Protein AF-A0AAN7K8D4-F1 (afdb_monomer_lite)

Structure (mmCIF, N/CA/C/O backbone):
data_AF-A0AAN7K8D4-F1
#
_entry.id   AF-A0AAN7K8D4-F1
#
loop_
_atom_site.group_PDB
_atom_site.id
_atom_site.type_symbol
_atom_site.label_atom_id
_atom_site.label_alt_id
_atom_site.label_comp_id
_atom_site.label_asym_id
_atom_site.label_entity_id
_atom_site.label_seq_id
_atom_site.pdbx_PDB_ins_code
_atom_site.Cartn_x
_atom_site.Cartn_y
_atom_site.Cartn_z
_atom_site.occupancy
_atom_site.B_iso_or_equiv
_atom_site.auth_seq_id
_atom_site.auth_comp_id
_atom_site.auth_asym_id
_atom_site.auth_atom_id
_atom_site.pdbx_PDB_model_num
ATOM 1 N N . MET A 1 1 ? -11.569 -11.862 -25.145 1.00 85.38 1 MET A N 1
ATOM 2 C CA . MET A 1 1 ? -12.049 -10.482 -24.945 1.00 85.38 1 MET A CA 1
ATOM 3 C C . MET A 1 1 ? -12.292 -10.265 -23.458 1.00 85.38 1 MET A C 1
ATOM 5 O O . MET A 1 1 ? -12.748 -11.188 -22.782 1.00 85.38 1 MET A O 1
ATOM 9 N N . LEU A 1 2 ? -11.955 -9.078 -22.961 1.00 91.94 2 LEU A N 1
ATOM 10 C CA . LEU A 1 2 ? -12.208 -8.618 -21.599 1.00 91.94 2 LEU A CA 1
ATOM 11 C C . LEU A 1 2 ? -13.229 -7.477 -21.641 1.00 91.94 2 LEU A C 1
ATOM 13 O O . LEU A 1 2 ? -13.030 -6.501 -22.360 1.00 91.94 2 LEU A O 1
ATOM 17 N N . GLU A 1 3 ? -14.296 -7.582 -20.854 1.00 94.56 3 GLU A N 1
ATOM 18 C CA . GLU A 1 3 ? -15.281 -6.514 -20.676 1.00 94.56 3 GLU A CA 1
ATOM 19 C C . GLU A 1 3 ? -15.782 -6.491 -19.230 1.00 94.56 3 GLU A C 1
ATOM 21 O O . GLU A 1 3 ? -16.466 -7.411 -18.775 1.00 94.56 3 GLU A O 1
ATOM 26 N N . LEU A 1 4 ? -15.439 -5.424 -18.508 1.00 94.38 4 LEU A N 1
ATOM 27 C CA . LEU A 1 4 ? -15.757 -5.232 -17.093 1.00 94.38 4 LEU A CA 1
ATOM 28 C C . LEU A 1 4 ? -16.619 -3.982 -16.933 1.00 94.38 4 LEU A C 1
ATOM 30 O O . LEU A 1 4 ? -16.151 -2.904 -17.279 1.00 94.38 4 LEU A O 1
ATOM 34 N N . ARG A 1 5 ? -17.836 -4.091 -16.391 1.00 94.25 5 ARG A N 1
ATOM 35 C CA . ARG A 1 5 ? -18.737 -2.953 -16.131 1.00 94.25 5 ARG A CA 1
ATOM 36 C C . ARG A 1 5 ? -18.931 -2.755 -14.632 1.00 94.25 5 ARG A C 1
ATOM 38 O O . ARG A 1 5 ? -19.487 -3.615 -13.950 1.00 94.25 5 ARG A O 1
ATOM 45 N N . LEU A 1 6 ? -18.483 -1.611 -14.126 1.00 91.19 6 LEU A N 1
ATOM 46 C CA . LEU A 1 6 ? -18.568 -1.225 -12.722 1.00 91.19 6 LEU A CA 1
ATOM 47 C C . LEU A 1 6 ? -19.521 -0.035 -12.556 1.00 91.19 6 LEU A C 1
ATOM 49 O O . LEU A 1 6 ? -19.204 1.079 -12.971 1.00 91.19 6 LEU A O 1
ATOM 53 N N . VAL A 1 7 ? -20.660 -0.264 -11.895 1.00 88.88 7 VAL A N 1
ATOM 54 C CA . VAL A 1 7 ? -21.673 0.778 -11.630 1.00 88.88 7 VAL A CA 1
ATOM 55 C C . VAL A 1 7 ? -21.123 1.865 -10.709 1.00 88.88 7 VAL A C 1
ATOM 57 O O . VAL A 1 7 ? -21.335 3.050 -10.937 1.00 88.88 7 VAL A O 1
ATOM 60 N N . GLN A 1 8 ? -20.376 1.475 -9.674 1.00 82.88 8 GLN A N 1
ATOM 61 C CA . GLN A 1 8 ? -19.744 2.411 -8.745 1.00 82.88 8 GLN A CA 1
ATOM 62 C C . GLN A 1 8 ? -18.341 2.799 -9.230 1.00 82.88 8 GLN A C 1
ATOM 64 O O . GLN A 1 8 ? -17.334 2.397 -8.642 1.00 82.88 8 GLN A O 1
ATOM 69 N N . GLY A 1 9 ? -18.254 3.604 -10.292 1.00 83.12 9 GLY A N 1
ATOM 70 C CA . GLY A 1 9 ? -16.976 4.045 -10.864 1.00 83.12 9 GLY A CA 1
ATOM 71 C C . GLY A 1 9 ? -16.048 4.762 -9.873 1.00 83.12 9 GLY A C 1
ATOM 72 O O . GLY A 1 9 ? -14.819 4.661 -9.955 1.00 83.12 9 GLY A O 1
ATOM 73 N N . SER A 1 10 ? -16.617 5.426 -8.861 1.00 88.31 10 SER A N 1
ATOM 74 C CA . SER A 1 10 ? -15.848 6.042 -7.773 1.00 88.31 10 SER A CA 1
ATOM 75 C C . SER A 1 10 ? -14.976 5.058 -6.986 1.00 88.31 10 SER A C 1
ATOM 77 O O . SER A 1 10 ? -13.937 5.476 -6.470 1.00 88.31 10 SER A O 1
ATOM 79 N N . LEU A 1 11 ? -15.330 3.769 -6.916 1.00 88.19 11 LEU A N 1
ATOM 80 C CA . LEU A 1 11 ? -14.500 2.758 -6.257 1.00 88.19 11 LEU A CA 1
ATOM 81 C C . LEU A 1 11 ? -13.160 2.593 -6.971 1.00 88.19 11 LEU A C 1
ATOM 83 O O . LEU A 1 11 ? -12.118 2.707 -6.331 1.00 88.19 11 LEU A O 1
ATOM 87 N N . LEU A 1 12 ? -13.171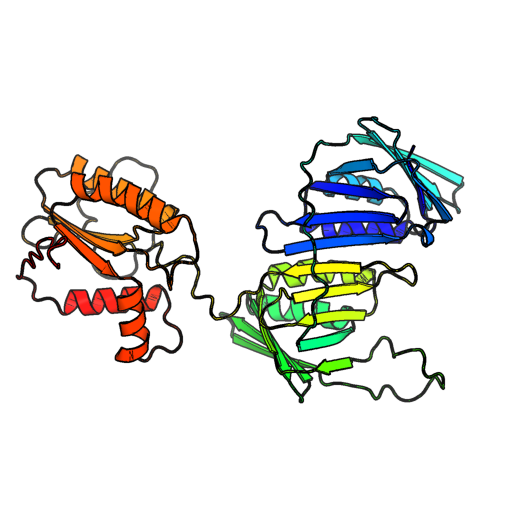 2.407 -8.293 1.00 88.75 12 LEU A N 1
ATOM 88 C CA . LEU A 1 12 ? -11.944 2.227 -9.072 1.00 88.75 12 LEU A CA 1
ATOM 89 C C . LEU A 1 12 ? -11.040 3.467 -8.989 1.00 88.75 12 LEU A C 1
ATOM 91 O O . LEU A 1 12 ? -9.824 3.345 -8.843 1.00 88.75 12 LEU A O 1
ATOM 95 N N . LYS A 1 13 ? -11.640 4.667 -8.983 1.00 90.38 13 LYS A N 1
ATOM 96 C CA . LYS A 1 13 ? -10.920 5.931 -8.753 1.00 90.38 13 LYS A CA 1
ATOM 97 C C . LYS A 1 13 ? -10.200 5.929 -7.405 1.00 90.38 13 LYS A C 1
ATOM 99 O O . LYS A 1 13 ? -9.009 6.222 -7.347 1.00 90.38 13 LYS A O 1
ATOM 104 N N . LYS A 1 14 ? -10.909 5.590 -6.324 1.00 90.06 14 LYS A N 1
ATOM 105 C CA . LYS A 1 14 ? -10.338 5.528 -4.970 1.00 90.06 14 LYS A CA 1
ATOM 106 C C . LYS A 1 14 ? -9.245 4.461 -4.860 1.00 90.06 14 LYS A C 1
ATOM 108 O O . LYS A 1 14 ? -8.226 4.716 -4.224 1.00 90.06 14 LYS A O 1
ATOM 113 N N . VAL A 1 15 ? -9.432 3.305 -5.502 1.00 89.56 15 VAL A N 1
ATOM 114 C CA . VAL A 1 15 ? -8.429 2.233 -5.555 1.00 89.56 15 VAL A CA 1
ATOM 115 C C . VAL A 1 15 ? -7.147 2.743 -6.202 1.00 89.56 15 VAL A C 1
ATOM 117 O O . VAL A 1 15 ? -6.095 2.668 -5.573 1.00 89.56 15 VAL A O 1
ATOM 120 N N . LEU A 1 16 ? -7.218 3.349 -7.392 1.00 90.31 16 LEU A N 1
ATOM 121 C CA . LEU A 1 16 ? -6.021 3.889 -8.044 1.00 90.31 16 LEU A CA 1
ATOM 122 C C . LEU A 1 16 ? -5.336 4.984 -7.229 1.00 90.31 16 LEU A C 1
ATOM 124 O O . LEU A 1 16 ? -4.113 4.984 -7.119 1.00 90.31 16 LEU A O 1
ATOM 128 N N . GLU A 1 17 ? -6.099 5.902 -6.632 1.00 89.62 17 GLU A N 1
ATOM 129 C CA . GLU A 1 17 ? -5.533 6.951 -5.775 1.00 89.62 17 GLU A CA 1
ATOM 130 C C . GLU A 1 17 ? -4.800 6.378 -4.551 1.00 89.62 17 GLU A C 1
ATOM 132 O O . GLU A 1 17 ? -3.851 6.999 -4.076 1.00 89.62 17 GLU A O 1
ATOM 137 N N . SER A 1 18 ? -5.190 5.191 -4.072 1.00 88.50 18 SER A N 1
ATOM 138 C CA . SER A 1 18 ? -4.523 4.529 -2.947 1.00 88.50 18 SER A CA 1
ATOM 139 C C . SER A 1 18 ? -3.197 3.848 -3.310 1.00 88.50 18 SER A C 1
ATOM 141 O O . SER A 1 18 ? -2.326 3.749 -2.449 1.00 88.50 18 SER A O 1
ATOM 143 N N . ILE A 1 19 ? -3.012 3.421 -4.568 1.00 88.31 19 ILE A N 1
ATOM 144 C CA . ILE A 1 19 ? -1.848 2.615 -4.991 1.00 88.31 19 ILE A CA 1
ATOM 145 C C . ILE A 1 19 ? -0.824 3.383 -5.837 1.00 88.31 19 ILE A C 1
ATOM 147 O O . ILE A 1 19 ? 0.366 3.085 -5.766 1.00 88.31 19 ILE A O 1
ATOM 151 N N . LYS A 1 20 ? -1.253 4.396 -6.603 1.00 88.62 20 LYS A N 1
ATOM 152 C CA . LYS A 1 20 ? -0.418 5.084 -7.613 1.00 88.62 20 LYS A CA 1
ATOM 153 C C . LYS A 1 20 ? 0.831 5.782 -7.064 1.00 88.62 20 LYS A C 1
ATOM 155 O O . LYS A 1 20 ? 1.733 6.110 -7.820 1.00 88.62 20 LYS A O 1
ATOM 160 N N . ASP A 1 21 ? 0.834 6.104 -5.770 1.00 86.56 21 ASP A N 1
ATOM 161 C CA . ASP A 1 21 ? 1.949 6.804 -5.126 1.00 86.56 21 ASP A CA 1
ATOM 162 C C . ASP A 1 21 ? 2.978 5.820 -4.550 1.00 86.56 21 ASP A C 1
ATOM 164 O O . ASP A 1 21 ? 4.066 6.235 -4.153 1.00 86.56 21 ASP A O 1
ATOM 168 N N . LEU A 1 22 ? 2.621 4.534 -4.472 1.00 85.81 22 LEU A N 1
ATOM 169 C CA . LEU A 1 22 ? 3.515 3.462 -4.051 1.00 85.81 22 LEU A CA 1
ATOM 170 C C . LEU A 1 22 ? 4.115 2.732 -5.256 1.00 85.81 22 LEU A C 1
ATOM 172 O O . LEU A 1 22 ? 5.296 2.395 -5.243 1.00 85.81 22 LEU A O 1
ATOM 176 N N . VAL A 1 23 ? 3.306 2.517 -6.294 1.00 88.19 23 VAL A N 1
ATOM 177 C CA . VAL A 1 23 ? 3.686 1.795 -7.509 1.00 88.19 23 VAL A CA 1
ATOM 178 C C . VAL A 1 23 ? 3.415 2.685 -8.720 1.00 88.19 23 VAL A C 1
ATOM 180 O O . VAL A 1 23 ? 2.329 3.249 -8.847 1.00 88.19 23 VAL A O 1
ATOM 183 N N . ASN A 1 24 ? 4.400 2.812 -9.611 1.00 89.62 24 ASN A N 1
ATOM 184 C CA . ASN A 1 24 ? 4.264 3.612 -10.832 1.00 89.62 24 ASN A CA 1
ATOM 185 C C . ASN A 1 24 ? 3.583 2.819 -11.954 1.00 89.62 24 ASN A C 1
ATOM 187 O O . ASN A 1 24 ? 2.645 3.314 -12.583 1.00 89.62 24 ASN A O 1
ATOM 191 N N . ASP A 1 25 ? 4.045 1.588 -12.165 1.00 90.69 25 ASP A N 1
ATOM 192 C CA . ASP A 1 25 ? 3.667 0.709 -13.267 1.00 90.69 25 ASP A CA 1
ATOM 193 C C . ASP A 1 25 ? 3.355 -0.678 -12.700 1.00 90.69 25 ASP A C 1
ATOM 195 O O . ASP A 1 25 ? 4.091 -1.175 -11.846 1.00 90.69 25 ASP A O 1
ATOM 199 N N . ALA A 1 26 ? 2.246 -1.280 -13.125 1.00 91.50 26 ALA A N 1
ATOM 200 C CA . ALA A 1 26 ? 1.810 -2.575 -12.616 1.00 91.50 26 ALA A CA 1
ATOM 201 C C . ALA A 1 26 ? 0.985 -3.341 -13.650 1.00 91.50 26 ALA A C 1
ATOM 203 O O . ALA A 1 26 ? 0.302 -2.739 -14.484 1.00 91.50 26 ALA A O 1
ATOM 204 N N . ASN A 1 27 ? 1.006 -4.668 -13.536 1.00 91.81 27 ASN A N 1
ATOM 205 C CA . ASN A 1 27 ? 0.118 -5.546 -14.285 1.00 91.81 27 ASN A CA 1
ATOM 206 C C . ASN A 1 27 ? -1.222 -5.707 -13.563 1.00 91.81 27 ASN A C 1
ATOM 208 O O . ASN A 1 27 ? -1.277 -6.018 -12.370 1.00 91.81 27 ASN A O 1
ATOM 212 N N . PHE A 1 28 ? -2.304 -5.513 -14.312 1.00 92.25 28 PHE A N 1
ATOM 213 C CA . PHE A 1 28 ? -3.637 -5.942 -13.917 1.00 92.25 28 PHE A CA 1
ATOM 214 C C . PHE A 1 28 ? -3.945 -7.292 -14.554 1.00 92.25 28 PHE A C 1
ATOM 216 O O . PHE A 1 28 ? -4.137 -7.390 -15.767 1.00 92.25 28 PHE A O 1
ATOM 223 N N . ASP A 1 29 ? -4.024 -8.319 -13.719 1.00 91.31 29 ASP A N 1
ATOM 224 C C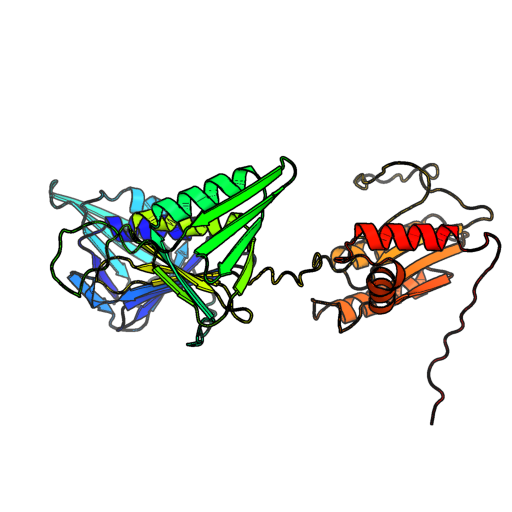A . ASP A 1 29 ? -4.343 -9.679 -14.116 1.00 91.31 29 ASP A CA 1
ATOM 225 C C . ASP A 1 29 ? -5.852 -9.903 -14.036 1.00 91.31 29 ASP A C 1
ATOM 227 O O . ASP A 1 29 ? -6.471 -9.806 -12.973 1.00 91.31 29 ASP A O 1
ATOM 231 N N . CYS A 1 30 ? -6.455 -10.216 -15.176 1.00 91.44 30 CYS A N 1
ATOM 232 C CA . CYS A 1 30 ? -7.863 -10.560 -15.283 1.00 91.44 30 CYS A CA 1
ATOM 233 C C . CYS A 1 30 ? -8.003 -12.069 -15.398 1.00 91.44 30 CYS A C 1
ATOM 235 O O . CYS A 1 30 ? -7.390 -12.687 -16.265 1.00 91.44 30 CYS A O 1
ATOM 237 N N . SER A 1 31 ? -8.852 -12.662 -14.568 1.00 91.25 31 SER A N 1
ATOM 238 C CA . SER A 1 31 ? -9.163 -14.091 -14.614 1.00 91.25 31 SER A CA 1
ATOM 239 C C . SER A 1 31 ? -10.639 -14.327 -14.303 1.00 91.25 31 SER A C 1
ATOM 241 O O . SER A 1 31 ? -11.360 -13.402 -13.951 1.00 91.25 31 SER A O 1
ATOM 243 N N . ALA A 1 32 ? -11.120 -15.569 -14.376 1.00 88.75 32 ALA A N 1
ATOM 244 C CA . ALA A 1 32 ? -12.509 -15.871 -14.014 1.00 88.75 32 ALA A CA 1
ATOM 245 C C . ALA A 1 32 ? -12.867 -15.489 -12.557 1.00 88.75 32 ALA A C 1
ATOM 247 O O . ALA A 1 32 ? -14.034 -15.231 -12.256 1.00 88.75 32 ALA A O 1
ATOM 248 N N . THR A 1 33 ? -11.879 -15.444 -11.652 1.00 86.94 33 THR A N 1
ATOM 249 C CA . THR A 1 33 ? -12.098 -15.085 -10.241 1.00 86.94 33 THR A CA 1
ATOM 250 C C . THR A 1 33 ? -12.290 -13.582 -10.050 1.00 86.94 33 THR A C 1
ATOM 252 O O . THR A 1 33 ? -12.985 -13.164 -9.121 1.00 86.94 33 THR A O 1
ATOM 255 N N . GLY A 1 34 ? -11.704 -12.762 -10.922 1.00 89.44 34 GLY A N 1
ATOM 256 C CA . GLY A 1 34 ? -11.757 -11.317 -10.803 1.00 89.44 34 GLY A CA 1
ATOM 257 C C . GLY A 1 34 ? -10.593 -10.585 -11.463 1.00 89.44 34 GLY A C 1
ATOM 258 O O . GLY A 1 34 ? -9.782 -11.145 -12.198 1.00 89.44 34 GLY A O 1
ATOM 259 N N . PHE A 1 35 ? -10.564 -9.286 -11.195 1.00 90.56 35 PHE A N 1
ATOM 260 C CA . PHE A 1 35 ? -9.579 -8.309 -11.634 1.00 90.56 35 PHE A CA 1
ATOM 261 C C . PHE A 1 35 ? -8.591 -8.034 -10.494 1.00 90.56 35 PHE A C 1
ATOM 263 O O . PHE A 1 35 ? -8.952 -7.416 -9.494 1.00 90.56 35 PHE A O 1
ATOM 270 N N . SER A 1 36 ? -7.361 -8.523 -10.608 1.00 89.50 36 SER A N 1
ATOM 271 C CA . SER A 1 36 ? -6.336 -8.448 -9.562 1.00 89.50 36 SER A CA 1
ATOM 272 C C . SER A 1 36 ? -5.110 -7.656 -9.998 1.00 89.50 36 SER A C 1
ATOM 274 O O . SER A 1 36 ? -4.835 -7.523 -11.183 1.00 89.50 36 SER A O 1
ATOM 276 N N . LEU A 1 37 ? -4.364 -7.139 -9.029 1.00 89.75 37 LEU A N 1
ATOM 277 C CA . LEU A 1 37 ? -3.063 -6.510 -9.236 1.00 89.75 37 LEU A CA 1
ATOM 278 C C . LEU A 1 37 ? -2.152 -6.914 -8.088 1.00 89.75 37 LEU A C 1
ATOM 280 O O . LEU A 1 37 ? -2.549 -6.838 -6.926 1.00 89.75 37 LEU A O 1
ATOM 284 N N . GLN A 1 38 ? -0.925 -7.301 -8.408 1.00 87.56 38 GLN A N 1
ATOM 285 C CA . GLN A 1 38 ? 0.123 -7.517 -7.423 1.00 87.56 38 GLN A CA 1
ATOM 286 C C . GLN A 1 38 ? 1.375 -6.778 -7.878 1.00 87.56 38 GLN A C 1
ATOM 288 O O . GLN A 1 38 ? 1.849 -6.996 -8.989 1.00 87.56 38 GLN A O 1
ATOM 293 N N . ALA A 1 39 ? 1.893 -5.884 -7.039 1.00 86.94 39 ALA A N 1
ATOM 294 C CA . ALA A 1 39 ? 3.092 -5.127 -7.367 1.00 86.94 39 ALA A CA 1
ATOM 295 C C . ALA A 1 39 ? 3.878 -4.731 -6.116 1.00 86.94 39 ALA A C 1
ATOM 297 O O . ALA A 1 39 ? 3.306 -4.450 -5.059 1.00 86.94 39 ALA A O 1
ATOM 298 N N . MET A 1 40 ? 5.200 -4.691 -6.262 1.00 83.94 40 MET A N 1
ATOM 299 C CA . MET A 1 40 ? 6.114 -4.153 -5.260 1.00 83.94 40 MET A CA 1
ATOM 300 C C . MET A 1 40 ? 6.423 -2.687 -5.551 1.00 83.94 40 MET A C 1
ATOM 302 O O . MET A 1 40 ? 6.392 -2.237 -6.696 1.00 83.94 40 MET A O 1
ATOM 306 N N . ASP A 1 41 ? 6.737 -1.940 -4.501 1.00 83.75 41 ASP A N 1
ATOM 307 C CA . ASP A 1 41 ? 7.297 -0.605 -4.644 1.00 83.75 41 ASP A CA 1
ATOM 308 C C . ASP A 1 41 ? 8.742 -0.665 -5.180 1.00 83.75 41 ASP A C 1
ATOM 310 O O . ASP A 1 41 ? 9.397 -1.705 -5.146 1.00 83.75 41 ASP A O 1
ATOM 314 N N . SER A 1 42 ? 9.288 0.473 -5.618 1.00 80.50 42 SER A N 1
ATOM 315 C CA . SER A 1 42 ? 10.648 0.542 -6.182 1.00 80.50 42 SER A CA 1
ATOM 316 C C . SER A 1 42 ? 11.767 0.115 -5.221 1.00 80.50 42 SER A C 1
ATOM 318 O O . SER A 1 42 ? 12.884 -0.133 -5.662 1.00 80.50 42 SER A O 1
ATOM 320 N N . SER A 1 43 ? 11.507 0.100 -3.909 1.00 77.88 43 SER A N 1
ATOM 321 C CA . SER A 1 43 ? 12.468 -0.359 -2.899 1.00 77.88 43 SER A CA 1
ATOM 322 C C . SER A 1 43 ? 12.276 -1.817 -2.475 1.00 77.88 43 SER A C 1
ATOM 324 O O . SER A 1 43 ? 13.063 -2.301 -1.667 1.00 77.88 43 SER A O 1
ATOM 326 N N . HIS A 1 44 ? 11.264 -2.512 -3.008 1.00 77.38 44 HIS A N 1
ATOM 327 C CA . HIS A 1 44 ? 10.896 -3.882 -2.631 1.00 77.38 44 HIS A CA 1
ATOM 328 C C . HIS A 1 44 ? 10.637 -4.072 -1.123 1.00 77.38 44 HIS A C 1
ATOM 330 O O . HIS A 1 44 ? 10.774 -5.171 -0.590 1.00 77.38 44 HIS A O 1
ATOM 336 N N . VAL A 1 45 ? 10.248 -3.004 -0.422 1.00 79.19 45 VAL A N 1
ATOM 337 C CA . VAL A 1 45 ? 9.914 -3.025 1.011 1.00 79.19 45 VAL A CA 1
ATOM 338 C C . VAL A 1 45 ? 8.418 -3.225 1.210 1.00 79.19 45 VAL A C 1
ATOM 340 O O . VAL A 1 45 ? 8.008 -3.844 2.196 1.00 79.19 45 VAL A O 1
ATOM 343 N N . ALA A 1 46 ? 7.608 -2.693 0.291 1.00 83.38 46 ALA A N 1
ATOM 344 C CA . ALA A 1 46 ? 6.163 -2.752 0.335 1.00 83.38 46 ALA A CA 1
ATOM 345 C C . ALA A 1 46 ? 5.584 -3.501 -0.870 1.00 83.38 46 ALA A C 1
ATOM 347 O O . ALA A 1 46 ? 5.886 -3.177 -2.017 1.00 83.38 46 ALA A O 1
ATOM 348 N N . LEU A 1 47 ? 4.701 -4.464 -0.607 1.00 84.56 47 LEU A N 1
ATOM 349 C CA . LEU A 1 47 ? 3.927 -5.160 -1.635 1.00 84.56 47 LEU A CA 1
ATOM 350 C C . LEU A 1 47 ? 2.459 -4.790 -1.506 1.00 84.56 47 LEU A C 1
ATOM 352 O O . LEU A 1 47 ? 1.897 -4.904 -0.420 1.00 84.56 47 LEU A O 1
ATOM 356 N N . VAL A 1 48 ? 1.843 -4.400 -2.617 1.00 86.69 48 VAL A N 1
ATOM 357 C CA . VAL A 1 48 ? 0.401 -4.192 -2.740 1.00 86.69 48 VAL A CA 1
ATOM 358 C C . VAL A 1 48 ? -0.196 -5.366 -3.491 1.00 86.69 48 VAL A C 1
ATOM 360 O O . VAL A 1 48 ? 0.202 -5.657 -4.617 1.00 86.69 48 VAL A O 1
ATOM 363 N N . ALA A 1 49 ? -1.185 -6.007 -2.880 1.00 87.19 49 ALA A N 1
ATOM 364 C CA . ALA A 1 49 ? -2.061 -6.956 -3.548 1.00 87.19 49 ALA A CA 1
ATOM 365 C C . ALA A 1 49 ? -3.492 -6.418 -3.513 1.00 87.19 49 ALA A C 1
ATOM 367 O O . ALA A 1 49 ? -4.031 -6.172 -2.438 1.00 87.19 49 ALA A O 1
ATOM 368 N N . LEU A 1 50 ? -4.088 -6.238 -4.686 1.00 87.88 50 LEU A N 1
ATOM 369 C CA . LEU A 1 50 ? -5.475 -5.855 -4.907 1.00 87.88 50 LEU A CA 1
ATOM 370 C C . LEU A 1 50 ? -6.204 -7.032 -5.550 1.00 87.88 50 LEU A C 1
ATOM 372 O O . LEU A 1 50 ? -5.723 -7.617 -6.518 1.00 87.88 50 LEU A O 1
ATOM 376 N N . LEU A 1 51 ? -7.409 -7.321 -5.073 1.00 87.44 51 LEU A N 1
ATOM 377 C CA . LEU A 1 51 ? -8.310 -8.267 -5.719 1.00 87.44 51 LEU A CA 1
ATOM 378 C C . LEU A 1 51 ? -9.699 -7.656 -5.825 1.00 87.44 51 LEU A C 1
ATOM 380 O O . LEU A 1 51 ? -10.313 -7.375 -4.799 1.00 87.44 51 LEU A O 1
ATOM 384 N N . LEU A 1 52 ? -10.202 -7.514 -7.051 1.00 87.94 52 LEU A N 1
ATOM 385 C CA . LEU A 1 52 ? -11.592 -7.206 -7.343 1.00 87.94 52 LEU A CA 1
ATOM 386 C C . LEU A 1 52 ? -12.321 -8.441 -7.896 1.00 87.94 52 LEU A C 1
ATOM 388 O O . LEU A 1 52 ? -12.272 -8.708 -9.092 1.00 87.94 52 LEU A O 1
ATOM 392 N N . ARG A 1 53 ? -13.005 -9.204 -7.035 1.00 88.56 53 ARG A N 1
ATOM 393 C CA . ARG A 1 53 ? -13.892 -10.317 -7.420 1.00 88.56 53 ARG A CA 1
ATOM 394 C C . ARG A 1 53 ? -14.907 -9.947 -8.507 1.00 88.56 53 ARG A C 1
ATOM 396 O O . ARG A 1 53 ? -15.482 -8.856 -8.486 1.00 88.56 53 ARG A O 1
ATOM 403 N N . SER A 1 54 ? -15.153 -10.902 -9.402 1.00 89.56 54 SER A N 1
ATOM 404 C CA . SER A 1 54 ? -16.068 -10.780 -10.544 1.00 89.56 54 SER A CA 1
ATOM 405 C C . SER A 1 54 ? -17.516 -10.472 -10.150 1.00 89.56 54 SER A C 1
ATOM 407 O O . SER A 1 54 ? -18.175 -9.698 -10.836 1.00 89.56 54 SER A O 1
ATOM 409 N N . GLU A 1 55 ? -17.979 -10.987 -9.008 1.00 87.75 55 GLU A N 1
ATOM 410 C CA . GLU A 1 55 ? -19.322 -10.738 -8.452 1.00 87.75 55 GLU A CA 1
ATOM 411 C C . GLU A 1 55 ? -19.615 -9.257 -8.184 1.00 87.75 55 GLU A C 1
ATOM 413 O O . GLU A 1 55 ? -20.775 -8.863 -8.111 1.00 87.75 55 GLU A O 1
ATOM 418 N N . GLY A 1 56 ? -18.574 -8.434 -8.023 1.00 84.12 56 GLY A N 1
ATOM 419 C CA . GLY A 1 56 ? -18.754 -7.013 -7.757 1.00 84.12 56 GLY A CA 1
ATOM 420 C C . GLY A 1 56 ? -18.930 -6.130 -8.991 1.00 84.12 56 GLY A C 1
ATOM 421 O O . GLY A 1 56 ? -19.058 -4.911 -8.873 1.00 84.12 56 GLY A O 1
ATOM 422 N N . PHE A 1 57 ? -18.926 -6.729 -10.177 1.00 89.75 57 PHE A N 1
ATOM 423 C CA . PHE A 1 57 ? -19.182 -6.041 -11.433 1.00 89.75 57 PHE A CA 1
ATOM 424 C C . PHE A 1 57 ? -20.596 -6.375 -11.910 1.00 89.75 57 PHE A C 1
ATOM 426 O O . PHE A 1 57 ? -21.044 -7.513 -11.808 1.00 89.75 57 PHE A O 1
ATOM 433 N N . GLU A 1 58 ? -21.293 -5.390 -12.475 1.00 91.50 58 GLU A N 1
ATOM 434 C CA . GLU A 1 58 ? -22.613 -5.610 -13.087 1.00 91.50 58 GLU A CA 1
ATOM 435 C C . GLU A 1 58 ? -22.500 -6.553 -14.289 1.00 91.50 58 GLU A C 1
ATOM 437 O O . GLU A 1 58 ? -23.345 -7.418 -14.507 1.00 91.50 58 GLU A O 1
ATOM 442 N N . HIS A 1 59 ? -21.415 -6.406 -15.048 1.00 92.25 59 HIS A N 1
ATOM 443 C CA . HIS A 1 59 ? -21.048 -7.314 -16.119 1.00 92.25 59 HIS A CA 1
ATOM 444 C C . HIS A 1 59 ? -19.561 -7.638 -16.006 1.00 92.25 59 HIS A C 1
ATOM 446 O O . HIS A 1 59 ? -18.720 -6.737 -16.026 1.00 92.25 59 HIS A O 1
ATOM 452 N N . TYR A 1 60 ? -19.241 -8.925 -15.899 1.00 94.06 60 TYR A N 1
ATOM 453 C CA . TYR A 1 60 ? -17.873 -9.425 -15.866 1.00 94.06 60 TYR A CA 1
ATOM 454 C C . TYR A 1 60 ? -17.701 -10.486 -16.946 1.00 94.06 60 TYR A C 1
ATOM 456 O O . TYR A 1 60 ? -18.229 -11.593 -16.831 1.00 94.06 60 TYR A O 1
ATOM 464 N N . ARG A 1 61 ? -16.941 -10.166 -17.992 1.00 93.94 61 ARG A N 1
ATOM 465 C CA . ARG A 1 61 ? -16.576 -11.120 -19.035 1.00 93.94 61 ARG A CA 1
ATOM 466 C C . ARG A 1 61 ? -15.066 -11.154 -19.200 1.00 93.94 61 ARG A C 1
ATOM 468 O O . ARG A 1 61 ? -14.453 -10.151 -19.548 1.00 93.94 61 ARG A O 1
ATOM 475 N N . CYS A 1 62 ? -14.488 -12.327 -18.981 1.00 92.56 62 CYS A N 1
ATOM 476 C CA . CYS A 1 62 ? -13.069 -12.599 -19.159 1.00 92.56 62 CYS A CA 1
ATOM 47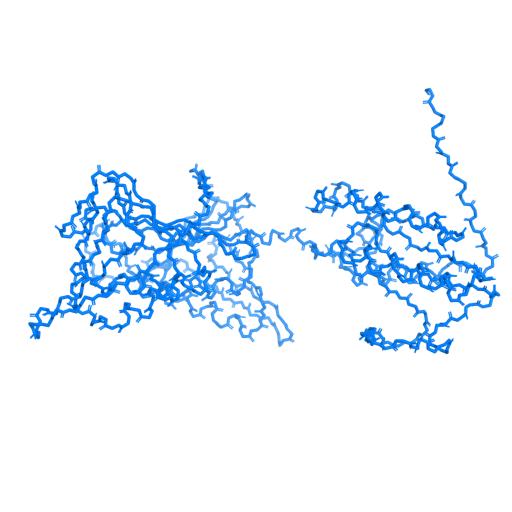7 C C . CYS A 1 62 ? -12.942 -13.965 -19.842 1.00 92.56 62 CYS A C 1
ATOM 479 O O . CYS A 1 62 ? -13.063 -15.001 -19.191 1.00 92.56 62 CYS A O 1
ATOM 481 N N . ASP A 1 63 ? -12.796 -13.976 -21.172 1.00 89.81 63 ASP A N 1
ATOM 482 C CA . ASP A 1 63 ? -12.788 -15.236 -21.938 1.00 89.81 63 ASP A CA 1
ATOM 483 C C . ASP A 1 63 ? -11.504 -16.059 -21.694 1.00 89.81 63 ASP A C 1
ATOM 485 O O . ASP A 1 63 ? -11.506 -17.285 -21.802 1.00 89.81 63 ASP A O 1
ATOM 489 N N . ARG A 1 64 ? -10.390 -15.373 -21.413 1.00 88.88 64 ARG A N 1
ATOM 490 C CA . ARG A 1 64 ? -9.055 -15.929 -21.162 1.00 88.88 64 ARG A CA 1
ATOM 491 C C . ARG A 1 64 ? -8.339 -15.056 -20.148 1.00 88.88 64 ARG A C 1
ATOM 493 O O . ARG A 1 64 ? -8.636 -13.868 -20.064 1.00 88.88 64 ARG A O 1
ATOM 500 N N . ASN A 1 65 ? -7.372 -15.632 -19.439 1.00 89.94 65 ASN A N 1
ATOM 501 C CA . ASN A 1 65 ? -6.526 -14.848 -18.551 1.00 89.94 65 ASN A CA 1
ATOM 502 C C . ASN A 1 65 ? -5.710 -13.850 -19.379 1.00 89.94 65 ASN A C 1
ATOM 504 O O . ASN A 1 65 ? -4.982 -14.257 -20.283 1.00 89.94 65 ASN A O 1
ATOM 508 N N . ILE A 1 66 ? -5.861 -12.564 -19.074 1.00 90.25 66 ILE A N 1
ATOM 509 C CA . ILE A 1 66 ? -5.179 -11.458 -19.752 1.00 90.25 66 ILE A CA 1
ATOM 510 C C . ILE A 1 66 ? -4.461 -10.647 -18.678 1.00 90.25 66 ILE A C 1
ATOM 512 O O . ILE A 1 66 ? -5.058 -10.330 -17.648 1.00 90.25 66 ILE A O 1
ATOM 516 N N . SER A 1 67 ? -3.196 -10.313 -18.925 1.00 90.12 67 SER A N 1
ATOM 517 C CA . SER A 1 67 ? -2.420 -9.395 -18.093 1.00 90.12 67 SER A CA 1
ATOM 518 C C . SER A 1 67 ? -2.247 -8.083 -18.846 1.00 90.12 67 SER A C 1
ATOM 520 O O . SER A 1 67 ? -1.895 -8.087 -20.025 1.00 90.12 67 SER A O 1
ATOM 522 N N . MET A 1 68 ? -2.557 -6.966 -18.195 1.00 91.94 68 MET A N 1
ATOM 523 C CA . MET A 1 68 ? -2.482 -5.636 -18.794 1.00 91.94 68 MET A CA 1
ATOM 524 C C . MET A 1 68 ? -1.514 -4.767 -17.998 1.00 91.94 68 MET A C 1
ATOM 526 O O . MET A 1 68 ? -1.858 -4.305 -16.906 1.00 91.94 68 MET A O 1
ATOM 530 N N . GLY A 1 69 ? -0.329 -4.513 -18.552 1.00 93.00 69 GLY A N 1
ATOM 531 C CA . GLY A 1 69 ? 0.635 -3.595 -17.957 1.00 93.00 69 GLY A CA 1
ATOM 532 C C . GLY A 1 69 ? 0.227 -2.149 -18.183 1.00 93.00 69 GLY A C 1
ATOM 533 O O . GLY A 1 69 ? 0.086 -1.690 -19.317 1.00 93.00 69 GLY A O 1
ATOM 534 N N . MET A 1 70 ? 0.002 -1.419 -17.093 1.00 92.12 70 MET A N 1
ATOM 535 C CA . MET A 1 70 ? -0.486 -0.044 -17.132 1.00 92.12 70 MET A CA 1
ATOM 536 C C . MET A 1 70 ? 0.354 0.869 -16.246 1.00 92.12 70 MET A C 1
ATOM 538 O O . MET A 1 70 ? 0.729 0.518 -15.126 1.00 92.12 70 MET A O 1
ATOM 542 N N . ASN A 1 71 ? 0.567 2.098 -16.716 1.00 93.12 71 ASN A N 1
ATOM 543 C CA . ASN A 1 71 ? 1.082 3.171 -15.876 1.00 93.12 71 ASN A CA 1
ATOM 544 C C . ASN A 1 71 ? -0.057 3.731 -15.008 1.00 93.12 71 ASN A C 1
ATOM 546 O O . ASN A 1 71 ? -0.990 4.372 -15.511 1.00 93.12 71 ASN A O 1
ATOM 550 N N . LEU A 1 72 ? 0.032 3.529 -13.694 1.00 92.56 72 LEU A N 1
ATOM 551 C CA . LEU A 1 72 ? -1.009 3.897 -12.729 1.00 92.56 72 LEU A CA 1
ATOM 552 C C . LEU A 1 72 ? -1.215 5.416 -12.647 1.00 92.56 72 LEU A C 1
ATOM 554 O O . LEU A 1 72 ? -2.332 5.892 -12.423 1.00 92.56 72 LEU A O 1
ATOM 558 N N . GLY A 1 73 ? -0.163 6.198 -12.901 1.00 92.31 73 GLY A N 1
ATOM 559 C CA . GLY A 1 73 ? -0.236 7.656 -12.978 1.00 92.31 73 GLY A CA 1
ATOM 560 C C . GLY A 1 73 ? -1.081 8.149 -14.157 1.00 92.31 73 GLY A C 1
ATOM 561 O O . GLY A 1 73 ? -1.917 9.041 -13.994 1.00 92.31 73 GLY A O 1
ATOM 562 N N . ASN A 1 74 ? -0.904 7.563 -15.341 1.00 93.44 74 ASN A N 1
ATOM 563 C CA . ASN A 1 74 ? -1.702 7.882 -16.526 1.00 93.44 74 ASN A CA 1
ATOM 564 C C . ASN A 1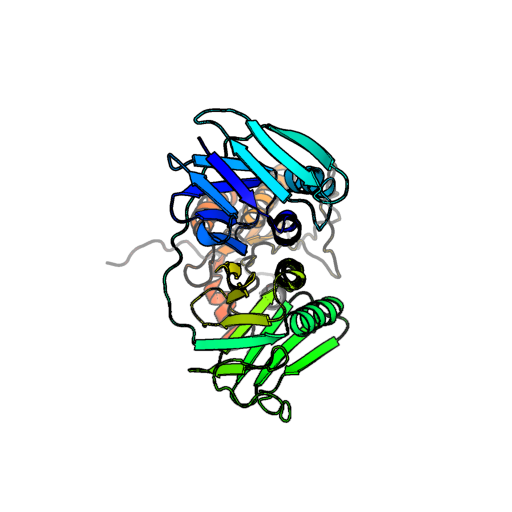 74 ? -3.141 7.377 -16.378 1.00 93.44 74 ASN A C 1
ATOM 566 O O . ASN A 1 74 ? -4.079 8.102 -16.713 1.00 93.44 74 ASN A O 1
ATOM 570 N N . MET A 1 75 ? -3.321 6.185 -15.803 1.00 93.44 75 MET A N 1
ATOM 571 C CA . MET A 1 75 ? -4.643 5.607 -15.571 1.00 93.44 75 MET A CA 1
ATOM 572 C C . MET A 1 75 ? -5.444 6.476 -14.589 1.00 93.44 75 MET A C 1
ATOM 574 O O . MET A 1 75 ? -6.593 6.821 -14.860 1.00 93.44 75 MET A O 1
ATOM 578 N N . SER A 1 76 ? -4.809 6.961 -13.513 1.00 92.75 76 SER A N 1
ATOM 579 C CA . SER A 1 76 ? -5.397 7.942 -12.586 1.00 92.75 76 SER A CA 1
ATOM 580 C C . SER A 1 76 ? -5.813 9.241 -13.293 1.00 92.75 76 SER A C 1
ATOM 582 O O . SER A 1 76 ? -6.891 9.766 -13.016 1.00 92.75 76 SER A O 1
ATOM 584 N N . LYS A 1 77 ? -5.015 9.764 -14.238 1.00 92.50 77 LYS A N 1
ATOM 585 C CA . LYS A 1 77 ? -5.387 10.968 -15.010 1.00 92.50 77 LYS A CA 1
ATOM 586 C C . LYS A 1 77 ? -6.645 10.751 -15.854 1.00 92.50 77 LYS A C 1
ATOM 588 O O . LYS A 1 77 ? -7.482 11.646 -15.884 1.00 92.50 77 LYS A O 1
ATOM 593 N N . MET A 1 78 ? -6.797 9.588 -16.487 1.00 92.81 78 MET A N 1
ATOM 594 C CA . MET A 1 78 ? -8.000 9.255 -17.264 1.00 92.81 78 MET A CA 1
ATOM 595 C C . MET A 1 78 ? -9.216 9.063 -16.358 1.00 92.81 78 MET A C 1
ATOM 597 O O . MET A 1 78 ? -10.257 9.668 -16.595 1.00 92.81 78 MET A O 1
ATOM 601 N N . LEU A 1 79 ? -9.075 8.321 -15.255 1.00 91.44 79 LEU A N 1
ATOM 602 C CA . LEU A 1 79 ? -10.175 8.114 -14.309 1.00 91.44 79 LEU A CA 1
ATOM 603 C C . LEU A 1 79 ? -10.632 9.405 -13.603 1.00 91.44 79 LEU A C 1
ATOM 605 O O . LEU A 1 79 ? -11.759 9.477 -13.115 1.00 91.44 79 LEU A O 1
ATOM 609 N N . LYS A 1 80 ? -9.800 10.453 -13.551 1.00 91.19 80 LYS A N 1
ATOM 610 C CA . LYS A 1 80 ? -10.213 11.780 -13.056 1.00 91.19 80 LYS A CA 1
ATOM 611 C C . LYS A 1 80 ? -11.238 12.471 -13.954 1.00 91.19 80 LYS A C 1
ATOM 613 O O . LYS A 1 80 ? -11.941 13.352 -13.465 1.00 91.19 80 LYS A O 1
ATOM 618 N N . CYS A 1 81 ? -11.335 12.087 -15.227 1.00 89.19 81 CYS A N 1
ATOM 619 C CA . CYS A 1 81 ? -12.344 12.609 -16.146 1.00 89.19 81 CYS A CA 1
ATOM 620 C C . CYS A 1 81 ? -13.738 12.008 -15.905 1.00 89.19 81 CYS A C 1
ATOM 622 O O . CYS A 1 81 ? -14.722 12.610 -16.334 1.00 89.19 81 CYS A O 1
ATOM 624 N N . ALA A 1 82 ? -13.822 10.868 -15.212 1.00 90.38 82 ALA A N 1
ATOM 625 C CA . ALA A 1 82 ? -15.084 10.268 -14.798 1.00 90.38 82 ALA A CA 1
ATOM 626 C C . ALA A 1 82 ? -15.668 11.003 -13.580 1.00 90.38 82 ALA A C 1
ATOM 628 O O . ALA A 1 82 ? -14.954 11.340 -12.625 1.00 90.38 82 ALA A O 1
ATOM 629 N N . GLY A 1 83 ? -16.981 11.212 -13.579 1.00 89.06 83 GLY A N 1
ATOM 630 C CA . GLY A 1 83 ? -17.760 11.602 -12.408 1.00 89.06 83 GLY A CA 1
ATOM 631 C C . GLY A 1 83 ? -17.669 10.568 -11.280 1.00 89.06 83 GLY A C 1
ATOM 632 O O . GLY A 1 83 ? -17.067 9.505 -11.418 1.00 89.06 83 GLY A O 1
ATOM 633 N N . ASN A 1 84 ? -18.214 10.889 -10.106 1.00 88.00 84 ASN A N 1
ATOM 634 C CA . ASN A 1 84 ? -18.252 9.925 -8.994 1.00 88.00 84 ASN A CA 1
ATOM 635 C C . ASN A 1 84 ? -19.387 8.901 -9.143 1.00 88.00 84 ASN A C 1
ATOM 637 O O . ASN A 1 84 ? -19.250 7.783 -8.645 1.00 88.00 84 ASN A O 1
ATOM 641 N N . ASP A 1 85 ? -20.444 9.283 -9.858 1.00 89.38 85 ASP A N 1
ATOM 642 C CA . ASP A 1 85 ? -21.638 8.472 -10.119 1.00 89.38 85 ASP A CA 1
ATOM 643 C C . ASP A 1 85 ? -21.638 7.870 -11.535 1.00 89.38 85 ASP A C 1
ATOM 645 O O . ASP A 1 85 ? -22.626 7.276 -11.958 1.00 89.38 85 ASP A O 1
ATOM 649 N N . ASP A 1 86 ? -20.544 8.051 -12.282 1.00 92.00 86 ASP A N 1
ATOM 650 C CA . ASP A 1 86 ? -20.404 7.501 -13.627 1.00 92.00 86 ASP A CA 1
ATOM 651 C C . ASP A 1 86 ? -20.112 5.997 -13.557 1.00 92.00 86 ASP A C 1
ATOM 653 O O . ASP A 1 86 ? -19.345 5.518 -12.712 1.00 92.00 86 ASP A O 1
ATOM 657 N N . ILE A 1 87 ? -20.696 5.266 -14.500 1.00 93.56 87 ILE A N 1
ATOM 658 C CA . ILE A 1 87 ? -20.446 3.846 -14.719 1.00 93.56 87 ILE A CA 1
ATOM 659 C C . ILE A 1 87 ? -19.162 3.730 -15.535 1.00 93.56 87 ILE A C 1
ATOM 661 O O . ILE A 1 87 ? -19.014 4.375 -16.574 1.00 93.56 87 ILE A O 1
ATOM 665 N N . ILE A 1 88 ? -18.226 2.903 -15.074 1.00 94.81 88 ILE A N 1
ATOM 666 C CA . ILE A 1 88 ? -16.946 2.690 -15.752 1.00 94.81 88 ILE A CA 1
ATOM 667 C C . ILE A 1 88 ? -16.956 1.314 -16.400 1.00 94.81 88 ILE A C 1
ATOM 669 O O . ILE A 1 88 ? -17.137 0.306 -15.718 1.00 94.81 88 ILE A O 1
ATOM 673 N N . THR A 1 89 ? -16.714 1.271 -17.708 1.00 95.00 89 THR A N 1
ATOM 674 C CA . THR A 1 89 ? -16.516 0.024 -18.449 1.00 95.00 89 THR A CA 1
ATOM 675 C C . THR A 1 89 ? -15.081 -0.071 -18.956 1.00 95.00 89 THR A C 1
ATOM 677 O O . THR A 1 89 ? -14.594 0.860 -19.591 1.00 95.00 89 THR A O 1
ATOM 680 N N . ILE A 1 90 ? -14.404 -1.186 -18.686 1.00 95.06 90 ILE A N 1
ATOM 681 C CA . ILE A 1 90 ? -13.043 -1.476 -19.157 1.00 95.06 90 ILE A CA 1
ATOM 682 C C . ILE A 1 90 ? -13.136 -2.546 -20.238 1.00 95.06 90 ILE A C 1
ATOM 684 O O . ILE A 1 90 ? -13.726 -3.603 -20.001 1.00 95.06 90 ILE A O 1
ATOM 688 N N . LYS A 1 91 ? -12.559 -2.275 -21.409 1.00 94.06 91 LYS A N 1
ATOM 689 C CA . LYS A 1 91 ? -12.523 -3.190 -22.551 1.00 94.06 91 LYS A CA 1
ATOM 690 C C . LYS A 1 91 ? -11.096 -3.399 -23.030 1.00 94.06 91 LYS A C 1
ATOM 692 O O . LYS A 1 91 ? -10.362 -2.430 -23.201 1.00 94.06 91 LYS A O 1
ATOM 697 N N . ALA A 1 92 ? -10.735 -4.654 -23.260 1.00 92.75 92 ALA A N 1
ATOM 698 C CA . ALA A 1 92 ? -9.480 -5.026 -23.902 1.00 92.75 92 ALA A CA 1
ATOM 699 C C . ALA A 1 92 ? -9.688 -6.279 -24.759 1.00 92.75 92 ALA A C 1
ATOM 701 O O . ALA A 1 92 ? -10.369 -7.227 -24.346 1.00 92.75 92 ALA A O 1
ATOM 702 N N . ASP A 1 93 ? -9.105 -6.284 -25.952 1.00 87.81 93 ASP A N 1
ATOM 703 C CA . ASP A 1 93 ? -9.133 -7.438 -26.843 1.00 87.81 93 ASP A CA 1
ATOM 704 C C . ASP A 1 93 ? -7.920 -8.346 -26.599 1.00 87.81 93 ASP A C 1
ATOM 706 O O . ASP A 1 93 ? -6.936 -7.969 -25.966 1.00 87.81 93 ASP A O 1
ATOM 710 N N . ASP A 1 94 ? -8.012 -9.596 -27.054 1.00 78.00 94 ASP A N 1
ATOM 711 C CA . ASP A 1 94 ? -6.919 -10.562 -26.896 1.00 78.00 94 ASP A CA 1
ATOM 712 C C . ASP A 1 94 ? -5.770 -10.165 -27.843 1.00 78.00 94 ASP A C 1
ATOM 714 O O . ASP A 1 94 ? -5.931 -10.221 -29.064 1.00 78.00 94 ASP A O 1
ATOM 718 N N . GLY A 1 95 ? -4.642 -9.712 -27.287 1.00 71.81 95 GLY A N 1
ATOM 719 C CA . GLY A 1 95 ? -3.483 -9.236 -28.052 1.00 71.81 95 GLY A CA 1
ATOM 720 C C . GLY A 1 95 ? -3.574 -7.796 -28.574 1.00 71.81 95 GLY A C 1
ATOM 721 O O . GLY A 1 95 ? -2.829 -7.450 -29.489 1.00 71.81 95 GLY A O 1
ATOM 722 N N . SER A 1 96 ? -4.476 -6.960 -28.043 1.00 78.38 96 SER A N 1
ATOM 723 C CA . SER A 1 96 ? -4.460 -5.519 -28.327 1.00 78.38 96 SER A CA 1
ATOM 724 C C . SER A 1 96 ? -3.417 -4.795 -27.477 1.00 78.38 96 SER A C 1
ATOM 726 O O . SER A 1 96 ? -3.380 -4.972 -26.264 1.00 78.38 96 SER A O 1
ATOM 728 N N . ASP A 1 97 ? -2.662 -3.878 -28.083 1.00 88.56 97 ASP A N 1
ATOM 729 C CA . ASP A 1 97 ? -1.701 -3.013 -27.376 1.00 88.56 97 ASP A CA 1
ATOM 730 C C . ASP A 1 97 ? -2.386 -1.869 -26.600 1.00 88.56 97 ASP A C 1
ATOM 732 O O . ASP A 1 97 ? -1.732 -0.936 -26.125 1.00 88.56 97 ASP A O 1
ATOM 736 N N . THR A 1 98 ? -3.718 -1.875 -26.531 1.00 92.38 98 THR A N 1
ATOM 737 C CA . THR A 1 98 ? -4.529 -0.801 -25.961 1.00 92.38 98 THR A CA 1
ATOM 738 C C . THR A 1 98 ? -5.637 -1.335 -25.063 1.00 92.38 98 THR A C 1
ATOM 740 O O . THR A 1 98 ? -6.133 -2.448 -25.229 1.00 92.38 98 THR A O 1
ATOM 743 N N . VAL A 1 99 ? -6.021 -0.513 -24.090 1.00 94.19 99 VAL A N 1
ATOM 744 C CA . VAL A 1 99 ? -7.200 -0.697 -23.245 1.00 94.19 99 VAL A CA 1
ATOM 745 C C . VAL A 1 99 ? -8.114 0.513 -23.399 1.00 94.19 99 VAL A C 1
ATOM 747 O O . VAL A 1 99 ? -7.657 1.661 -23.436 1.00 94.19 99 VAL A O 1
ATOM 750 N N . THR A 1 100 ? -9.416 0.264 -23.468 1.00 94.62 100 THR A N 1
ATOM 751 C CA . THR A 1 100 ? -10.439 1.303 -23.578 1.00 94.62 100 THR A CA 1
ATOM 752 C C . THR A 1 100 ? -11.212 1.422 -22.269 1.00 94.62 100 THR A C 1
ATOM 754 O O . THR A 1 100 ? -11.753 0.443 -21.754 1.00 94.62 100 THR A O 1
ATOM 757 N N . PHE A 1 101 ? -11.296 2.642 -21.749 1.00 95.06 101 PHE A N 1
ATOM 758 C CA . PHE A 1 101 ? -12.137 3.027 -20.625 1.00 95.06 101 PHE A CA 1
ATOM 759 C C . PHE A 1 101 ? -13.320 3.838 -21.146 1.00 95.06 101 PHE A C 1
ATOM 761 O O . PHE A 1 101 ? -13.126 4.912 -21.710 1.00 95.06 101 PHE A O 1
ATOM 768 N N . MET A 1 102 ? -14.534 3.343 -20.937 1.00 94.75 102 MET A N 1
ATOM 769 C CA . MET A 1 102 ? -15.767 4.052 -21.275 1.00 94.75 102 MET A CA 1
ATOM 770 C C . MET A 1 102 ? -16.423 4.543 -19.987 1.00 94.75 102 MET A C 1
ATOM 772 O O . MET A 1 102 ? -16.650 3.752 -19.067 1.00 94.75 102 MET A O 1
ATOM 776 N N . PHE A 1 103 ? -16.722 5.836 -19.912 1.00 94.81 103 PHE A N 1
ATOM 777 C CA . PHE A 1 103 ? -17.429 6.453 -18.792 1.00 94.81 103 PHE A CA 1
ATOM 778 C C . PHE A 1 103 ? -18.823 6.866 -19.242 1.00 94.81 103 PHE A C 1
ATOM 780 O O . PHE A 1 103 ? -18.968 7.693 -20.141 1.00 94.81 103 PHE A O 1
ATOM 787 N N . GLU A 1 104 ? -19.837 6.290 -18.613 1.00 93.69 104 GLU A N 1
ATOM 788 C CA . GLU A 1 104 ? -21.243 6.532 -18.919 1.00 93.69 104 GLU A CA 1
ATOM 789 C C . GLU A 1 104 ? -21.885 7.251 -17.731 1.00 93.69 104 GLU A C 1
ATOM 791 O O . GLU A 1 104 ? -21.948 6.714 -16.623 1.00 93.69 104 GLU A O 1
ATOM 796 N N . SER A 1 105 ? -22.339 8.486 -17.948 1.00 92.00 105 SER A N 1
ATOM 797 C CA . SER A 1 105 ? -23.006 9.260 -16.906 1.00 92.00 105 SER A CA 1
ATOM 798 C C . SER A 1 105 ? -24.511 8.997 -16.920 1.00 92.00 105 SER A C 1
ATOM 800 O O . SER A 1 105 ? -25.179 9.404 -17.877 1.00 92.00 105 SER A O 1
ATOM 802 N N . PRO A 1 106 ? -25.092 8.413 -15.855 1.00 86.75 106 PRO A N 1
ATOM 803 C CA . PRO A 1 106 ? -26.517 8.078 -15.827 1.00 86.75 106 PRO A CA 1
ATOM 804 C C . PRO A 1 106 ? -27.422 9.318 -15.786 1.00 86.75 106 PRO A C 1
ATOM 806 O O . PRO A 1 106 ? -28.617 9.228 -16.052 1.00 86.75 106 PRO A O 1
ATOM 809 N N . THR A 1 107 ? -26.872 10.483 -15.430 1.00 86.00 107 THR A N 1
ATOM 810 C CA . THR A 1 107 ? -27.639 11.726 -15.247 1.00 86.00 107 THR A CA 1
ATOM 811 C C . THR A 1 107 ? -27.574 12.675 -16.440 1.00 86.00 107 THR A C 1
ATOM 813 O O . THR A 1 107 ? -28.478 13.490 -16.607 1.00 86.00 107 THR A O 1
ATOM 816 N N . GLN A 1 108 ? -26.517 12.603 -17.254 1.00 80.31 108 GLN A N 1
ATOM 817 C CA . GLN A 1 108 ? -26.235 13.586 -18.309 1.00 80.31 108 GLN A CA 1
ATOM 818 C C . GLN A 1 108 ? -26.256 13.000 -19.725 1.00 80.31 108 GLN A C 1
ATOM 820 O O . GLN A 1 108 ? -25.911 13.724 -20.655 1.00 80.31 108 GLN A O 1
ATOM 825 N N . ASP A 1 109 ? -26.632 11.723 -19.887 1.00 83.25 109 ASP A N 1
ATOM 826 C CA . ASP A 1 109 ? -26.596 10.993 -21.170 1.00 83.25 109 ASP A CA 1
ATOM 827 C C . ASP A 1 109 ? -25.270 11.222 -21.924 1.00 83.25 109 ASP A C 1
ATOM 829 O O . ASP A 1 109 ? -25.205 11.490 -23.124 1.00 83.25 109 ASP A O 1
ATOM 833 N N . LYS A 1 110 ? -24.180 11.232 -21.151 1.00 88.31 110 LYS A N 1
ATOM 834 C CA . LYS A 1 110 ? -22.831 11.538 -21.616 1.00 88.31 110 LYS A CA 1
ATOM 835 C C . LYS A 1 110 ? -22.021 10.254 -21.600 1.00 88.31 110 LYS A C 1
ATOM 837 O O . LYS A 1 110 ? -21.856 9.654 -20.540 1.00 88.31 110 LYS A O 1
ATOM 842 N N . ILE A 1 111 ? -21.463 9.904 -22.754 1.00 92.12 111 ILE A N 1
ATOM 843 C CA . ILE A 1 111 ? -20.518 8.798 -22.915 1.00 92.12 111 ILE A CA 1
ATOM 844 C C . ILE A 1 111 ? -19.161 9.391 -23.286 1.00 92.12 111 ILE A C 1
ATOM 846 O O . ILE A 1 111 ? -19.072 10.259 -24.157 1.00 92.12 111 ILE A O 1
ATOM 850 N N . ALA A 1 112 ? -18.110 8.970 -22.590 1.00 93.00 112 ALA A N 1
ATOM 851 C CA . ALA A 1 112 ? -16.747 9.388 -22.868 1.00 93.00 112 ALA A CA 1
ATOM 852 C C . ALA A 1 112 ? -15.829 8.170 -22.968 1.00 93.00 112 ALA A C 1
ATOM 854 O O . ALA A 1 112 ? -15.662 7.442 -21.992 1.00 93.00 112 ALA A O 1
ATOM 855 N N . ASP A 1 113 ? -15.210 8.004 -24.133 1.00 93.94 113 ASP A N 1
ATOM 856 C CA . ASP A 1 113 ? -14.307 6.897 -24.423 1.00 93.94 113 ASP A CA 1
ATOM 857 C C . ASP A 1 113 ? -12.861 7.379 -24.388 1.00 93.94 113 ASP A C 1
ATOM 859 O O . ASP A 1 113 ? -12.491 8.369 -25.027 1.00 93.94 113 ASP A O 1
ATOM 863 N N . PHE A 1 114 ? -12.033 6.672 -23.630 1.00 94.56 114 PHE A N 1
ATOM 864 C CA . PHE A 1 114 ? -10.621 6.963 -23.482 1.00 94.56 114 PHE A CA 1
ATOM 865 C C . PHE A 1 114 ? -9.802 5.713 -23.770 1.00 94.56 114 PHE A C 1
ATOM 867 O O . PHE A 1 114 ? -10.009 4.667 -23.163 1.00 94.56 114 PHE A O 1
ATOM 874 N N . GLU A 1 115 ? -8.825 5.838 -24.655 1.00 94.12 115 GLU A N 1
ATOM 875 C CA . GLU A 1 115 ? -7.936 4.745 -25.034 1.00 94.12 115 GLU A CA 1
ATOM 876 C C . GLU A 1 115 ? -6.533 4.987 -24.464 1.00 94.12 115 GLU A C 1
ATOM 878 O O . GLU A 1 115 ? -5.994 6.094 -24.547 1.00 94.12 115 GLU A O 1
ATOM 883 N N . MET A 1 116 ? -5.944 3.957 -23.858 1.00 93.25 116 MET A N 1
ATOM 884 C CA . MET A 1 116 ? -4.590 3.972 -23.306 1.00 93.25 116 MET A CA 1
ATOM 885 C C . MET A 1 116 ? -3.769 2.845 -23.917 1.00 93.25 116 MET A C 1
ATOM 887 O O . MET A 1 116 ? -4.260 1.731 -24.052 1.00 93.25 116 MET A O 1
ATOM 891 N N . LYS A 1 117 ? -2.496 3.121 -24.216 1.00 92.88 117 LYS A N 1
ATOM 892 C CA . LYS A 1 117 ? -1.532 2.085 -24.596 1.00 92.88 117 LYS A CA 1
ATOM 893 C C . LYS A 1 117 ? -1.077 1.280 -23.385 1.00 92.88 117 LYS A C 1
ATOM 895 O O . LYS A 1 117 ? -0.732 1.863 -22.357 1.00 92.88 117 LYS A O 1
ATOM 900 N N . LEU A 1 118 ? -1.058 -0.032 -23.553 1.00 93.00 118 LEU A N 1
ATOM 901 C CA . LEU A 1 118 ? -0.492 -0.982 -22.612 1.00 93.00 118 LEU A CA 1
ATOM 902 C C . LEU A 1 118 ? 1.034 -1.008 -22.737 1.00 93.00 118 LEU A C 1
ATOM 904 O O . LEU A 1 118 ? 1.611 -0.528 -23.716 1.00 93.00 118 LEU A O 1
ATOM 908 N N . MET A 1 119 ? 1.679 -1.531 -21.704 1.00 89.94 119 MET A N 1
ATOM 909 C CA . MET A 1 119 ? 3.121 -1.726 -21.637 1.00 89.94 119 MET A CA 1
ATOM 910 C C . MET A 1 119 ? 3.413 -3.175 -21.275 1.00 89.94 119 MET A C 1
ATOM 912 O O . MET A 1 119 ? 2.665 -3.782 -20.510 1.00 89.94 119 MET A O 1
ATOM 916 N N . ASP A 1 120 ? 4.532 -3.690 -21.767 1.00 85.94 120 ASP A N 1
ATOM 917 C CA . ASP A 1 120 ? 5.039 -4.988 -21.345 1.00 85.94 120 ASP A CA 1
ATOM 918 C C . ASP A 1 120 ? 5.771 -4.819 -20.012 1.00 85.94 120 ASP A C 1
ATOM 920 O O . ASP A 1 120 ? 6.763 -4.094 -19.917 1.00 85.94 120 ASP A O 1
ATOM 924 N N . ILE A 1 121 ? 5.248 -5.456 -18.968 1.00 86.50 121 ILE A N 1
ATOM 925 C CA . ILE A 1 121 ? 5.853 -5.478 -17.637 1.00 86.50 121 ILE A CA 1
ATOM 926 C C . ILE A 1 121 ? 6.054 -6.941 -17.264 1.00 86.50 121 ILE A C 1
ATOM 928 O O . ILE A 1 121 ? 5.105 -7.728 -17.307 1.00 86.50 121 ILE A O 1
ATOM 932 N N . ASP A 1 122 ? 7.274 -7.297 -16.874 1.00 78.12 122 ASP A N 1
ATOM 933 C CA . ASP A 1 122 ? 7.574 -8.642 -16.394 1.00 78.12 122 ASP A CA 1
ATOM 934 C C . ASP A 1 122 ? 6.817 -8.911 -15.086 1.00 78.12 122 ASP A C 1
ATOM 936 O O . ASP A 1 122 ? 6.904 -8.155 -14.116 1.00 78.12 122 ASP A O 1
ATOM 940 N N . SER A 1 123 ? 6.028 -9.984 -15.067 1.00 65.88 123 SER A N 1
ATOM 941 C CA . SER A 1 123 ? 5.223 -10.365 -13.910 1.00 65.88 123 SER A CA 1
ATOM 942 C C . SER A 1 123 ? 5.976 -11.356 -13.021 1.00 65.88 123 SER A C 1
ATOM 944 O O . SER A 1 123 ? 6.142 -12.519 -13.391 1.00 65.88 123 SER A O 1
ATOM 946 N N . GLU A 1 124 ? 6.363 -10.927 -11.821 1.00 66.19 124 GLU A N 1
ATOM 947 C CA . GLU A 1 124 ? 6.785 -11.822 -10.740 1.00 66.19 124 GLU A CA 1
ATOM 948 C C . GLU A 1 124 ? 5.649 -11.950 -9.718 1.00 66.19 124 GLU A C 1
ATOM 950 O O . GLU A 1 124 ? 5.473 -11.107 -8.837 1.00 66.19 124 GLU A O 1
ATOM 955 N N . HIS A 1 125 ? 4.841 -13.005 -9.843 1.00 68.31 125 HIS A N 1
ATOM 956 C CA . HIS A 1 125 ? 3.795 -13.298 -8.864 1.00 68.31 125 HIS A CA 1
ATOM 957 C C . HIS A 1 125 ? 4.412 -13.884 -7.597 1.00 68.31 125 HIS A C 1
ATOM 959 O O . HIS A 1 125 ? 4.968 -14.985 -7.600 1.00 68.31 125 HIS A O 1
ATOM 965 N N . LEU A 1 126 ? 4.283 -13.155 -6.491 1.00 71.12 126 LEU A N 1
ATOM 966 C CA . LEU A 1 126 ? 4.746 -13.603 -5.184 1.00 71.12 126 LEU A CA 1
ATOM 967 C C . LEU A 1 126 ? 3.617 -14.353 -4.479 1.00 71.12 126 LEU A C 1
ATOM 969 O O . LEU A 1 126 ? 2.559 -13.791 -4.186 1.00 71.12 126 LEU A O 1
ATOM 973 N N . GLY A 1 127 ? 3.845 -15.632 -4.184 1.00 68.81 127 GLY A N 1
ATOM 974 C CA . GLY A 1 127 ? 2.922 -16.429 -3.383 1.00 68.81 127 GLY A CA 1
ATOM 975 C C . GLY A 1 127 ? 2.868 -15.900 -1.952 1.00 68.81 127 GLY A C 1
ATOM 976 O O . GLY A 1 127 ? 3.875 -15.917 -1.248 1.00 68.81 127 GLY A O 1
ATOM 977 N N . ILE A 1 128 ? 1.697 -15.434 -1.517 1.00 70.81 128 ILE A N 1
ATOM 978 C CA . ILE A 1 128 ? 1.477 -14.997 -0.135 1.00 70.81 128 ILE A CA 1
ATOM 979 C C . ILE A 1 128 ? 1.035 -16.230 0.666 1.00 70.81 128 ILE A C 1
ATOM 981 O O . ILE A 1 128 ? -0.046 -16.754 0.388 1.00 70.81 128 ILE A O 1
ATOM 985 N N . PRO A 1 129 ? 1.841 -16.735 1.619 1.00 66.19 129 PRO A N 1
ATOM 986 C CA . PRO A 1 129 ? 1.452 -17.889 2.417 1.00 66.19 129 PRO A CA 1
ATOM 987 C C . PRO A 1 129 ? 0.301 -17.527 3.363 1.00 66.19 129 PRO A C 1
ATOM 989 O O . PRO A 1 129 ? 0.298 -16.462 3.982 1.00 66.19 129 PRO A O 1
ATOM 992 N N . GLU A 1 130 ? -0.664 -18.434 3.506 1.00 67.62 130 GLU A N 1
ATOM 993 C CA . GLU A 1 130 ? -1.680 -18.348 4.556 1.00 67.62 130 GLU A CA 1
ATOM 994 C C . GLU A 1 130 ? -1.016 -18.685 5.894 1.00 67.62 130 GLU A C 1
ATOM 996 O O . GLU A 1 130 ? -0.786 -19.850 6.213 1.00 67.62 130 GLU A O 1
ATOM 1001 N N . ALA A 1 131 ? -0.638 -17.654 6.644 1.00 74.00 131 ALA A N 1
ATOM 1002 C CA . ALA A 1 131 ? 0.051 -17.797 7.917 1.00 74.00 131 ALA A CA 1
ATOM 1003 C C . ALA A 1 131 ? -0.757 -17.182 9.065 1.00 74.00 131 ALA A C 1
ATOM 1005 O O . ALA A 1 131 ? -1.524 -16.233 8.880 1.00 74.00 131 ALA A O 1
ATOM 1006 N N . GLU A 1 132 ? -0.584 -17.739 10.262 1.00 79.25 132 GLU A N 1
ATOM 1007 C CA . GLU A 1 132 ? -1.233 -17.246 11.472 1.00 79.25 132 GLU A CA 1
ATOM 1008 C C . GLU A 1 132 ? -0.481 -16.035 12.032 1.00 79.25 132 GLU A C 1
ATOM 1010 O O . GLU A 1 132 ? 0.747 -16.020 12.138 1.00 79.25 132 GLU A O 1
ATOM 1015 N N . TYR A 1 133 ? -1.234 -15.002 12.405 1.00 86.06 133 TYR A N 1
ATOM 1016 C CA . TYR A 1 133 ? -0.687 -13.794 13.011 1.00 86.06 133 TYR A CA 1
ATOM 1017 C C . TYR A 1 133 ? -0.815 -13.857 14.533 1.00 86.06 133 TYR A C 1
ATOM 1019 O O . TYR A 1 133 ? -1.808 -14.340 15.076 1.00 86.06 133 TYR A O 1
ATOM 1027 N N . HIS A 1 134 ? 0.188 -13.336 15.236 1.00 89.44 134 HIS A N 1
ATOM 1028 C CA . HIS A 1 134 ? 0.211 -13.315 16.700 1.00 89.44 134 HIS A CA 1
ATOM 1029 C C . HIS A 1 134 ? -0.768 -12.285 17.277 1.00 89.44 134 HIS A C 1
ATOM 1031 O O . HIS A 1 134 ? -1.323 -12.496 18.357 1.00 89.44 134 HIS A O 1
ATOM 1037 N N . ALA A 1 135 ? -0.996 -11.183 16.559 1.00 90.06 135 ALA A N 1
ATOM 1038 C CA . ALA A 1 135 ? -1.960 -10.161 16.931 1.00 90.06 135 ALA A CA 1
ATOM 1039 C C . ALA A 1 135 ? -2.683 -9.596 15.703 1.00 90.06 135 ALA A C 1
ATOM 1041 O O . ALA A 1 135 ? -2.058 -9.288 14.688 1.00 90.06 135 ALA A O 1
ATOM 1042 N N . ILE A 1 136 ? -3.995 -9.410 15.818 1.00 90.69 136 ILE A N 1
ATOM 1043 C CA . ILE A 1 136 ? -4.854 -8.794 14.808 1.00 90.69 136 ILE A CA 1
ATOM 1044 C C . ILE A 1 136 ? -5.604 -7.640 15.471 1.00 90.69 136 ILE A C 1
ATOM 1046 O O . ILE A 1 136 ? -6.350 -7.819 16.434 1.00 90.69 136 ILE A O 1
ATOM 1050 N N . VAL A 1 137 ? -5.402 -6.432 14.955 1.00 92.38 137 VAL A N 1
ATOM 1051 C CA . VAL A 1 137 ? -6.032 -5.207 15.451 1.00 92.38 137 VAL A CA 1
ATOM 1052 C C . VAL A 1 137 ? -6.979 -4.680 14.386 1.00 92.38 137 VAL A C 1
ATOM 1054 O O . VAL A 1 137 ? -6.561 -4.366 13.277 1.00 92.38 137 VAL A O 1
ATOM 1057 N N . ARG A 1 138 ? -8.260 -4.547 14.717 1.00 90.94 138 ARG A N 1
ATOM 1058 C CA . ARG A 1 138 ? -9.270 -3.904 13.871 1.00 90.94 138 ARG A CA 1
ATOM 1059 C C . ARG A 1 138 ? -9.650 -2.577 14.501 1.00 90.94 138 ARG A C 1
ATOM 1061 O O . ARG A 1 138 ? -10.022 -2.556 15.668 1.00 90.94 138 ARG A O 1
ATOM 1068 N N . MET A 1 139 ? -9.556 -1.486 13.751 1.00 92.31 139 MET A N 1
ATOM 1069 C CA . MET A 1 139 ? -9.876 -0.146 14.252 1.00 92.31 139 MET A CA 1
ATOM 1070 C C . MET A 1 139 ? -10.429 0.756 13.139 1.00 92.31 139 MET A C 1
ATOM 1072 O O . MET A 1 139 ? -10.347 0.387 11.961 1.00 92.31 139 MET A O 1
ATOM 1076 N N . PRO A 1 140 ? -10.981 1.935 13.468 1.00 92.25 140 PRO A N 1
ATOM 1077 C CA . PRO A 1 140 ? -11.425 2.893 12.462 1.00 92.25 140 PRO A CA 1
ATOM 1078 C C . PRO A 1 140 ? -10.263 3.358 11.573 1.00 92.25 140 PRO A C 1
ATOM 1080 O O . PRO A 1 140 ? -9.206 3.772 12.059 1.00 92.25 140 PRO A O 1
ATOM 1083 N N . SER A 1 141 ? -10.457 3.328 10.254 1.00 92.38 141 SER A N 1
ATOM 1084 C CA . SER A 1 141 ? -9.429 3.727 9.280 1.00 92.38 141 SER A CA 1
ATOM 1085 C C . SER A 1 141 ? -9.050 5.205 9.410 1.00 92.38 141 SER A C 1
ATOM 1087 O O . SER A 1 141 ? -7.885 5.571 9.264 1.00 92.38 141 SER A O 1
ATOM 1089 N N . THR A 1 142 ? -10.019 6.055 9.752 1.00 92.56 142 THR A N 1
ATOM 1090 C CA . THR A 1 142 ? -9.825 7.494 9.979 1.00 92.56 142 THR A CA 1
ATOM 1091 C C . THR A 1 142 ? -8.958 7.783 11.204 1.00 92.56 142 THR A C 1
ATOM 1093 O O . THR A 1 142 ? -8.151 8.715 11.176 1.00 92.56 142 THR A O 1
ATOM 1096 N N . GLU A 1 143 ? -9.094 6.982 12.264 1.00 92.25 143 GLU A N 1
ATOM 1097 C CA . GLU A 1 143 ? -8.261 7.073 13.463 1.00 92.25 143 GLU A CA 1
ATOM 1098 C C . GLU A 1 143 ? -6.831 6.634 13.147 1.00 92.25 143 GLU A C 1
ATOM 1100 O O . GLU A 1 143 ? -5.893 7.384 13.416 1.00 92.25 143 GLU A O 1
ATOM 1105 N N . PHE A 1 144 ? -6.661 5.486 12.483 1.00 93.50 144 PHE A N 1
ATOM 1106 C CA . PHE A 1 144 ? -5.347 5.006 12.052 1.00 93.50 144 PHE A CA 1
ATOM 1107 C C . PHE A 1 144 ? -4.626 6.024 11.152 1.00 93.50 144 PHE A C 1
ATOM 1109 O O . PHE A 1 144 ? -3.466 6.361 11.393 1.00 93.50 144 PHE A O 1
ATOM 1116 N N . ALA A 1 145 ? -5.331 6.602 10.174 1.00 93.69 145 ALA A N 1
ATOM 1117 C CA . ALA A 1 145 ? -4.785 7.638 9.301 1.00 93.69 145 ALA A CA 1
ATOM 1118 C C . ALA A 1 145 ? -4.324 8.887 10.061 1.00 93.69 145 ALA A C 1
ATOM 1120 O O . ALA A 1 145 ? -3.272 9.451 9.746 1.00 93.69 145 ALA A O 1
ATOM 1121 N N . ARG A 1 146 ? -5.088 9.311 11.075 1.00 94.75 146 ARG A N 1
ATOM 1122 C CA . ARG A 1 146 ? -4.721 10.436 11.941 1.00 94.75 146 ARG A CA 1
ATOM 1123 C C . ARG A 1 146 ? -3.475 10.113 12.762 1.00 94.75 146 ARG A C 1
ATOM 1125 O O . ARG A 1 146 ? -2.537 10.900 12.741 1.00 94.75 146 ARG A O 1
ATOM 1132 N N . ILE A 1 147 ? -3.430 8.940 13.395 1.00 95.19 147 ILE A N 1
ATOM 1133 C CA . ILE A 1 147 ? -2.285 8.476 14.191 1.00 95.19 147 ILE A CA 1
ATOM 1134 C C . ILE A 1 147 ? -1.006 8.473 13.349 1.00 95.19 147 ILE A C 1
ATOM 1136 O O . ILE A 1 147 ? -0.007 9.061 13.757 1.00 95.19 147 ILE A O 1
ATOM 1140 N N . CYS A 1 148 ? -1.025 7.868 12.157 1.00 94.25 148 CYS A N 1
ATOM 1141 C CA . CYS A 1 148 ? 0.151 7.842 11.285 1.00 94.25 148 CYS A CA 1
ATOM 1142 C C . CYS A 1 148 ? 0.611 9.256 10.909 1.00 94.25 148 CYS A C 1
ATOM 1144 O O . CYS A 1 148 ? 1.803 9.556 10.997 1.00 94.25 148 CYS A O 1
ATOM 1146 N N . LYS A 1 149 ? -0.323 10.146 10.557 1.00 94.25 149 LYS A N 1
ATOM 1147 C CA . LYS A 1 149 ? -0.011 11.531 10.190 1.00 94.25 149 LYS A CA 1
ATOM 1148 C C . LYS A 1 149 ? 0.585 12.324 11.356 1.00 94.25 149 LYS A C 1
ATOM 1150 O O . LYS A 1 149 ? 1.577 13.024 11.161 1.00 94.25 149 LYS A O 1
ATOM 1155 N N . ASP A 1 150 ? 0.015 12.189 12.549 1.00 94.50 150 ASP A N 1
ATOM 1156 C CA . ASP A 1 150 ? 0.466 12.891 13.751 1.00 94.50 150 ASP A CA 1
ATOM 1157 C C . ASP A 1 150 ? 1.869 12.425 14.161 1.00 94.50 150 ASP A C 1
ATOM 1159 O O . ASP A 1 150 ? 2.755 13.251 14.389 1.00 94.50 150 ASP A O 1
ATOM 1163 N N . LEU A 1 151 ? 2.119 11.111 14.170 1.00 93.44 151 LEU A N 1
ATOM 1164 C CA . LEU A 1 151 ? 3.431 10.553 14.516 1.00 93.44 151 LEU A CA 1
ATOM 1165 C C . LEU A 1 151 ? 4.514 10.931 13.496 1.00 93.44 151 LEU A C 1
ATOM 1167 O O . LEU A 1 151 ? 5.654 11.181 13.884 1.00 93.44 151 LEU A O 1
ATOM 1171 N N . SER A 1 152 ? 4.149 11.059 12.218 1.00 91.88 152 SER A N 1
ATOM 1172 C CA . SER A 1 152 ? 5.075 11.452 11.141 1.00 91.88 152 SER A CA 1
ATOM 1173 C C . SER A 1 152 ? 5.584 12.884 11.257 1.00 91.88 152 SER A C 1
ATOM 1175 O O . SER A 1 152 ? 6.576 13.235 10.629 1.00 91.88 152 SER A O 1
ATOM 1177 N N . SER A 1 153 ? 4.914 13.728 12.045 1.00 91.38 153 SER A N 1
ATOM 1178 C CA . SER A 1 153 ? 5.407 15.076 12.343 1.00 91.38 153 SER A CA 1
ATOM 1179 C C . SER A 1 153 ? 6.532 15.090 13.384 1.00 91.38 153 SER A C 1
ATOM 1181 O O . SER A 1 153 ? 7.214 16.103 13.528 1.00 91.38 153 SER A O 1
ATOM 1183 N N . ILE A 1 154 ? 6.722 13.980 14.107 1.00 92.44 154 ILE A N 1
ATOM 1184 C CA . ILE A 1 154 ? 7.656 13.867 15.233 1.00 92.44 154 ILE A CA 1
ATOM 1185 C C . ILE A 1 154 ? 8.861 13.005 14.863 1.00 92.44 154 ILE A C 1
ATOM 1187 O O . ILE A 1 154 ? 9.979 13.371 15.218 1.00 92.44 154 ILE A O 1
ATOM 1191 N N . GLY A 1 155 ? 8.650 11.881 14.173 1.00 89.06 155 GLY A N 1
ATOM 1192 C CA . GLY A 1 155 ? 9.719 10.975 13.754 1.00 89.06 155 GLY A CA 1
ATOM 1193 C C . GLY A 1 155 ? 9.366 10.169 12.506 1.00 89.06 155 GLY A C 1
ATOM 1194 O O . GLY A 1 155 ? 8.222 10.148 12.060 1.00 89.06 155 GLY A O 1
ATOM 1195 N N . ASP A 1 156 ? 10.362 9.473 11.959 1.00 87.38 156 ASP A N 1
ATOM 1196 C CA . ASP A 1 156 ? 10.235 8.736 10.691 1.00 87.38 156 ASP A CA 1
ATOM 1197 C C . ASP A 1 156 ? 9.782 7.277 10.865 1.00 87.38 156 ASP A C 1
ATOM 1199 O O . ASP A 1 156 ? 9.437 6.596 9.895 1.00 87.38 156 ASP A O 1
ATOM 1203 N N . SER A 1 157 ? 9.778 6.776 12.102 1.00 87.12 157 SER A N 1
ATOM 1204 C CA . SER A 1 157 ? 9.411 5.398 12.437 1.00 87.12 157 SER A CA 1
ATOM 1205 C C . SER A 1 157 ? 8.348 5.335 13.528 1.00 87.12 157 SER A C 1
ATOM 1207 O O . SER A 1 157 ? 8.270 6.199 14.403 1.00 87.12 157 SER A O 1
ATOM 1209 N N . VAL A 1 158 ? 7.517 4.297 13.472 1.00 91.12 158 VAL A N 1
ATOM 1210 C CA . VAL A 1 158 ? 6.507 3.975 14.478 1.00 91.12 158 VAL A CA 1
ATOM 1211 C C . VAL A 1 158 ? 6.757 2.582 15.030 1.00 91.12 158 VAL A C 1
ATOM 1213 O O . VAL A 1 158 ? 6.908 1.620 14.283 1.00 91.12 158 VAL A O 1
ATOM 1216 N N . VAL A 1 159 ? 6.781 2.485 16.350 1.00 90.62 159 VAL A N 1
ATOM 1217 C CA . VAL A 1 159 ? 6.779 1.237 17.104 1.00 90.62 159 VAL A CA 1
ATOM 1218 C C . VAL A 1 159 ? 5.330 0.912 17.440 1.00 90.62 159 VAL A C 1
ATOM 1220 O O . VAL A 1 159 ? 4.672 1.679 18.145 1.00 90.62 159 VAL A O 1
ATOM 1223 N N . ILE A 1 160 ? 4.827 -0.201 16.917 1.00 93.06 160 ILE A N 1
ATOM 1224 C CA . ILE A 1 160 ? 3.486 -0.716 17.186 1.00 93.06 160 ILE A CA 1
ATOM 1225 C C . ILE A 1 160 ? 3.625 -1.870 18.174 1.00 93.06 160 ILE A C 1
ATOM 1227 O O . ILE A 1 160 ? 4.192 -2.910 17.843 1.00 93.06 160 ILE A O 1
ATOM 1231 N N . SER A 1 161 ? 3.104 -1.679 19.383 1.00 91.56 161 SER A N 1
ATOM 1232 C CA . SER A 1 161 ? 3.094 -2.674 20.454 1.00 91.56 161 SER A CA 1
ATOM 1233 C C . SER A 1 161 ? 1.665 -3.102 20.759 1.00 91.56 161 SER A C 1
ATOM 1235 O O . SER A 1 161 ? 0.854 -2.281 21.182 1.00 91.56 161 SER A O 1
ATOM 1237 N N . VAL A 1 162 ? 1.357 -4.385 20.597 1.00 92.81 162 VAL A N 1
ATOM 1238 C CA . VAL A 1 162 ? 0.074 -4.971 20.999 1.00 92.81 162 VAL A CA 1
ATOM 1239 C C . VAL A 1 162 ? 0.268 -5.739 22.296 1.00 92.81 162 VAL A C 1
ATOM 1241 O O . VAL A 1 162 ? 1.115 -6.625 22.397 1.00 92.81 162 VAL A O 1
ATOM 1244 N N . THR A 1 163 ? -0.508 -5.366 23.308 1.00 91.12 163 THR A N 1
ATOM 1245 C CA . THR A 1 163 ? -0.479 -5.975 24.642 1.00 91.12 163 THR A CA 1
ATOM 1246 C C . THR A 1 163 ? -1.904 -6.179 25.153 1.00 91.12 163 THR A C 1
ATOM 1248 O O . THR A 1 163 ? -2.866 -5.704 24.550 1.00 91.12 163 THR A O 1
ATOM 1251 N N . LYS A 1 164 ? -2.053 -6.814 26.324 1.00 84.88 164 LYS A N 1
ATOM 1252 C CA . LYS A 1 164 ? -3.358 -6.948 26.998 1.00 84.88 164 LYS A CA 1
ATOM 1253 C C . LYS A 1 164 ? -4.011 -5.602 27.340 1.00 84.88 164 LYS A C 1
ATOM 1255 O O . LYS A 1 164 ? -5.222 -5.553 27.516 1.00 84.88 164 LYS A O 1
ATOM 1260 N N . GLU A 1 165 ? -3.232 -4.525 27.461 1.00 82.50 165 GLU A N 1
ATOM 1261 C CA . GLU A 1 165 ? -3.752 -3.187 27.773 1.00 82.50 165 GLU A CA 1
ATOM 1262 C C . GLU A 1 165 ? -4.329 -2.465 26.546 1.00 82.50 165 GLU A C 1
ATOM 1264 O O . GLU A 1 165 ? -5.074 -1.495 26.698 1.00 82.50 165 GLU A O 1
ATOM 1269 N N . GLY A 1 166 ? -3.994 -2.926 25.339 1.00 88.25 166 GLY A N 1
ATOM 1270 C CA . GLY A 1 166 ? -4.387 -2.315 24.075 1.00 88.25 166 GLY A CA 1
ATOM 1271 C C . GLY A 1 166 ? -3.253 -2.292 23.052 1.00 88.25 166 GLY A C 1
ATOM 1272 O O . GLY A 1 166 ? -2.179 -2.869 23.261 1.00 88.25 166 GLY A O 1
ATOM 1273 N N . VAL A 1 167 ? -3.498 -1.586 21.948 1.00 93.56 167 VAL A N 1
ATOM 1274 C CA . VAL A 1 167 ? -2.487 -1.286 20.931 1.00 93.56 167 VAL A CA 1
ATOM 1275 C C . VAL A 1 167 ? -1.859 0.074 21.229 1.00 93.56 167 VAL A C 1
ATOM 1277 O O . VAL A 1 167 ? -2.550 1.060 21.490 1.00 93.56 167 VAL A O 1
ATOM 1280 N N . LYS A 1 168 ? -0.532 0.129 21.218 1.00 93.94 168 LYS A N 1
ATOM 1281 C CA . LYS A 1 168 ? 0.257 1.331 21.468 1.00 93.94 168 LYS A CA 1
ATOM 1282 C C . LYS A 1 168 ? 1.085 1.668 20.237 1.00 93.94 168 LYS A C 1
ATOM 1284 O O . LYS A 1 168 ? 1.826 0.825 19.745 1.00 93.94 168 LYS A O 1
ATOM 1289 N N . PHE A 1 169 ? 0.997 2.916 19.800 1.00 95.38 169 PHE A N 1
ATOM 1290 C CA . PHE A 1 169 ? 1.815 3.499 18.748 1.00 95.38 169 PHE A CA 1
ATOM 1291 C C . PHE A 1 169 ? 2.790 4.491 19.376 1.00 95.38 169 PHE A C 1
ATOM 1293 O O . PHE A 1 169 ? 2.382 5.465 20.013 1.00 95.38 169 PHE A O 1
ATOM 1300 N N . SER A 1 170 ? 4.081 4.243 19.207 1.00 92.69 170 SER A N 1
ATOM 1301 C CA . SER A 1 170 ? 5.149 5.063 19.769 1.00 92.69 170 SER A CA 1
ATOM 1302 C C . SER A 1 170 ? 6.071 5.564 18.670 1.00 92.69 170 SER A C 1
ATOM 1304 O O . SER A 1 170 ? 6.434 4.816 17.774 1.00 92.69 170 SER A O 1
ATOM 1306 N N . THR A 1 171 ? 6.501 6.816 18.751 1.00 91.00 171 THR A N 1
ATOM 1307 C CA . THR A 1 171 ? 7.549 7.354 17.877 1.00 91.00 171 THR A CA 1
ATOM 1308 C C . THR A 1 171 ? 8.547 8.164 18.690 1.00 91.00 171 THR A C 1
ATOM 1310 O O . THR A 1 171 ? 8.217 8.724 19.743 1.00 91.00 171 THR A O 1
ATOM 1313 N N . ARG A 1 172 ? 9.781 8.221 18.196 1.00 87.38 172 ARG A N 1
ATOM 1314 C CA . ARG A 1 172 ? 10.863 9.040 18.730 1.00 87.38 172 ARG A CA 1
ATOM 1315 C C . ARG A 1 172 ? 11.527 9.754 17.564 1.00 87.38 172 ARG A C 1
ATOM 1317 O O . ARG A 1 172 ? 11.947 9.101 16.614 1.00 87.38 172 ARG A O 1
ATOM 1324 N N . GLY A 1 173 ? 11.669 11.064 17.682 1.00 86.50 173 GLY A N 1
ATOM 1325 C CA . GLY A 1 173 ? 12.484 11.862 16.778 1.00 86.50 173 GLY A CA 1
ATOM 1326 C C . GLY A 1 173 ? 13.150 13.018 17.508 1.00 86.50 173 GLY A C 1
ATOM 1327 O O . GLY A 1 173 ? 13.218 13.032 18.741 1.00 86.50 173 GLY A O 1
ATOM 1328 N N . ASP A 1 174 ? 13.648 13.982 16.743 1.00 84.06 174 ASP A N 1
ATOM 1329 C CA . ASP A 1 174 ? 14.506 15.053 17.263 1.00 84.06 174 ASP A CA 1
ATOM 1330 C C . ASP A 1 174 ? 13.747 16.038 18.161 1.00 84.06 174 ASP A C 1
ATOM 1332 O O . ASP A 1 174 ? 14.302 16.580 19.115 1.00 84.06 174 ASP A O 1
ATOM 1336 N N . ILE A 1 175 ? 12.456 16.243 17.876 1.00 86.88 175 ILE A N 1
ATOM 1337 C CA . ILE A 1 175 ? 11.582 17.165 18.616 1.00 86.88 175 ILE A CA 1
ATOM 1338 C C . ILE A 1 175 ? 11.113 16.537 19.942 1.00 86.88 175 ILE A C 1
ATOM 1340 O O . ILE A 1 175 ? 10.803 17.251 20.896 1.00 86.88 175 ILE A O 1
ATOM 1344 N N . GLY A 1 176 ? 11.072 15.203 20.030 1.00 87.44 176 GLY A N 1
ATOM 1345 C CA . GLY A 1 176 ? 10.647 14.489 21.228 1.00 87.44 176 GLY A CA 1
ATOM 1346 C C . GLY A 1 176 ? 10.099 13.092 20.949 1.00 87.44 176 GLY A C 1
ATOM 1347 O O . GLY A 1 176 ? 10.376 12.463 19.928 1.00 87.44 176 GLY A O 1
ATOM 1348 N N . THR A 1 177 ? 9.306 12.591 21.893 1.00 90.44 177 THR A N 1
ATOM 1349 C CA . THR A 1 177 ? 8.658 11.275 21.816 1.00 90.44 177 THR A CA 1
ATOM 1350 C C . THR A 1 177 ? 7.148 11.421 21.901 1.00 90.44 177 THR A C 1
ATOM 1352 O O . THR A 1 177 ? 6.667 12.151 22.768 1.00 90.44 177 THR A O 1
ATOM 1355 N N . ALA A 1 178 ? 6.402 10.666 21.097 1.00 93.06 178 ALA A N 1
ATOM 1356 C CA . ALA A 1 178 ? 4.951 10.550 21.231 1.00 93.06 178 ALA A CA 1
ATOM 1357 C C . ALA A 1 178 ? 4.523 9.105 21.467 1.00 93.06 178 ALA A C 1
ATOM 1359 O O . ALA A 1 178 ? 5.141 8.163 20.975 1.00 93.06 178 ALA A O 1
ATOM 1360 N N . ASN A 1 179 ? 3.460 8.952 22.252 1.00 93.31 179 ASN A N 1
ATOM 1361 C CA . ASN A 1 179 ? 2.865 7.673 22.606 1.00 93.31 179 ASN A CA 1
ATOM 1362 C C . ASN A 1 179 ? 1.346 7.812 22.533 1.00 93.31 179 ASN A C 1
ATOM 1364 O O . ASN A 1 179 ? 0.773 8.636 23.244 1.00 93.31 179 ASN A O 1
ATOM 1368 N N . ILE A 1 180 ? 0.707 6.994 21.708 1.00 93.88 180 ILE A N 1
ATOM 1369 C CA . ILE A 1 180 ? -0.746 6.925 21.558 1.00 93.88 180 ILE A CA 1
ATOM 1370 C C . ILE A 1 180 ? -1.163 5.504 21.919 1.00 93.88 180 ILE A C 1
ATOM 1372 O O . ILE A 1 180 ? -0.591 4.549 21.404 1.00 93.88 180 ILE A O 1
ATOM 1376 N N . VAL A 1 181 ? -2.122 5.351 22.832 1.00 92.69 181 VAL A N 1
ATOM 1377 C CA . VAL A 1 181 ? -2.619 4.039 23.269 1.00 92.69 181 VAL A CA 1
ATOM 1378 C C . VAL A 1 181 ? -4.104 3.956 22.955 1.00 92.69 181 VAL A C 1
ATOM 1380 O O . VAL A 1 181 ? -4.898 4.685 23.550 1.00 92.69 181 VAL A O 1
ATOM 1383 N N . CYS A 1 182 ? -4.475 3.045 22.061 1.00 88.81 182 CYS A N 1
ATOM 1384 C CA . CYS A 1 182 ? -5.863 2.723 21.763 1.00 88.81 182 CYS A CA 1
ATOM 1385 C C . CYS A 1 182 ? -6.231 1.460 22.546 1.00 88.81 182 CYS A C 1
ATOM 1387 O O . CYS A 1 182 ? -5.694 0.371 22.319 1.00 88.81 182 CYS A O 1
ATOM 1389 N N . ARG A 1 183 ? -7.135 1.615 23.513 1.00 87.44 183 ARG A N 1
ATOM 1390 C CA . ARG A 1 183 ? -7.663 0.489 24.287 1.00 87.44 183 ARG A CA 1
ATOM 1391 C C . ARG A 1 183 ? -8.812 -0.163 23.535 1.00 87.44 183 ARG A C 1
ATOM 1393 O O . ARG A 1 183 ? -9.517 0.500 22.775 1.00 87.44 183 ARG A O 1
ATOM 1400 N N . GLN A 1 184 ? -9.017 -1.450 23.786 1.00 81.31 184 GLN A N 1
ATOM 1401 C CA . GLN A 1 184 ? -10.182 -2.154 23.271 1.00 81.31 184 GLN A CA 1
ATOM 1402 C C . GLN A 1 184 ? -11.451 -1.491 23.817 1.00 81.31 184 GLN A C 1
ATOM 1404 O O . GLN A 1 184 ? -11.620 -1.377 25.032 1.00 81.31 184 GLN A O 1
ATOM 1409 N N . ASN A 1 185 ? -12.326 -1.041 22.920 1.00 72.12 185 ASN A N 1
ATOM 1410 C CA . ASN A 1 185 ? -13.588 -0.416 23.288 1.00 72.12 185 ASN A CA 1
ATOM 1411 C C . ASN A 1 185 ? -14.730 -1.216 22.660 1.00 72.12 185 ASN A C 1
ATOM 1413 O O . ASN A 1 185 ? -15.012 -1.091 21.472 1.00 72.12 185 ASN A O 1
ATOM 1417 N N . THR A 1 186 ? -15.365 -2.066 23.463 1.00 63.72 186 THR A N 1
ATOM 1418 C CA . THR A 1 186 ? -16.601 -2.776 23.094 1.00 63.72 186 THR A CA 1
ATOM 1419 C C . THR A 1 186 ? -17.856 -2.014 23.525 1.00 63.72 186 THR A C 1
ATOM 1421 O O . THR A 1 186 ? -18.967 -2.422 23.196 1.00 63.72 186 THR A O 1
ATOM 1424 N N . THR A 1 187 ? -17.700 -0.893 24.234 1.00 46.22 187 THR A N 1
ATOM 1425 C CA . THR A 1 187 ? -18.790 -0.041 24.717 1.00 46.22 187 THR A CA 1
ATOM 1426 C C . THR A 1 187 ? -19.029 1.126 23.766 1.00 46.22 187 THR A C 1
ATOM 1428 O O . THR A 1 187 ? -18.688 2.270 24.056 1.00 46.22 187 THR A O 1
ATOM 1431 N N . VAL A 1 188 ? -19.645 0.833 22.621 1.00 47.09 188 VAL A N 1
ATOM 1432 C CA . VAL A 1 188 ? -20.542 1.801 21.978 1.00 47.09 188 VAL A CA 1
ATOM 1433 C C . VAL A 1 188 ? -21.942 1.421 22.457 1.00 47.09 188 VAL A C 1
ATOM 1435 O O . VAL A 1 188 ? -22.467 0.366 22.101 1.00 47.09 188 VAL A O 1
ATOM 1438 N N . ASP A 1 189 ? -22.499 2.212 23.370 1.00 40.91 189 ASP A N 1
ATOM 1439 C CA . ASP A 1 189 ? -23.804 1.959 23.976 1.00 40.91 189 ASP A CA 1
ATOM 1440 C C . ASP A 1 189 ? -24.915 1.833 22.911 1.00 40.91 189 ASP A C 1
ATOM 1442 O O . ASP A 1 189 ? -25.250 2.782 22.211 1.00 40.91 189 ASP A O 1
ATOM 1446 N N . LYS A 1 190 ? -25.503 0.632 22.838 1.00 43.22 190 LYS A N 1
ATOM 1447 C CA . LYS A 1 190 ? -26.889 0.304 22.449 1.00 43.22 190 LYS A CA 1
ATOM 1448 C C . LYS A 1 190 ? -27.505 1.047 21.247 1.00 43.22 190 LYS A C 1
ATOM 1450 O O . LYS A 1 190 ? -28.294 1.967 21.439 1.00 43.22 190 LYS A O 1
ATOM 1455 N N . ALA A 1 191 ? -27.362 0.465 20.052 1.00 34.78 191 ALA A N 1
ATOM 1456 C CA . ALA A 1 191 ? -28.453 0.375 19.065 1.00 34.78 191 ALA A CA 1
ATOM 1457 C C . ALA A 1 191 ? -28.181 -0.658 17.949 1.00 34.78 191 ALA A C 1
ATOM 1459 O O . ALA A 1 191 ? -28.187 -0.305 16.779 1.00 34.78 191 ALA A O 1
ATOM 1460 N N . CYS A 1 192 ? -27.970 -1.941 18.266 1.00 36.81 192 CYS A N 1
ATOM 1461 C CA . CYS A 1 192 ? -28.477 -3.010 17.393 1.00 36.81 192 CYS A CA 1
ATOM 1462 C C . CYS A 1 192 ? -28.478 -4.357 18.119 1.00 36.81 192 CYS A C 1
ATOM 1464 O O . CYS A 1 192 ? -27.441 -4.861 18.537 1.00 36.81 192 CYS A O 1
ATOM 1466 N N . SER A 1 193 ? -29.655 -4.952 18.277 1.00 33.66 193 SER A N 1
ATOM 1467 C CA . SER A 1 193 ? -29.876 -6.257 18.907 1.00 33.66 193 SER A CA 1
ATOM 1468 C C . SER A 1 193 ? -29.548 -7.441 17.984 1.00 33.66 193 SER A C 1
ATOM 1470 O O . SER A 1 193 ? -30.157 -8.500 18.107 1.00 33.66 193 SER A O 1
ATOM 1472 N N . CYS A 1 194 ? -28.613 -7.287 17.045 1.00 39.72 194 CYS A N 1
ATOM 1473 C CA . CYS A 1 194 ? -28.190 -8.357 16.147 1.00 39.72 194 CYS A CA 1
ATOM 1474 C C . CYS A 1 194 ? -26.697 -8.658 16.328 1.00 39.72 194 CYS A C 1
ATOM 1476 O O . CYS A 1 194 ? -25.844 -7.797 16.132 1.00 39.72 194 CYS A O 1
ATOM 1478 N N . HIS A 1 195 ? -26.379 -9.915 16.645 1.00 38.88 195 HIS A N 1
ATOM 1479 C CA . HIS A 1 195 ? -25.025 -10.458 16.817 1.00 38.88 195 HIS A CA 1
ATOM 1480 C C . HIS A 1 195 ? -24.132 -10.430 15.553 1.00 38.88 195 HIS A C 1
ATOM 1482 O O . HIS A 1 195 ? -23.091 -11.079 15.540 1.00 38.88 195 HIS A O 1
ATOM 1488 N N . LEU A 1 196 ? -24.509 -9.707 14.492 1.00 36.97 196 LEU A N 1
ATOM 1489 C CA . LEU A 1 196 ? -23.874 -9.816 13.172 1.00 36.97 196 LEU A CA 1
ATOM 1490 C C . LEU A 1 196 ? -23.195 -8.537 12.659 1.00 36.97 196 LEU A C 1
ATOM 1492 O O . LEU A 1 196 ? -22.530 -8.579 11.627 1.00 36.97 196 LEU A O 1
ATOM 1496 N N . HIS A 1 197 ? -23.295 -7.416 13.373 1.00 42.12 197 HIS A N 1
ATOM 1497 C CA . HIS A 1 197 ? -22.666 -6.164 12.954 1.00 42.12 197 HIS A CA 1
ATOM 1498 C C . HIS A 1 197 ? -21.792 -5.614 14.079 1.00 42.12 197 HIS A C 1
ATOM 1500 O O . HIS A 1 197 ? -22.292 -5.109 15.082 1.00 42.12 197 HIS A O 1
ATOM 1506 N N . LEU A 1 198 ? -20.469 -5.753 13.926 1.00 47.12 198 LEU A N 1
ATOM 1507 C CA . LEU A 1 198 ? -19.528 -5.017 14.766 1.00 47.12 198 LEU A CA 1
ATOM 1508 C C . LEU A 1 198 ? -19.713 -3.511 14.507 1.00 47.12 198 LEU A C 1
ATOM 1510 O O . LEU A 1 198 ? -19.854 -3.134 13.343 1.00 47.12 198 LEU A O 1
ATOM 1514 N N . PRO A 1 199 ? -19.696 -2.652 15.542 1.00 56.44 199 PRO A N 1
ATOM 1515 C CA . PRO A 1 199 ? -19.778 -1.208 15.352 1.00 56.44 199 PRO A CA 1
ATOM 1516 C C . PRO A 1 199 ? -18.599 -0.725 14.500 1.00 56.44 199 PRO A C 1
ATOM 1518 O O . PRO A 1 199 ? -17.457 -1.083 14.783 1.00 56.44 199 PRO A O 1
ATOM 1521 N N . GLU A 1 200 ? -18.858 0.111 13.492 1.00 59.84 200 GLU A N 1
ATOM 1522 C CA . GLU A 1 200 ? -17.818 0.675 12.611 1.00 59.84 200 GLU A CA 1
ATOM 1523 C C . GLU A 1 200 ? -16.771 1.515 13.367 1.00 59.84 200 GLU A C 1
ATOM 1525 O O . GLU A 1 200 ? -15.668 1.729 12.870 1.00 59.84 200 GLU A O 1
ATOM 1530 N N . GLU A 1 201 ? -17.095 1.950 14.586 1.00 64.62 201 GLU A N 1
ATOM 1531 C CA . GLU A 1 201 ? -16.239 2.774 15.445 1.00 64.62 201 GLU A CA 1
ATOM 1532 C C . GLU A 1 201 ? -15.479 1.978 16.523 1.00 64.62 201 GLU A C 1
ATOM 1534 O O . GLU A 1 201 ? -14.715 2.556 17.295 1.00 64.62 201 GLU A O 1
ATOM 1539 N N . ALA A 1 202 ? -15.684 0.661 16.623 1.00 75.38 202 ALA A N 1
ATOM 1540 C CA . ALA A 1 202 ? -15.087 -0.138 17.690 1.00 75.38 202 ALA A CA 1
ATOM 1541 C C . ALA A 1 202 ? -13.669 -0.617 17.342 1.00 75.38 202 ALA A C 1
ATOM 1543 O O . ALA A 1 202 ? -13.427 -1.193 16.279 1.00 75.38 202 ALA A O 1
ATOM 1544 N N . THR A 1 203 ? -12.749 -0.465 18.298 1.00 83.25 203 THR A N 1
ATOM 1545 C CA . THR A 1 203 ? -11.415 -1.074 18.236 1.00 83.25 203 THR A CA 1
ATOM 1546 C C . THR A 1 203 ? -11.460 -2.466 18.857 1.00 83.25 203 THR A C 1
ATOM 1548 O O . THR A 1 203 ? -11.709 -2.611 20.058 1.00 83.25 203 THR A O 1
ATOM 1551 N N . VAL A 1 204 ? -11.206 -3.490 18.044 1.00 87.56 204 VAL A N 1
ATOM 1552 C CA . VAL A 1 204 ? -11.171 -4.906 18.429 1.00 87.56 204 VAL A CA 1
ATOM 1553 C C . VAL A 1 204 ? -9.745 -5.417 18.318 1.00 87.56 204 VAL A C 1
ATOM 1555 O O . VAL A 1 204 ? -9.071 -5.183 17.320 1.00 87.56 204 VAL A O 1
ATOM 1558 N N . ILE A 1 205 ? -9.283 -6.111 19.353 1.00 89.62 205 ILE A N 1
ATOM 1559 C CA . ILE A 1 205 ? -7.924 -6.639 19.431 1.00 89.62 205 ILE A CA 1
ATOM 1560 C C . ILE A 1 205 ? -8.033 -8.133 19.717 1.00 89.62 205 ILE A C 1
ATOM 1562 O O . ILE A 1 205 ? -8.564 -8.530 20.753 1.00 89.62 205 ILE A O 1
ATOM 1566 N N . GLU A 1 206 ? -7.537 -8.945 18.793 1.00 89.19 206 GLU A N 1
ATOM 1567 C CA . GLU A 1 206 ? -7.361 -10.386 18.951 1.00 89.19 206 GLU A CA 1
ATOM 1568 C C . GLU A 1 206 ? -5.862 -10.636 19.119 1.00 89.19 206 GLU A C 1
ATOM 1570 O O . GLU A 1 206 ? -5.071 -10.314 18.236 1.00 89.19 206 GLU A O 1
ATOM 1575 N N . MET A 1 207 ? -5.445 -11.131 20.284 1.00 88.75 207 MET A N 1
ATOM 1576 C CA . MET A 1 207 ? -4.029 -11.287 20.618 1.00 88.75 207 MET A CA 1
ATOM 1577 C C . MET A 1 207 ? -3.776 -12.684 21.177 1.00 88.75 207 MET A C 1
ATOM 1579 O O . MET A 1 207 ? -4.263 -13.013 22.260 1.00 88.75 207 MET A O 1
ATOM 1583 N N . ASN A 1 208 ? -2.969 -13.460 20.456 1.00 88.56 208 ASN A N 1
ATOM 1584 C CA . ASN A 1 208 ? -2.418 -14.730 20.918 1.00 88.56 208 ASN A CA 1
ATOM 1585 C C . ASN A 1 208 ? -1.150 -14.473 21.742 1.00 88.56 208 ASN A C 1
ATOM 1587 O O . ASN A 1 208 ? -1.056 -14.897 22.894 1.00 88.56 208 ASN A O 1
ATOM 1591 N N . GLU A 1 209 ? -0.222 -13.687 21.190 1.00 88.25 209 GLU A N 1
ATOM 1592 C CA . GLU A 1 209 ? 1.041 -13.314 21.833 1.00 88.25 209 GLU A CA 1
ATOM 1593 C C . GLU A 1 209 ? 1.296 -11.802 21.729 1.00 88.25 209 GLU A C 1
ATOM 1595 O O . GLU A 1 209 ? 0.893 -11.172 20.747 1.00 88.25 209 GLU A O 1
ATOM 1600 N N . PRO A 1 210 ? 1.941 -11.179 22.736 1.00 88.44 210 PRO A N 1
ATOM 1601 C CA . PRO A 1 210 ? 2.293 -9.768 22.668 1.00 88.44 210 PRO A CA 1
ATOM 1602 C C . PRO A 1 210 ? 3.369 -9.539 21.603 1.00 88.44 210 PRO A C 1
ATOM 1604 O O . PRO A 1 210 ? 4.423 -10.170 21.621 1.00 88.44 210 PRO A O 1
ATOM 1607 N N . VAL A 1 211 ? 3.128 -8.583 20.707 1.00 89.38 211 VAL A N 1
ATOM 1608 C CA . VAL A 1 211 ? 4.036 -8.254 19.600 1.00 89.38 211 VAL A CA 1
ATOM 1609 C C . VAL A 1 211 ? 4.445 -6.796 19.691 1.00 89.38 211 VAL A C 1
ATOM 1611 O O . VAL A 1 211 ? 3.622 -5.931 19.974 1.00 89.38 211 VAL A O 1
ATOM 1614 N N . THR A 1 212 ? 5.722 -6.509 19.448 1.00 87.94 212 THR A N 1
ATOM 1615 C CA . THR A 1 212 ? 6.233 -5.144 19.294 1.00 87.94 212 THR A CA 1
ATOM 1616 C C . THR A 1 212 ? 7.122 -5.079 18.068 1.00 87.94 212 THR A C 1
ATOM 1618 O O . THR A 1 212 ? 8.146 -5.751 18.022 1.00 87.94 212 THR A O 1
ATOM 1621 N N . LEU A 1 213 ? 6.724 -4.277 17.082 1.00 86.06 213 LEU A N 1
ATOM 1622 C CA . LEU A 1 213 ? 7.414 -4.159 15.798 1.00 86.06 213 LEU A CA 1
ATOM 1623 C C . LEU A 1 213 ? 7.588 -2.697 15.407 1.00 86.06 213 LEU A C 1
ATOM 1625 O O . LEU A 1 213 ? 6.773 -1.850 15.772 1.00 86.06 213 LEU A O 1
ATOM 1629 N N . THR A 1 214 ? 8.642 -2.411 14.646 1.00 85.81 214 THR A N 1
ATOM 1630 C CA . THR A 1 214 ? 8.954 -1.062 14.168 1.00 85.81 214 THR A CA 1
ATOM 1631 C C . THR A 1 214 ? 8.748 -0.972 12.660 1.00 85.81 214 THR A C 1
ATOM 1633 O O . THR A 1 214 ? 9.198 -1.832 11.905 1.00 85.81 214 THR A O 1
ATOM 1636 N N . PHE A 1 215 ? 8.094 0.097 12.209 1.00 87.69 215 PHE A N 1
ATOM 1637 C CA . PHE A 1 215 ? 7.793 0.344 10.800 1.00 87.69 215 PHE A CA 1
ATOM 1638 C C . PHE A 1 215 ? 8.133 1.776 10.405 1.00 87.69 215 PHE A C 1
ATOM 1640 O O . PHE A 1 215 ? 8.050 2.696 11.219 1.00 87.69 215 PHE A O 1
ATOM 1647 N N . ALA A 1 216 ? 8.481 1.989 9.138 1.00 86.94 216 ALA A N 1
ATOM 1648 C CA . ALA A 1 216 ? 8.680 3.330 8.603 1.00 86.94 216 ALA A CA 1
ATOM 1649 C C . ALA A 1 216 ? 7.328 4.012 8.329 1.00 86.94 216 ALA A C 1
ATOM 1651 O O . ALA A 1 216 ? 6.484 3.510 7.580 1.00 86.94 216 ALA A O 1
ATOM 1652 N N . LEU A 1 217 ? 7.137 5.198 8.909 1.00 89.50 217 LEU A N 1
ATOM 1653 C CA . LEU A 1 217 ? 5.892 5.965 8.816 1.00 89.50 217 LEU A CA 1
ATOM 1654 C C . LEU A 1 217 ? 5.591 6.445 7.390 1.00 89.50 217 LEU A C 1
ATOM 1656 O O . LEU A 1 217 ? 4.428 6.619 7.029 1.00 89.50 217 LEU A O 1
ATOM 1660 N N . ARG A 1 218 ? 6.621 6.581 6.545 1.00 87.94 218 ARG A N 1
ATOM 1661 C CA . ARG A 1 218 ? 6.479 6.879 5.111 1.00 87.94 218 ARG A CA 1
ATOM 1662 C C . ARG A 1 218 ? 5.552 5.885 4.395 1.00 87.94 218 ARG A C 1
ATOM 1664 O O . ARG A 1 218 ? 4.676 6.312 3.640 1.00 87.94 218 ARG A O 1
ATOM 1671 N N . TYR A 1 219 ? 5.723 4.583 4.633 1.00 88.88 219 TYR A N 1
ATOM 1672 C CA . TYR A 1 219 ? 4.870 3.557 4.024 1.00 88.88 219 TYR A CA 1
ATOM 1673 C C . TYR A 1 219 ? 3.484 3.547 4.663 1.00 88.88 219 TYR A C 1
ATOM 1675 O O . TYR A 1 219 ? 2.491 3.576 3.945 1.00 88.88 219 TYR A O 1
ATOM 1683 N N . MET A 1 220 ? 3.404 3.655 5.994 1.00 89.25 220 MET A N 1
ATOM 1684 C CA . MET A 1 220 ? 2.121 3.723 6.705 1.00 89.25 220 MET A CA 1
ATOM 1685 C C . MET A 1 220 ? 1.236 4.872 6.198 1.00 89.25 220 MET A C 1
ATOM 1687 O O . MET A 1 220 ? 0.066 4.658 5.894 1.00 89.25 220 MET A O 1
ATOM 1691 N N . ASN A 1 221 ? 1.796 6.067 5.988 1.00 90.81 221 ASN A N 1
ATOM 1692 C CA . ASN A 1 221 ? 1.074 7.197 5.385 1.00 90.81 221 ASN A CA 1
ATOM 1693 C C . ASN A 1 221 ? 0.656 6.968 3.929 1.00 90.81 221 ASN A C 1
ATOM 1695 O O . ASN A 1 221 ? -0.285 7.593 3.446 1.00 90.81 221 ASN A O 1
ATOM 1699 N N . SER A 1 222 ? 1.379 6.123 3.199 1.00 89.31 222 SER A N 1
ATOM 1700 C CA . SER A 1 222 ? 0.976 5.741 1.847 1.00 89.31 222 SER A CA 1
ATOM 1701 C C . SER A 1 222 ? -0.222 4.794 1.913 1.00 89.31 222 SER A C 1
ATOM 1703 O O . SER A 1 222 ? -1.181 4.978 1.170 1.00 89.31 222 SER A O 1
ATOM 1705 N N . PHE A 1 223 ? -0.238 3.866 2.874 1.00 89.62 223 PHE A N 1
ATOM 1706 C CA . PHE A 1 223 ? -1.327 2.901 3.058 1.00 89.62 223 PHE A CA 1
ATOM 1707 C C . PHE A 1 223 ? -2.617 3.575 3.535 1.00 89.62 223 PHE A C 1
ATOM 1709 O O . PHE A 1 223 ? -3.712 3.165 3.158 1.00 89.62 223 PHE A O 1
ATOM 1716 N N . THR A 1 224 ? -2.520 4.653 4.316 1.00 91.81 224 THR A N 1
ATOM 1717 C CA . THR A 1 224 ? -3.693 5.405 4.793 1.00 91.81 224 THR A CA 1
ATOM 1718 C C . THR A 1 224 ? -4.431 6.151 3.680 1.00 91.81 224 THR A C 1
ATOM 1720 O O . THR A 1 224 ? -5.567 6.579 3.884 1.00 91.81 224 THR A O 1
ATOM 1723 N N . LYS A 1 225 ? -3.882 6.238 2.461 1.00 90.62 225 LYS A N 1
ATOM 1724 C CA . LYS A 1 225 ? -4.619 6.740 1.285 1.00 90.62 225 LYS A CA 1
ATOM 1725 C C . LYS A 1 225 ? -5.795 5.841 0.894 1.00 90.62 225 LYS A C 1
ATOM 1727 O O . LYS A 1 225 ? -6.720 6.317 0.243 1.00 90.62 225 LYS A O 1
ATOM 1732 N N . ALA A 1 226 ? -5.808 4.586 1.348 1.00 89.69 226 ALA A N 1
ATOM 1733 C CA . ALA A 1 226 ? -6.930 3.660 1.199 1.00 89.69 226 ALA A CA 1
ATOM 1734 C C . ALA A 1 226 ? -8.105 3.934 2.165 1.00 89.69 226 ALA A C 1
ATOM 1736 O O . ALA A 1 226 ? -9.162 3.329 2.015 1.00 89.69 226 ALA A O 1
ATOM 1737 N N . THR A 1 227 ? -7.980 4.873 3.115 1.00 91.62 227 THR A N 1
ATOM 1738 C CA . THR A 1 227 ? -9.050 5.239 4.074 1.00 91.62 227 THR A CA 1
ATOM 1739 C C . THR A 1 227 ? -10.429 5.476 3.427 1.00 91.62 227 THR A C 1
ATOM 1741 O O . THR A 1 227 ? -11.418 5.003 3.976 1.00 91.62 227 THR A O 1
ATOM 1744 N N . PRO A 1 228 ? -10.565 6.129 2.251 1.00 90.00 228 PRO A N 1
ATOM 1745 C CA . PRO A 1 228 ? -11.874 6.343 1.618 1.00 90.00 228 PRO A CA 1
ATOM 1746 C C . PRO A 1 228 ? -12.562 5.079 1.074 1.00 90.00 228 PRO A C 1
ATOM 1748 O O . PRO A 1 228 ? -13.688 5.182 0.569 1.00 90.00 228 PRO A O 1
ATOM 1751 N N . LEU A 1 229 ? -11.877 3.930 1.087 1.00 87.19 229 LEU A N 1
ATOM 1752 C CA . LEU A 1 229 ? -12.391 2.641 0.616 1.00 87.19 229 LEU A CA 1
ATOM 1753 C C . LEU A 1 229 ? -13.128 1.859 1.708 1.00 87.19 229 LEU A C 1
ATOM 1755 O O . LEU A 1 229 ? -14.015 1.076 1.382 1.00 87.19 229 LEU A O 1
ATOM 1759 N N . SER A 1 230 ? -12.759 2.059 2.977 1.00 88.12 230 SER A N 1
ATOM 1760 C CA . SER A 1 230 ? -13.301 1.319 4.119 1.00 88.12 230 SER A CA 1
ATOM 1761 C C . SER A 1 230 ? -13.300 2.179 5.373 1.00 88.12 230 SER A C 1
ATOM 1763 O O . SER A 1 230 ? -12.291 2.808 5.685 1.00 88.12 230 SER A O 1
ATOM 1765 N N . ASN A 1 231 ? -14.376 2.119 6.156 1.00 88.88 231 ASN A N 1
ATOM 1766 C CA . ASN A 1 231 ? -14.453 2.775 7.467 1.00 88.88 231 ASN A CA 1
ATOM 1767 C C . ASN A 1 231 ? -13.569 2.082 8.520 1.00 88.88 231 ASN A C 1
ATOM 1769 O O . ASN A 1 231 ? -13.202 2.691 9.522 1.00 88.88 231 ASN A O 1
ATOM 1773 N N . THR A 1 232 ? -13.181 0.824 8.279 1.00 89.06 232 THR A N 1
ATOM 1774 C CA . THR A 1 232 ? -12.342 0.027 9.187 1.00 89.06 232 THR A CA 1
ATOM 1775 C C . THR A 1 232 ? -11.066 -0.455 8.502 1.00 89.06 232 THR A C 1
ATOM 1777 O O . THR A 1 232 ? -11.060 -0.751 7.305 1.00 89.06 232 THR A O 1
ATOM 1780 N N . VAL A 1 233 ? -9.986 -0.554 9.271 1.00 90.81 233 VAL A N 1
ATOM 1781 C CA . VAL A 1 233 ? -8.705 -1.136 8.856 1.00 90.81 233 VAL A CA 1
ATOM 1782 C C . VAL A 1 233 ? -8.366 -2.309 9.772 1.00 90.81 233 VAL A C 1
ATOM 1784 O O . VAL A 1 233 ? -8.654 -2.269 10.970 1.00 90.81 233 VAL A O 1
ATOM 1787 N N . THR A 1 234 ? -7.789 -3.369 9.209 1.00 90.88 234 THR A N 1
ATOM 1788 C CA . THR A 1 234 ? -7.290 -4.527 9.965 1.00 90.88 234 THR A CA 1
ATOM 1789 C C . THR A 1 234 ? -5.775 -4.590 9.838 1.00 90.88 234 THR A C 1
ATOM 1791 O O . THR A 1 234 ? -5.252 -4.560 8.731 1.00 90.88 234 THR A O 1
ATOM 1794 N N . ILE A 1 235 ? -5.073 -4.648 10.964 1.00 91.31 235 ILE A N 1
ATOM 1795 C CA . ILE A 1 235 ? -3.615 -4.681 11.048 1.00 91.31 235 ILE A CA 1
ATOM 1796 C C . ILE A 1 235 ? -3.225 -6.019 11.670 1.00 91.31 235 ILE A C 1
ATOM 1798 O O . ILE A 1 235 ? -3.497 -6.249 12.849 1.00 91.31 235 ILE A O 1
ATOM 1802 N N . SER A 1 236 ? -2.596 -6.890 10.889 1.00 89.25 236 SER A N 1
ATOM 1803 C CA . SER A 1 236 ? -2.137 -8.203 11.342 1.00 89.25 236 SER A CA 1
ATOM 1804 C C . SER A 1 236 ? -0.624 -8.187 11.532 1.00 89.25 236 SER A C 1
ATOM 1806 O O . SER A 1 236 ? 0.127 -7.813 10.630 1.00 89.25 236 SER A O 1
ATOM 1808 N N . LEU A 1 237 ? -0.181 -8.566 12.727 1.00 88.69 237 LEU A N 1
ATOM 1809 C CA . LEU A 1 237 ? 1.196 -8.467 13.200 1.00 88.69 237 LEU A CA 1
ATOM 1810 C C . LEU A 1 237 ? 1.676 -9.844 13.667 1.00 88.69 237 LEU A C 1
ATOM 1812 O O . LEU A 1 237 ? 0.982 -10.553 14.395 1.00 88.69 237 LEU A O 1
ATOM 1816 N N . SER A 1 238 ? 2.888 -10.207 13.273 1.00 85.88 238 SER A N 1
ATOM 1817 C CA . SER A 1 238 ? 3.612 -11.386 13.753 1.00 85.88 238 SER A CA 1
ATOM 1818 C C . SER A 1 238 ? 5.099 -11.057 13.767 1.00 85.88 238 SER A C 1
ATOM 1820 O O . SER A 1 238 ? 5.522 -10.239 12.958 1.00 85.88 238 SER A O 1
ATOM 1822 N N . SER A 1 239 ? 5.878 -11.650 14.673 1.00 80.56 239 SER A N 1
ATOM 1823 C CA . SER A 1 239 ? 7.328 -11.421 14.790 1.00 80.56 239 SER A CA 1
ATOM 1824 C C . SER A 1 239 ? 8.113 -11.871 13.566 1.00 80.56 239 SER A C 1
ATOM 1826 O O . SER A 1 239 ? 9.147 -11.285 13.271 1.00 80.56 239 SER A O 1
ATOM 1828 N N . ASP A 1 240 ? 7.599 -12.847 12.824 1.00 77.06 240 ASP A N 1
ATOM 1829 C CA . ASP A 1 240 ? 8.344 -13.517 11.753 1.00 77.06 240 ASP A CA 1
ATOM 1830 C C . ASP A 1 240 ? 7.790 -13.206 10.357 1.00 77.06 240 ASP A C 1
ATOM 1832 O O . ASP A 1 240 ? 8.361 -13.610 9.345 1.00 77.06 240 ASP A O 1
ATOM 1836 N N . LEU A 1 241 ? 6.676 -12.470 10.289 1.00 79.75 241 LEU A N 1
ATOM 1837 C CA . LEU A 1 241 ? 5.991 -12.134 9.044 1.00 79.75 241 LEU A CA 1
ATOM 1838 C C . LEU A 1 241 ? 5.907 -10.615 8.851 1.00 79.75 241 LEU A C 1
ATOM 1840 O O . LEU A 1 241 ? 5.837 -9.862 9.829 1.00 79.75 241 LEU A O 1
ATOM 1844 N N . PRO A 1 242 ? 5.849 -10.138 7.596 1.00 81.25 242 PRO A N 1
ATOM 1845 C CA . PRO A 1 242 ? 5.531 -8.745 7.314 1.00 81.25 242 PRO A CA 1
ATOM 1846 C C . PRO A 1 242 ? 4.177 -8.358 7.919 1.00 81.25 242 PRO A C 1
ATOM 1848 O O . PRO A 1 242 ? 3.242 -9.164 7.956 1.00 81.25 242 PRO A O 1
ATOM 1851 N N . VAL A 1 243 ? 4.056 -7.105 8.363 1.00 85.19 243 VAL A N 1
ATOM 1852 C CA . VAL A 1 243 ? 2.753 -6.578 8.791 1.00 85.19 243 VAL A CA 1
ATOM 1853 C C . VAL A 1 243 ? 1.821 -6.529 7.597 1.00 85.19 243 VAL A C 1
ATOM 1855 O O . VAL A 1 243 ? 2.220 -6.098 6.518 1.00 85.19 243 VAL A O 1
ATOM 1858 N N . VAL A 1 244 ? 0.578 -6.935 7.811 1.00 87.56 244 VAL A N 1
ATOM 1859 C CA . VAL A 1 244 ? -0.492 -6.801 6.829 1.00 87.56 244 VAL A CA 1
ATOM 1860 C C . VAL A 1 244 ? -1.423 -5.692 7.270 1.00 87.56 244 VAL A C 1
ATOM 1862 O O . VAL A 1 244 ? -2.007 -5.767 8.347 1.00 87.56 244 VAL A O 1
ATOM 1865 N N . VAL A 1 245 ? -1.593 -4.684 6.418 1.00 90.19 245 VAL A N 1
ATOM 1866 C CA . VAL A 1 245 ? -2.648 -3.678 6.569 1.00 90.19 245 VAL A CA 1
ATOM 1867 C C . VAL A 1 245 ? -3.722 -3.953 5.523 1.00 90.19 245 VAL A C 1
ATOM 1869 O O . VAL A 1 245 ? -3.474 -3.782 4.332 1.00 90.19 245 VAL A O 1
ATOM 1872 N N . GLU A 1 246 ? -4.897 -4.396 5.971 1.00 88.31 246 GLU A N 1
ATOM 1873 C CA . GLU A 1 246 ? -6.041 -4.771 5.137 1.00 88.31 246 GLU A CA 1
ATOM 1874 C C . GLU A 1 246 ? -7.157 -3.718 5.211 1.00 88.31 246 GLU A C 1
ATOM 1876 O O . GLU A 1 246 ? -7.694 -3.419 6.284 1.00 88.31 246 GLU A O 1
ATOM 1881 N N . TYR A 1 247 ? -7.558 -3.213 4.041 1.00 88.94 247 TYR A N 1
ATOM 1882 C CA . TYR A 1 247 ? -8.783 -2.432 3.849 1.00 88.94 247 TYR A CA 1
ATOM 1883 C C . TYR A 1 247 ? -9.794 -3.262 3.061 1.00 88.94 247 TYR A C 1
ATOM 1885 O O . TYR A 1 247 ? -9.502 -3.704 1.948 1.00 88.94 247 TYR A O 1
ATOM 1893 N N . LYS A 1 248 ? -10.987 -3.451 3.634 1.00 84.19 248 LYS A N 1
ATOM 1894 C CA . LYS A 1 248 ? -12.093 -4.163 2.987 1.00 84.19 248 LYS A CA 1
ATOM 1895 C C . LYS A 1 248 ? -12.899 -3.202 2.132 1.00 84.19 248 LYS A C 1
ATOM 1897 O O . LYS A 1 248 ? -13.532 -2.297 2.663 1.00 84.19 248 LYS A O 1
ATOM 1902 N N . ILE A 1 249 ? -12.897 -3.389 0.821 1.00 79.19 249 ILE A N 1
ATOM 1903 C CA . ILE A 1 249 ? -13.635 -2.495 -0.075 1.00 79.19 249 ILE A CA 1
ATOM 1904 C C . ILE A 1 249 ? -15.030 -3.095 -0.323 1.00 79.19 249 ILE A C 1
ATOM 1906 O O . ILE A 1 249 ? -15.160 -4.062 -1.072 1.00 79.19 249 ILE A O 1
ATOM 1910 N N . ALA A 1 250 ? -16.058 -2.517 0.312 1.00 66.12 250 ALA A N 1
ATOM 1911 C CA . ALA A 1 250 ? -17.468 -2.937 0.230 1.00 66.12 250 ALA A CA 1
ATOM 1912 C C . ALA A 1 250 ? -17.719 -4.448 0.509 1.00 66.12 250 ALA A C 1
ATOM 1914 O O . ALA A 1 250 ? -16.813 -5.207 0.851 1.00 66.12 250 ALA A O 1
ATOM 1915 N N . GLU A 1 251 ? -18.965 -4.920 0.374 1.00 54.91 251 GLU A N 1
ATOM 1916 C CA . GLU A 1 251 ? -19.323 -6.350 0.517 1.00 54.91 251 GLU A CA 1
ATOM 1917 C C . GLU A 1 251 ? -18.728 -7.251 -0.589 1.00 54.91 251 GLU A C 1
ATOM 1919 O O . GLU A 1 251 ? -18.858 -8.471 -0.551 1.00 54.91 251 GLU A O 1
ATOM 1924 N N . MET A 1 252 ? -18.018 -6.670 -1.559 1.00 52.44 252 MET A N 1
ATOM 1925 C CA . MET A 1 252 ? -17.598 -7.335 -2.796 1.00 52.44 252 MET A CA 1
ATOM 1926 C C . MET A 1 252 ? -16.245 -8.056 -2.679 1.00 52.44 252 MET A C 1
ATOM 1928 O O . MET A 1 252 ? -15.783 -8.689 -3.627 1.00 52.44 252 MET A O 1
ATOM 1932 N N . GLY A 1 253 ? -15.653 -8.079 -1.476 1.00 45.69 253 GLY A N 1
ATOM 1933 C CA . GLY A 1 253 ? -14.612 -9.054 -1.154 1.00 45.69 253 GLY A CA 1
ATOM 1934 C C . GLY A 1 253 ? -13.199 -8.674 -1.524 1.00 45.69 253 GLY A C 1
ATOM 1935 O O . GLY A 1 253 ? -12.400 -9.522 -1.921 1.00 45.69 253 GLY A O 1
ATOM 1936 N N . TYR A 1 254 ? -12.925 -7.391 -1.431 1.00 51.78 254 TYR A N 1
ATOM 1937 C CA . TYR A 1 254 ? -11.703 -6.805 -1.917 1.00 51.78 254 TYR A CA 1
ATOM 1938 C C . TYR A 1 254 ? -10.734 -6.615 -0.759 1.00 51.78 254 TYR A C 1
ATOM 1940 O O . TYR A 1 254 ? -11.097 -6.049 0.275 1.00 51.78 254 TYR A O 1
ATOM 1948 N N . LYS A 1 255 ? -9.508 -7.100 -0.941 1.00 50.34 255 LYS A N 1
ATOM 1949 C CA . LYS A 1 255 ? -8.407 -6.914 0.001 1.00 50.34 255 LYS A CA 1
ATOM 1950 C C . LYS A 1 255 ? -7.359 -6.064 -0.688 1.00 50.34 255 LYS A C 1
ATOM 1952 O O . LYS A 1 255 ? -6.887 -6.445 -1.753 1.00 50.34 255 LYS A O 1
ATOM 1957 N N . ILE A 1 256 ? -7.025 -4.926 -0.090 1.00 54.16 256 ILE A N 1
ATOM 1958 C CA . ILE A 1 256 ? -5.716 -4.319 -0.311 1.00 54.16 256 ILE A CA 1
ATOM 1959 C C . ILE A 1 256 ? -4.841 -4.872 0.790 1.00 54.16 256 ILE A C 1
ATOM 1961 O O . ILE A 1 256 ? -5.013 -4.490 1.942 1.00 54.16 256 ILE A O 1
ATOM 1965 N N . LEU A 1 257 ? -3.972 -5.811 0.442 1.00 55.38 257 LEU A N 1
ATOM 1966 C CA . LEU A 1 257 ? -2.927 -6.262 1.340 1.00 55.38 257 LEU A CA 1
ATOM 1967 C C . LEU A 1 257 ? -1.742 -5.343 1.100 1.00 55.38 257 LEU A C 1
ATOM 1969 O O . LEU A 1 257 ? -1.195 -5.362 -0.004 1.00 55.38 257 LEU A O 1
ATOM 1973 N N . VAL A 1 258 ? -1.371 -4.542 2.097 1.00 57.59 258 VAL A N 1
ATOM 1974 C CA . VAL A 1 258 ? -0.055 -3.915 2.067 1.00 57.59 258 VAL A CA 1
ATOM 1975 C C . VAL A 1 258 ? 0.855 -4.586 3.069 1.00 57.59 258 VAL A C 1
ATOM 1977 O O . VAL A 1 258 ? 0.633 -4.498 4.277 1.00 57.59 258 VAL A O 1
ATOM 1980 N N . LEU A 1 259 ? 1.829 -5.315 2.531 1.00 54.91 259 LEU A N 1
ATOM 1981 C CA . LEU A 1 259 ? 2.889 -5.967 3.284 1.00 54.91 259 LEU A CA 1
ATOM 1982 C C . LEU A 1 259 ? 4.022 -4.969 3.397 1.00 54.91 259 LEU A C 1
ATOM 1984 O O . LEU A 1 259 ? 4.488 -4.508 2.364 1.00 54.91 259 LEU A O 1
ATOM 1988 N N . SER A 1 260 ? 4.481 -4.647 4.601 1.00 53.31 260 SER A N 1
ATOM 1989 C CA . SER A 1 260 ? 5.790 -4.009 4.755 1.00 53.31 260 SER A CA 1
ATOM 1990 C C . SER A 1 260 ? 6.718 -4.936 5.512 1.00 53.31 260 SER A C 1
ATOM 1992 O O . SER A 1 260 ? 6.376 -5.383 6.615 1.00 53.31 260 SER A O 1
ATOM 1994 N N . ILE A 1 261 ? 7.880 -5.211 4.919 1.00 48.38 261 ILE A N 1
ATOM 1995 C CA . ILE A 1 261 ? 8.966 -5.928 5.585 1.00 48.38 261 ILE A CA 1
ATOM 1996 C C . ILE A 1 261 ? 9.289 -5.158 6.864 1.00 48.38 261 ILE A C 1
ATOM 1998 O O . ILE A 1 261 ? 9.415 -3.930 6.865 1.00 48.38 261 ILE A O 1
ATOM 2002 N N . GLN A 1 262 ? 9.318 -5.883 7.976 1.00 42.97 262 GLN A N 1
ATOM 2003 C CA . GLN A 1 262 ? 9.625 -5.306 9.270 1.00 42.97 262 GLN A CA 1
ATOM 2004 C C . GLN A 1 262 ? 10.986 -4.609 9.208 1.00 42.97 262 GLN A C 1
ATOM 2006 O O . GLN A 1 262 ? 11.964 -5.206 8.758 1.00 42.97 262 GLN A O 1
ATOM 2011 N N . ASN A 1 263 ? 11.091 -3.425 9.813 1.00 42.12 263 ASN A N 1
ATOM 2012 C CA . ASN A 1 263 ? 12.338 -3.105 10.493 1.00 42.12 263 ASN A CA 1
ATOM 2013 C C . ASN A 1 263 ? 12.273 -3.891 11.793 1.00 42.12 263 ASN A C 1
ATOM 2015 O O . ASN A 1 263 ? 11.880 -3.363 12.836 1.00 42.12 263 ASN A O 1
ATOM 2019 N N . ASN A 1 264 ? 12.520 -5.198 11.706 1.00 32.94 264 ASN A N 1
ATOM 2020 C CA . ASN A 1 264 ? 12.627 -6.022 12.891 1.00 32.94 264 ASN A CA 1
ATOM 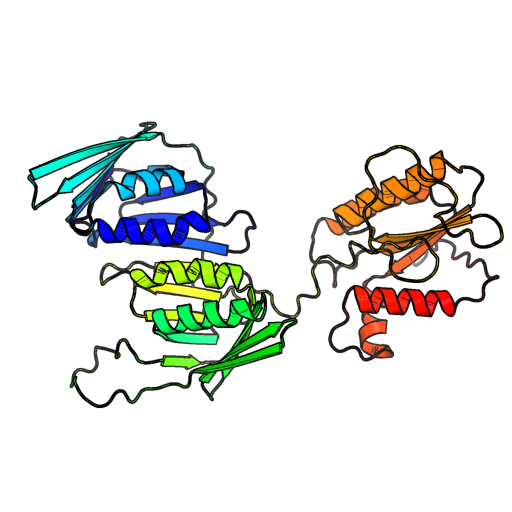2021 C C . ASN A 1 264 ? 13.712 -5.337 13.698 1.00 32.94 264 ASN A C 1
ATOM 2023 O O . ASN A 1 264 ? 14.816 -5.276 13.194 1.00 32.94 264 ASN A O 1
ATOM 2027 N N . SER A 1 265 ? 13.446 -4.726 14.853 1.00 33.53 265 SER A N 1
ATOM 2028 C CA . SER A 1 265 ? 14.436 -3.924 15.589 1.00 33.53 265 SER A CA 1
ATOM 2029 C C . SER A 1 265 ? 15.502 -4.799 16.268 1.00 33.53 265 SER A C 1
ATOM 2031 O O . SER A 1 265 ? 15.918 -4.537 17.391 1.00 33.53 265 SER A O 1
ATOM 2033 N N . HIS A 1 266 ? 15.936 -5.840 15.560 1.00 31.67 266 HIS A N 1
ATOM 2034 C CA . HIS A 1 266 ? 17.328 -6.235 15.396 1.00 31.67 266 HIS A CA 1
ATOM 2035 C C . HIS A 1 266 ? 18.000 -5.602 14.161 1.00 31.67 266 HIS A C 1
ATOM 2037 O O . HIS A 1 266 ? 19.157 -5.902 13.891 1.00 31.67 266 HIS A O 1
ATOM 2043 N N . THR A 1 267 ? 17.338 -4.672 13.463 1.00 29.42 267 THR A N 1
ATOM 2044 C CA . THR A 1 267 ? 17.920 -3.769 12.480 1.00 29.42 267 THR A CA 1
ATOM 2045 C C . THR A 1 267 ? 18.809 -2.823 13.259 1.00 29.42 267 THR A C 1
ATOM 2047 O O . THR A 1 267 ? 18.450 -1.693 13.606 1.00 29.42 267 THR A O 1
ATOM 2050 N N . PHE A 1 268 ? 20.014 -3.314 13.517 1.00 28.19 268 PHE A N 1
ATOM 2051 C CA . PHE A 1 268 ? 21.196 -2.511 13.323 1.00 28.19 268 PHE A CA 1
ATOM 2052 C C . PHE A 1 268 ? 21.016 -1.696 12.044 1.00 28.19 268 PHE A C 1
ATOM 2054 O O . PHE A 1 268 ? 20.409 -2.189 11.095 1.00 28.19 268 PHE A O 1
ATOM 2061 N N . PRO A 1 269 ? 21.464 -0.436 12.006 1.00 27.44 269 PRO A N 1
ATOM 2062 C CA . PRO A 1 269 ? 21.444 0.324 10.768 1.00 27.44 269 PRO A CA 1
ATOM 2063 C C . PRO A 1 269 ? 22.163 -0.507 9.694 1.00 27.44 269 PRO A C 1
ATOM 2065 O O . PRO A 1 269 ? 23.386 -0.625 9.715 1.00 27.44 269 PRO A O 1
ATOM 2068 N N . THR A 1 270 ? 21.394 -1.097 8.776 1.00 33.28 270 THR A N 1
ATOM 2069 C CA . THR A 1 270 ? 21.833 -2.060 7.749 1.00 33.28 270 THR A CA 1
ATOM 2070 C C . THR A 1 270 ? 22.584 -1.385 6.599 1.00 33.28 270 THR A C 1
ATOM 2072 O O . THR A 1 270 ? 22.794 -1.943 5.529 1.00 33.28 270 THR A O 1
ATOM 2075 N N . THR A 1 271 ? 23.114 -0.186 6.839 1.00 36.69 271 THR A N 1
ATOM 2076 C CA . THR A 1 271 ? 24.376 0.226 6.232 1.00 36.69 271 THR A CA 1
ATOM 2077 C C . THR A 1 271 ? 25.495 -0.470 7.005 1.00 36.69 271 THR A C 1
ATOM 2079 O O . THR A 1 271 ? 26.144 0.182 7.822 1.00 36.69 271 THR A O 1
ATOM 2082 N N . GLY A 1 272 ? 25.686 -1.782 6.832 1.00 38.03 272 GLY A N 1
ATOM 2083 C CA . GLY A 1 272 ? 26.623 -2.585 7.630 1.00 38.03 272 GLY A CA 1
ATOM 2084 C C . GLY A 1 272 ? 28.013 -1.959 7.702 1.00 38.03 272 GLY A C 1
ATOM 2085 O O . GLY A 1 272 ? 28.783 -2.118 6.770 1.00 38.03 272 GLY A O 1
ATOM 2086 N N . PHE A 1 273 ? 28.297 -1.156 8.739 1.00 41.00 273 PHE A N 1
ATOM 2087 C CA . PHE A 1 273 ? 29.480 -0.286 8.901 1.00 41.00 273 PHE A CA 1
ATOM 2088 C C . PHE A 1 273 ? 30.066 0.298 7.595 1.00 41.00 273 PHE A C 1
ATOM 2090 O O . PHE A 1 273 ? 31.247 0.635 7.510 1.00 41.00 273 PHE A O 1
ATOM 2097 N N . ALA A 1 274 ? 29.226 0.452 6.568 1.00 36.66 274 ALA A N 1
ATOM 2098 C CA . ALA A 1 274 ? 29.633 0.521 5.166 1.00 36.66 274 ALA A CA 1
ATOM 2099 C C . ALA A 1 274 ? 30.131 1.915 4.790 1.00 36.66 274 ALA A C 1
ATOM 2101 O O . ALA A 1 274 ? 30.446 2.190 3.642 1.00 36.66 274 ALA A O 1
ATOM 2102 N N . SER A 1 275 ? 30.168 2.823 5.754 1.00 40.41 275 SER A N 1
ATOM 2103 C CA . SER A 1 275 ? 30.485 4.228 5.566 1.00 40.41 275 SER A CA 1
ATOM 2104 C C . SER A 1 275 ? 31.387 4.725 6.689 1.00 40.41 275 SER A C 1
ATOM 2106 O O . SER A 1 275 ? 31.152 5.786 7.264 1.00 40.41 275 SER A O 1
ATOM 2108 N N . VAL A 1 276 ? 32.406 3.949 7.055 1.00 41.94 276 VAL A N 1
ATOM 2109 C CA . VAL A 1 276 ? 33.459 4.449 7.938 1.00 41.94 276 VAL A CA 1
ATOM 2110 C C . VAL A 1 276 ? 34.583 5.024 7.081 1.00 41.94 276 VAL A C 1
ATOM 2112 O O . VAL A 1 276 ? 35.271 4.277 6.404 1.00 41.94 276 VAL A O 1
ATOM 2115 N N . PHE A 1 277 ? 34.769 6.347 7.135 1.00 44.00 277 PHE A N 1
ATOM 2116 C CA . PHE A 1 277 ? 35.990 7.035 6.703 1.00 44.00 277 PHE A CA 1
ATOM 2117 C C . PHE A 1 277 ? 36.405 8.053 7.763 1.00 44.00 277 PHE A C 1
ATOM 2119 O O . PHE A 1 277 ? 35.583 8.839 8.236 1.00 44.00 277 PHE A O 1
ATOM 2126 N N . THR A 1 278 ? 37.694 8.113 8.105 1.00 38.84 278 THR A N 1
ATOM 2127 C CA . THR A 1 278 ? 38.273 9.336 8.681 1.00 38.84 278 THR A CA 1
ATOM 2128 C C . THR A 1 278 ? 39.730 9.515 8.278 1.00 38.84 278 THR A C 1
ATOM 2130 O O . THR A 1 278 ? 40.560 8.646 8.534 1.00 38.84 278 THR A O 1
ATOM 2133 N N . VAL A 1 279 ? 40.037 10.687 7.717 1.00 40.88 279 VAL A N 1
ATOM 2134 C CA . VAL A 1 279 ? 41.397 11.204 7.514 1.00 40.88 279 VAL A CA 1
ATOM 2135 C C . VAL A 1 279 ? 41.624 12.293 8.572 1.00 40.88 279 VAL A C 1
ATOM 2137 O O . VAL A 1 279 ? 40.748 13.118 8.815 1.00 40.88 279 VAL A O 1
ATOM 2140 N N . GLY A 1 280 ? 42.722 12.199 9.324 1.00 34.41 280 GLY A N 1
ATOM 2141 C CA . GLY A 1 280 ? 42.796 12.695 10.705 1.00 34.41 280 GLY A CA 1
ATOM 2142 C C . GLY A 1 280 ? 42.903 14.213 10.927 1.00 34.41 280 GLY A C 1
ATOM 2143 O O . GLY A 1 280 ? 43.614 14.903 10.205 1.00 34.41 280 GLY A O 1
ATOM 2144 N N . GLY A 1 281 ? 42.299 14.664 12.042 1.00 29.08 281 GLY A N 1
ATOM 2145 C CA . GLY A 1 281 ? 42.699 15.858 12.802 1.00 29.08 281 GLY A CA 1
ATOM 2146 C C . GLY A 1 281 ? 41.573 16.806 13.245 1.00 29.08 281 GLY A C 1
ATOM 2147 O O . GLY A 1 281 ? 41.420 17.853 12.641 1.00 29.08 281 GLY A O 1
ATOM 2148 N N . GLY A 1 282 ? 40.866 16.491 14.341 1.00 29.02 282 GLY A N 1
ATOM 2149 C CA . GLY A 1 282 ? 40.191 17.470 15.218 1.00 29.02 282 GLY A CA 1
ATOM 2150 C C . GLY A 1 282 ? 38.989 18.260 14.665 1.00 29.02 282 GLY A C 1
ATOM 2151 O O . GLY A 1 282 ? 39.149 19.235 13.947 1.00 29.02 282 GLY A O 1
ATOM 2152 N N . SER A 1 283 ? 37.800 17.931 15.185 1.00 27.05 283 SER A N 1
ATOM 2153 C CA . SER A 1 283 ? 36.511 18.630 15.023 1.00 27.05 283 SER A CA 1
ATOM 2154 C C . SER A 1 283 ? 35.846 18.525 13.639 1.00 27.05 283 SER A C 1
ATOM 2156 O O . SER A 1 283 ? 36.296 19.101 12.660 1.00 27.05 283 SER A O 1
ATOM 2158 N N . ALA A 1 284 ? 34.728 17.788 13.605 1.00 32.12 284 ALA A N 1
ATOM 2159 C CA . ALA A 1 284 ? 33.648 17.843 12.614 1.00 32.12 284 ALA A CA 1
ATOM 2160 C C . ALA A 1 284 ? 34.047 18.100 11.141 1.00 32.12 284 ALA A C 1
ATOM 2162 O O . ALA A 1 284 ? 33.994 19.229 10.657 1.00 32.12 284 ALA A O 1
ATOM 2163 N N . ALA A 1 285 ? 34.322 17.033 10.385 1.00 29.34 285 ALA A N 1
ATOM 2164 C CA . ALA A 1 285 ? 34.429 17.106 8.927 1.00 29.34 285 ALA A CA 1
ATOM 2165 C C . ALA A 1 285 ? 33.745 15.915 8.230 1.00 29.34 285 ALA A C 1
ATOM 2167 O O . ALA A 1 285 ? 34.364 15.149 7.501 1.00 29.34 285 ALA A O 1
ATOM 2168 N N . THR A 1 286 ? 32.432 15.779 8.413 1.00 28.70 286 THR A N 1
ATOM 2169 C CA . THR A 1 286 ? 31.549 15.189 7.397 1.00 28.70 286 THR A CA 1
ATOM 2170 C C . THR A 1 286 ? 31.273 16.255 6.336 1.00 28.70 286 THR A C 1
ATOM 2172 O O . THR A 1 286 ? 30.269 16.959 6.396 1.00 28.70 286 THR A O 1
ATOM 2175 N N . LYS A 1 287 ? 32.180 16.427 5.367 1.00 26.50 287 LYS A N 1
ATOM 2176 C CA . LYS A 1 287 ? 31.881 17.180 4.139 1.00 26.50 287 LYS A CA 1
ATOM 2177 C C . LYS A 1 287 ? 32.462 16.477 2.915 1.00 26.50 287 LYS A C 1
ATOM 2179 O O . LYS A 1 287 ? 33.663 16.268 2.820 1.00 26.50 287 LYS A O 1
ATOM 2184 N N . SER A 1 288 ? 31.540 16.123 2.020 1.00 27.73 288 SER A N 1
ATOM 2185 C CA . SER A 1 288 ? 31.672 15.886 0.577 1.00 27.73 288 SER A CA 1
ATOM 2186 C C . SER A 1 288 ? 33.058 16.123 -0.037 1.00 27.73 288 SER A C 1
ATOM 2188 O O . SER A 1 288 ? 33.568 17.244 -0.000 1.00 27.73 288 SER A O 1
ATOM 2190 N N . VAL A 1 289 ? 33.589 15.106 -0.723 1.00 32.19 289 VAL A N 1
ATOM 2191 C CA . VAL A 1 289 ? 34.689 15.259 -1.689 1.00 32.19 289 VAL A CA 1
ATOM 2192 C C . VAL A 1 289 ? 34.183 16.120 -2.860 1.00 32.19 289 VAL A C 1
ATOM 2194 O O . VAL A 1 289 ? 33.210 15.724 -3.504 1.00 32.19 289 VAL A O 1
ATOM 2197 N N . PRO A 1 290 ? 34.766 17.299 -3.147 1.00 27.12 290 PRO A N 1
ATOM 2198 C CA . PRO A 1 290 ? 34.353 18.105 -4.288 1.00 27.12 290 PRO A CA 1
ATOM 2199 C C . PRO A 1 290 ? 34.885 17.504 -5.595 1.00 27.12 290 PRO A C 1
ATOM 2201 O O . PRO A 1 290 ? 36.010 17.012 -5.676 1.00 27.12 290 PRO A O 1
ATOM 2204 N N . SER A 1 291 ? 34.071 17.594 -6.642 1.00 28.91 291 SER A N 1
ATOM 2205 C CA . SER A 1 291 ? 34.272 17.074 -7.999 1.00 28.91 291 SER A CA 1
ATOM 2206 C C . SER A 1 291 ? 35.350 17.811 -8.814 1.00 28.91 291 SER A C 1
ATOM 2208 O O . SER A 1 291 ? 35.172 18.069 -10.003 1.00 28.91 291 SER A O 1
ATOM 2210 N N . SER A 1 292 ? 36.468 18.225 -8.213 1.00 28.23 292 SER A N 1
ATOM 2211 C CA . SER A 1 292 ? 37.501 19.000 -8.915 1.00 28.23 292 SER A CA 1
ATOM 2212 C C . SER A 1 292 ? 38.908 18.749 -8.373 1.00 28.23 292 SER A C 1
ATOM 2214 O O . SER A 1 292 ? 39.371 19.441 -7.477 1.00 28.23 292 SER A O 1
ATOM 2216 N N . GLY A 1 293 ? 39.586 17.756 -8.958 1.00 31.83 293 GLY A N 1
ATOM 2217 C CA . GLY A 1 293 ? 40.957 17.803 -9.502 1.00 31.83 293 GLY A CA 1
ATOM 2218 C C . GLY A 1 293 ? 42.160 18.362 -8.723 1.00 31.83 293 GLY A C 1
ATOM 2219 O O . GLY A 1 293 ? 43.248 18.342 -9.290 1.00 31.83 293 GLY A O 1
ATOM 2220 N N . ARG A 1 294 ? 42.047 18.857 -7.486 1.00 28.55 294 ARG A N 1
ATOM 2221 C CA . ARG A 1 294 ? 43.196 19.268 -6.655 1.00 28.55 294 ARG A CA 1
ATOM 2222 C C . ARG A 1 294 ? 42.900 19.033 -5.172 1.00 28.55 294 ARG A C 1
ATOM 2224 O O . ARG A 1 294 ? 42.348 19.902 -4.503 1.00 28.55 294 ARG A O 1
ATOM 2231 N N . LEU A 1 295 ? 43.292 17.869 -4.656 1.00 33.53 295 LEU A N 1
ATOM 2232 C CA . LEU A 1 295 ? 43.380 17.617 -3.217 1.00 33.53 295 LEU A CA 1
ATOM 2233 C C . LEU A 1 295 ? 44.644 18.310 -2.698 1.00 33.53 295 LEU A C 1
ATOM 2235 O O . LEU A 1 295 ? 45.763 17.893 -2.959 1.00 33.53 295 LEU A O 1
ATOM 2239 N N . SER A 1 296 ? 44.489 19.435 -2.002 1.00 24.94 296 SER A N 1
ATOM 2240 C CA . SER A 1 296 ? 45.625 20.099 -1.365 1.00 24.94 296 SER A CA 1
ATOM 2241 C C . SER A 1 296 ? 46.126 19.250 -0.192 1.00 24.94 296 SER A C 1
ATOM 2243 O O . SER A 1 296 ? 45.382 19.035 0.773 1.00 24.94 296 SER A O 1
ATOM 2245 N N . ALA A 1 297 ? 47.401 18.856 -0.245 1.00 31.89 297 ALA A N 1
ATOM 2246 C CA . ALA A 1 297 ? 48.154 18.085 0.754 1.00 31.89 297 ALA A CA 1
ATOM 2247 C C . ALA A 1 297 ? 48.109 18.617 2.209 1.00 31.89 297 ALA A C 1
ATOM 2249 O O . ALA A 1 297 ? 48.640 17.987 3.115 1.00 31.89 297 ALA A O 1
ATOM 2250 N N . GLN A 1 298 ? 47.481 19.771 2.461 1.00 26.84 298 GLN A N 1
ATOM 2251 C CA . GLN A 1 298 ? 47.307 20.358 3.795 1.00 26.84 298 GLN A CA 1
ATOM 2252 C C . GLN A 1 298 ? 46.093 19.815 4.574 1.00 26.84 298 GLN A C 1
ATOM 2254 O O . GLN A 1 298 ? 46.018 20.039 5.777 1.00 26.84 298 GLN A O 1
ATOM 2259 N N . SER A 1 299 ? 45.158 19.102 3.930 1.00 30.95 299 SER A N 1
ATOM 2260 C CA . SER A 1 299 ? 43.961 18.534 4.595 1.00 30.95 299 SER A CA 1
ATOM 2261 C C . SER A 1 299 ? 44.107 17.068 5.026 1.00 30.95 299 SER A C 1
ATOM 2263 O O . SER A 1 299 ? 43.229 16.527 5.695 1.00 30.95 299 SER A O 1
ATOM 2265 N N . MET A 1 300 ? 45.223 16.424 4.677 1.00 36.38 300 MET A N 1
ATOM 2266 C CA . MET A 1 300 ? 45.547 15.066 5.103 1.00 36.38 300 MET A CA 1
ATOM 2267 C C . MET A 1 300 ? 46.520 15.152 6.278 1.00 36.38 300 MET A C 1
ATOM 2269 O O . MET A 1 300 ? 47.688 15.492 6.106 1.00 36.38 300 MET A O 1
ATOM 2273 N N . GLY A 1 301 ? 46.028 14.903 7.493 1.00 39.41 301 GLY A N 1
ATOM 2274 C CA . GLY A 1 301 ? 46.851 14.894 8.699 1.00 39.41 301 GLY A CA 1
ATOM 2275 C C . GLY A 1 301 ? 47.964 13.849 8.606 1.00 39.41 301 GLY A C 1
ATOM 2276 O O . GLY A 1 301 ? 47.724 12.662 8.811 1.00 39.41 301 GLY A O 1
ATOM 2277 N N . LEU A 1 302 ? 49.180 14.301 8.303 1.00 38.84 302 LEU A N 1
ATOM 2278 C CA . LEU A 1 302 ? 50.407 13.511 8.370 1.00 38.84 302 LEU A CA 1
ATOM 2279 C C . LEU A 1 302 ? 50.690 13.136 9.834 1.00 38.84 302 LEU A C 1
ATOM 2281 O O . LEU A 1 302 ? 50.885 14.017 10.673 1.00 38.84 302 LEU A O 1
ATOM 2285 N N . THR A 1 303 ? 50.783 11.845 10.153 1.00 38.53 303 THR A N 1
ATOM 2286 C CA . THR A 1 303 ? 51.473 11.393 11.374 1.00 38.53 303 THR A CA 1
ATOM 2287 C C . THR A 1 303 ? 52.983 11.340 11.115 1.00 38.53 303 THR A C 1
ATOM 2289 O O . THR A 1 303 ? 53.400 10.767 10.104 1.00 38.53 303 THR A O 1
ATOM 2292 N N . PRO A 1 304 ? 53.844 11.907 11.983 1.00 38.50 304 PRO A N 1
ATOM 2293 C CA . PRO A 1 304 ? 55.284 11.694 11.865 1.00 38.50 304 PRO A CA 1
ATOM 2294 C C . PRO A 1 304 ? 55.660 10.272 12.335 1.00 38.50 304 PRO A C 1
ATOM 2296 O O . PRO A 1 304 ? 55.213 9.900 13.421 1.00 38.50 304 PRO A O 1
ATOM 2299 N N . PRO A 1 305 ? 56.491 9.502 11.596 1.00 45.91 305 PRO A N 1
ATOM 2300 C CA . PRO A 1 305 ? 57.159 9.833 10.339 1.00 45.91 305 PRO A CA 1
ATOM 2301 C C . PRO A 1 305 ? 56.477 9.175 9.115 1.00 45.91 305 PRO A C 1
ATOM 2303 O O . PRO A 1 305 ? 56.573 7.975 8.906 1.00 45.91 305 PRO A O 1
ATOM 2306 N N . GLY A 1 306 ? 55.865 9.978 8.240 1.00 55.09 306 GLY A N 1
ATOM 2307 C CA . GLY A 1 306 ? 55.896 9.733 6.789 1.00 55.09 306 GLY A CA 1
ATOM 2308 C C . GLY A 1 306 ? 54.870 8.791 6.142 1.00 55.09 306 GLY A C 1
ATOM 2309 O O . GLY A 1 306 ? 55.197 8.257 5.083 1.00 55.09 306 GLY A O 1
ATOM 2310 N N . GLY A 1 307 ? 53.656 8.631 6.685 1.00 59.84 307 GLY A N 1
ATOM 2311 C CA . GLY A 1 307 ? 52.628 7.771 6.074 1.00 59.84 307 GLY A CA 1
ATOM 2312 C C . GLY A 1 307 ? 51.176 8.262 6.174 1.00 59.84 307 GLY A C 1
ATOM 2313 O O . GLY A 1 307 ? 50.872 9.181 6.936 1.00 59.84 307 GLY A O 1
ATOM 2314 N N . PHE A 1 308 ? 50.290 7.631 5.397 1.00 64.81 308 PHE A N 1
ATOM 2315 C CA . PHE A 1 308 ? 48.837 7.810 5.401 1.00 64.81 308 PHE A CA 1
ATOM 2316 C C . PHE A 1 308 ? 48.157 6.710 6.214 1.00 64.81 308 PHE A C 1
ATOM 2318 O O . PHE A 1 308 ? 48.523 5.543 6.113 1.00 64.81 308 PHE A O 1
ATOM 2325 N N . GLN A 1 309 ? 47.134 7.081 6.984 1.00 65.38 309 GLN A N 1
ATOM 2326 C CA . GLN A 1 309 ? 46.284 6.140 7.708 1.00 65.38 309 GLN A CA 1
ATOM 2327 C C . GLN A 1 309 ? 44.845 6.257 7.202 1.00 65.38 309 GLN A C 1
ATOM 2329 O O . GLN A 1 309 ? 44.263 7.342 7.267 1.00 65.38 309 GLN A O 1
ATOM 2334 N N . VAL A 1 310 ? 44.262 5.150 6.743 1.00 68.12 310 VAL A N 1
ATOM 2335 C CA . VAL A 1 310 ? 42.889 5.101 6.213 1.00 68.12 310 VAL A CA 1
ATOM 2336 C C . VAL A 1 310 ? 42.089 4.043 6.966 1.00 68.12 310 VAL A C 1
ATOM 2338 O O . VAL A 1 310 ? 42.560 2.932 7.166 1.00 68.12 310 VAL A O 1
ATOM 2341 N N . CYS A 1 311 ? 40.878 4.378 7.402 1.00 69.50 311 CYS A N 1
ATOM 2342 C CA . CYS A 1 311 ? 39.925 3.413 7.951 1.00 69.50 311 CYS A CA 1
ATOM 2343 C C . CYS A 1 311 ? 38.761 3.290 6.973 1.00 69.50 311 CYS A C 1
ATOM 2345 O O . CYS A 1 311 ? 38.244 4.323 6.545 1.00 69.50 311 CYS A O 1
ATOM 2347 N N . HIS A 1 312 ? 38.404 2.061 6.600 1.00 69.00 312 HIS A N 1
ATOM 2348 C CA . HIS A 1 312 ? 37.369 1.770 5.605 1.00 69.00 312 HIS A CA 1
ATOM 2349 C C . HIS A 1 312 ? 36.744 0.381 5.806 1.00 69.00 312 HIS A C 1
ATOM 2351 O O . HIS A 1 312 ? 37.288 -0.471 6.512 1.00 69.00 312 HIS A O 1
ATOM 2357 N N . SER A 1 313 ? 35.581 0.161 5.194 1.00 74.19 313 SER A N 1
ATOM 2358 C CA . SER A 1 313 ? 34.870 -1.125 5.209 1.00 74.19 313 SER A CA 1
ATOM 2359 C C . SER A 1 313 ? 35.011 -1.827 3.863 1.00 74.19 313 SER A C 1
ATOM 2361 O O . SER A 1 313 ? 34.876 -1.188 2.820 1.00 74.19 313 SER A O 1
ATOM 2363 N N . LEU A 1 314 ? 35.245 -3.140 3.892 1.00 74.50 314 LEU A N 1
ATOM 2364 C CA . LEU A 1 314 ? 35.396 -3.963 2.689 1.00 74.50 314 LEU A CA 1
ATOM 2365 C C . LEU A 1 314 ? 34.096 -4.623 2.225 1.00 74.50 314 LEU A C 1
ATOM 2367 O O . LEU A 1 314 ? 33.993 -4.992 1.061 1.00 74.50 314 LEU A O 1
ATOM 2371 N N . GLY A 1 315 ? 33.097 -4.757 3.101 1.00 65.56 315 GLY A N 1
ATOM 2372 C CA . GLY A 1 315 ? 31.821 -5.395 2.750 1.00 65.56 315 GLY A CA 1
ATOM 2373 C C . GLY A 1 315 ? 30.829 -4.456 2.052 1.00 65.56 315 GLY A C 1
ATOM 2374 O O . GLY A 1 315 ? 30.068 -4.873 1.180 1.00 65.56 315 GLY A O 1
ATOM 2375 N N . GLY A 1 316 ? 30.839 -3.168 2.403 1.00 66.31 316 GLY A N 1
ATOM 2376 C CA . GLY A 1 316 ? 29.803 -2.227 1.971 1.00 66.31 316 GLY A CA 1
ATOM 2377 C C . GLY A 1 316 ? 29.857 -1.876 0.483 1.00 66.31 316 GLY A C 1
ATOM 2378 O O . GLY A 1 316 ? 30.935 -1.605 -0.025 1.00 66.31 316 GLY A O 1
ATOM 2379 N N . GLY A 1 317 ? 28.715 -1.779 -0.208 1.00 58.97 317 GLY A N 1
ATOM 2380 C CA . GLY A 1 317 ? 28.673 -1.447 -1.646 1.00 58.97 317 GLY A CA 1
ATOM 2381 C C . GLY A 1 317 ? 29.406 -0.141 -2.001 1.00 58.97 317 GLY A C 1
ATOM 2382 O O . GLY A 1 317 ? 30.407 -0.154 -2.711 1.00 58.97 317 GLY A O 1
ATOM 2383 N N . THR A 1 318 ? 28.965 0.995 -1.451 1.00 58.56 318 THR A N 1
ATOM 2384 C CA . THR A 1 318 ? 29.606 2.301 -1.711 1.00 58.56 318 THR A CA 1
ATOM 2385 C C . THR A 1 318 ? 30.914 2.485 -0.933 1.00 58.56 318 THR A C 1
ATOM 2387 O O . THR A 1 318 ? 31.852 3.094 -1.443 1.00 58.56 318 THR A O 1
ATOM 2390 N N . GLY A 1 319 ? 30.997 1.957 0.294 1.00 60.22 319 GLY A N 1
ATOM 2391 C CA . GLY A 1 319 ? 32.172 2.089 1.164 1.00 60.22 319 GLY A CA 1
ATOM 2392 C C . GLY A 1 319 ? 33.414 1.390 0.644 1.00 60.22 319 GLY A C 1
ATOM 2393 O O . GLY A 1 319 ? 34.484 1.994 0.623 1.00 60.22 319 GLY A O 1
ATOM 2394 N N . SER A 1 320 ? 33.256 0.150 0.182 1.00 67.25 320 SER A N 1
ATOM 2395 C CA . SER A 1 320 ? 34.352 -0.642 -0.373 1.00 67.25 320 SER A CA 1
ATOM 2396 C C . SER A 1 320 ? 34.851 -0.028 -1.681 1.00 67.25 320 SER A C 1
ATOM 2398 O O . SER A 1 320 ? 36.047 0.219 -1.818 1.00 67.25 320 SER A O 1
ATOM 2400 N N . GLY A 1 321 ? 33.947 0.351 -2.593 1.00 69.12 321 GLY A N 1
ATOM 2401 C CA . GLY A 1 321 ? 34.297 0.969 -3.875 1.00 69.12 321 GLY A CA 1
ATOM 2402 C C . GLY A 1 321 ? 34.958 2.344 -3.734 1.00 69.12 321 GLY A C 1
ATOM 2403 O O . GLY A 1 321 ? 36.018 2.589 -4.312 1.00 69.12 321 GLY A O 1
ATOM 2404 N N . MET A 1 322 ? 34.380 3.240 -2.927 1.00 68.38 322 MET A N 1
ATOM 2405 C CA . MET A 1 322 ? 34.953 4.572 -2.698 1.00 68.38 322 MET A CA 1
ATOM 2406 C C . MET A 1 322 ? 36.270 4.503 -1.916 1.00 68.38 322 MET A C 1
ATOM 2408 O O . MET A 1 322 ? 37.195 5.256 -2.218 1.00 68.38 322 MET A O 1
ATOM 2412 N N . GLY A 1 323 ? 36.376 3.609 -0.929 1.00 72.31 323 GLY A N 1
ATOM 2413 C CA . GLY A 1 323 ? 37.580 3.472 -0.105 1.00 72.31 323 GLY A CA 1
ATOM 2414 C C . GLY A 1 323 ? 38.746 2.921 -0.894 1.00 72.31 323 GLY A C 1
ATOM 2415 O O . GLY A 1 323 ? 39.842 3.476 -0.855 1.00 72.31 323 GLY A O 1
ATOM 2416 N N . THR A 1 324 ? 38.459 1.920 -1.717 1.00 74.88 324 THR A N 1
ATOM 2417 C CA . THR A 1 324 ? 39.405 1.366 -2.679 1.00 74.88 324 THR A CA 1
ATOM 2418 C C . THR A 1 324 ? 39.920 2.437 -3.647 1.00 74.88 324 THR A C 1
ATOM 2420 O O . THR A 1 324 ? 41.129 2.577 -3.831 1.00 74.88 324 THR A O 1
ATOM 2423 N N . LEU A 1 325 ? 39.024 3.258 -4.211 1.00 74.50 325 LEU A N 1
ATOM 2424 C CA . LEU A 1 325 ? 39.407 4.346 -5.114 1.00 74.50 325 LEU A CA 1
ATOM 2425 C C . LEU A 1 325 ? 40.253 5.417 -4.410 1.00 74.50 325 LEU A C 1
ATOM 2427 O O . LEU A 1 325 ? 41.206 5.931 -4.990 1.00 74.50 325 LEU A O 1
ATOM 2431 N N . LEU A 1 326 ? 39.919 5.757 -3.164 1.00 75.44 326 LEU A N 1
ATOM 2432 C CA . LEU A 1 326 ? 40.663 6.737 -2.377 1.00 75.44 326 LEU A CA 1
ATOM 2433 C C . LEU A 1 326 ? 42.089 6.255 -2.082 1.00 75.44 326 LEU A C 1
ATOM 2435 O O . LEU A 1 326 ? 43.035 7.016 -2.262 1.00 75.44 326 LEU A O 1
ATOM 2439 N N . ILE A 1 327 ? 42.242 4.998 -1.666 1.00 78.12 327 ILE A N 1
ATOM 2440 C CA . ILE A 1 327 ? 43.541 4.364 -1.396 1.00 78.12 327 ILE A CA 1
ATOM 2441 C C . ILE A 1 327 ? 44.383 4.333 -2.677 1.00 78.12 327 ILE A C 1
ATOM 2443 O O . ILE A 1 327 ? 45.527 4.781 -2.663 1.00 78.12 327 ILE A O 1
ATOM 2447 N N . SER A 1 328 ? 43.796 3.917 -3.802 1.00 81.00 328 SER A N 1
ATOM 2448 C CA . SER A 1 328 ? 44.466 3.933 -5.107 1.00 81.00 328 SER A CA 1
ATOM 2449 C C . SER A 1 328 ? 44.924 5.345 -5.503 1.00 81.00 328 SER A C 1
ATOM 2451 O O . SER A 1 328 ? 46.082 5.542 -5.866 1.00 81.00 328 SER A O 1
ATOM 2453 N N . LYS A 1 329 ? 44.075 6.369 -5.334 1.00 77.62 329 LYS A N 1
ATOM 2454 C CA . LYS A 1 329 ? 44.437 7.761 -5.654 1.00 77.62 329 LYS A CA 1
ATOM 2455 C C . LYS A 1 329 ? 45.527 8.326 -4.749 1.00 77.62 329 LYS A C 1
ATOM 2457 O O . LYS A 1 329 ? 46.409 9.025 -5.238 1.00 77.62 329 LYS A O 1
ATOM 2462 N N . ILE A 1 330 ? 45.501 8.016 -3.453 1.00 74.62 330 ILE A N 1
ATOM 2463 C CA . ILE A 1 330 ? 46.560 8.437 -2.526 1.00 74.62 330 ILE A CA 1
ATOM 2464 C C . ILE A 1 330 ? 47.885 7.758 -2.894 1.00 74.62 330 ILE A C 1
ATOM 2466 O O . ILE A 1 330 ? 48.925 8.413 -2.854 1.00 74.62 330 ILE A O 1
ATOM 2470 N N . ARG A 1 331 ? 47.858 6.478 -3.289 1.00 78.75 331 ARG A N 1
ATOM 2471 C CA . ARG A 1 331 ? 49.057 5.747 -3.721 1.00 78.75 331 ARG A CA 1
ATOM 2472 C C . ARG A 1 331 ? 49.627 6.292 -5.030 1.00 78.75 331 ARG A C 1
ATOM 2474 O O . ARG A 1 331 ? 50.843 6.411 -5.143 1.00 78.75 331 ARG A O 1
ATOM 2481 N N . GLU A 1 332 ? 48.770 6.665 -5.981 1.00 81.06 332 GLU A N 1
ATOM 2482 C CA . GLU A 1 332 ? 49.179 7.339 -7.222 1.00 81.06 332 GLU A CA 1
ATOM 2483 C C . GLU A 1 332 ? 49.828 8.706 -6.948 1.00 81.06 332 GLU A C 1
ATOM 2485 O O . GLU A 1 332 ? 50.835 9.046 -7.568 1.00 81.06 332 GLU A O 1
ATOM 2490 N N . GLU A 1 333 ? 49.257 9.501 -6.038 1.00 76.00 333 GLU A N 1
ATOM 2491 C CA . GLU A 1 333 ? 49.725 10.866 -5.764 1.00 76.00 333 GLU A CA 1
ATOM 2492 C C . GLU A 1 333 ? 50.979 10.897 -4.867 1.00 76.00 333 GLU A C 1
ATOM 2494 O O . GLU A 1 333 ? 51.825 11.782 -5.009 1.00 76.00 333 GLU A O 1
ATOM 2499 N N . TYR A 1 334 ? 51.132 9.917 -3.969 1.00 74.88 334 TYR A N 1
ATOM 2500 C CA . TYR A 1 334 ? 52.231 9.829 -3.003 1.00 74.88 334 TYR A CA 1
ATOM 2501 C C . TYR A 1 334 ? 52.802 8.397 -2.913 1.00 74.88 334 TYR A C 1
ATOM 2503 O O . TYR A 1 334 ? 52.632 7.733 -1.885 1.00 74.88 334 TYR A O 1
ATOM 2511 N N . PRO A 1 335 ? 53.524 7.912 -3.940 1.00 75.88 335 PRO A N 1
ATOM 2512 C CA . PRO A 1 335 ? 54.015 6.530 -3.985 1.00 75.88 335 PRO A CA 1
ATOM 2513 C C . PRO A 1 335 ? 55.070 6.216 -2.913 1.00 75.88 335 PRO A C 1
ATOM 2515 O O . PRO A 1 335 ? 55.139 5.091 -2.431 1.00 75.88 335 PRO A O 1
ATOM 2518 N N . ASP A 1 336 ? 55.852 7.215 -2.490 1.00 73.44 336 ASP A N 1
ATOM 2519 C CA . ASP A 1 336 ? 56.949 7.051 -1.521 1.00 73.44 336 ASP A CA 1
ATOM 2520 C C . ASP A 1 336 ? 56.492 7.126 -0.049 1.00 73.44 336 ASP A C 1
ATOM 2522 O O . ASP A 1 336 ? 57.314 7.203 0.869 1.00 73.44 336 ASP A O 1
ATOM 2526 N N . ARG A 1 337 ? 55.179 7.188 0.203 1.00 71.00 337 ARG A N 1
ATOM 2527 C CA . ARG A 1 337 ? 54.605 7.312 1.549 1.00 71.00 337 ARG A CA 1
ATOM 2528 C C . ARG A 1 337 ? 53.956 6.003 1.974 1.00 71.00 337 ARG A C 1
ATOM 2530 O O . ARG A 1 337 ? 53.166 5.430 1.232 1.00 71.00 337 ARG A O 1
ATOM 2537 N N . MET A 1 338 ? 54.250 5.590 3.207 1.00 70.50 338 MET A N 1
ATOM 2538 C CA . MET A 1 338 ? 53.712 4.360 3.788 1.00 70.50 338 MET A CA 1
ATOM 2539 C C . MET A 1 338 ? 52.198 4.476 3.983 1.00 70.50 338 MET A C 1
ATOM 2541 O O . MET A 1 338 ? 51.738 5.441 4.588 1.00 70.50 338 MET A O 1
ATOM 2545 N N . MET A 1 339 ? 51.420 3.509 3.512 1.00 74.50 339 MET A N 1
ATOM 2546 C CA . MET A 1 339 ? 49.967 3.483 3.655 1.00 74.50 339 MET A CA 1
ATOM 2547 C C . MET A 1 339 ? 49.521 2.375 4.611 1.00 74.50 339 MET A C 1
ATOM 2549 O O . MET A 1 339 ? 49.621 1.192 4.299 1.00 74.50 339 MET A O 1
ATOM 2553 N N . LEU A 1 340 ? 48.982 2.778 5.763 1.00 74.44 340 LEU A N 1
ATOM 2554 C CA . LEU A 1 340 ? 48.391 1.902 6.770 1.00 74.44 340 LEU A CA 1
ATOM 2555 C C . LEU A 1 340 ? 46.863 1.947 6.674 1.00 74.44 340 LEU A C 1
ATOM 2557 O O . LEU A 1 340 ? 46.248 3.011 6.784 1.00 74.44 340 LEU A O 1
ATOM 2561 N N . THR A 1 341 ? 46.232 0.788 6.537 1.00 73.88 341 THR A N 1
ATOM 2562 C CA . THR A 1 341 ? 44.774 0.664 6.446 1.00 73.88 341 THR A CA 1
ATOM 2563 C C . THR A 1 341 ? 44.198 -0.087 7.642 1.00 73.88 341 THR A C 1
ATOM 2565 O O . THR A 1 341 ? 44.787 -1.044 8.130 1.00 73.88 341 THR A O 1
ATOM 2568 N N . PHE A 1 342 ? 43.044 0.357 8.133 1.00 76.75 342 PHE A N 1
ATOM 2569 C CA . PHE A 1 342 ? 42.209 -0.354 9.099 1.00 76.75 342 PHE A CA 1
ATOM 2570 C C . PHE A 1 342 ? 40.971 -0.814 8.345 1.00 76.75 342 PHE A C 1
ATOM 2572 O O . PHE 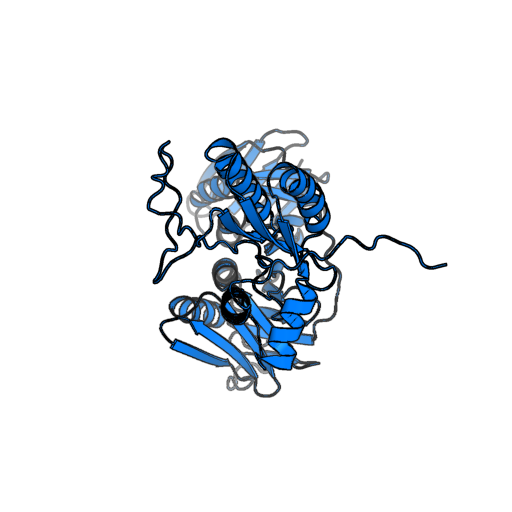A 1 342 ? 40.104 -0.003 8.014 1.00 76.75 342 PHE A O 1
ATOM 2579 N N . SER A 1 343 ? 40.945 -2.098 8.014 1.00 77.50 343 SER A N 1
ATOM 2580 C CA . SER A 1 343 ? 39.987 -2.677 7.084 1.00 77.50 343 SER A CA 1
ATOM 2581 C C . SER A 1 343 ? 39.009 -3.553 7.844 1.00 77.50 343 SER A C 1
ATOM 2583 O O . SER A 1 343 ? 39.398 -4.574 8.411 1.00 77.50 343 SER A O 1
ATOM 2585 N N . VAL A 1 344 ? 37.741 -3.146 7.862 1.00 77.38 344 VAL A N 1
ATOM 2586 C CA . VAL A 1 344 ? 36.674 -3.919 8.506 1.00 77.38 344 VAL A CA 1
ATOM 2587 C C . VAL A 1 344 ? 36.183 -5.000 7.546 1.00 77.38 344 VAL A C 1
ATOM 2589 O O . VAL A 1 344 ? 35.710 -4.689 6.447 1.00 77.38 344 VAL A O 1
ATOM 2592 N N . PHE A 1 345 ? 36.311 -6.261 7.957 1.00 78.56 345 PHE A N 1
ATOM 2593 C CA . PHE A 1 345 ? 35.897 -7.430 7.185 1.00 78.56 345 PHE A CA 1
ATOM 2594 C C . PHE A 1 345 ? 34.447 -7.822 7.492 1.00 78.56 345 PHE A C 1
ATOM 2596 O O . PHE A 1 345 ? 34.007 -7.674 8.634 1.00 78.56 345 PHE A O 1
ATOM 2603 N N . PRO A 1 346 ? 33.698 -8.325 6.495 1.00 73.88 346 PRO A N 1
ATOM 2604 C CA . PRO A 1 346 ? 32.330 -8.788 6.711 1.00 73.88 346 PRO A CA 1
ATOM 2605 C C . PRO A 1 346 ? 32.301 -10.031 7.615 1.00 73.88 346 PRO A C 1
ATOM 2607 O O . PRO A 1 346 ? 33.217 -10.852 7.571 1.00 73.88 346 PRO A O 1
ATOM 2610 N N . SER A 1 347 ? 31.230 -10.188 8.401 1.00 69.75 347 SER A N 1
ATOM 2611 C CA . SER A 1 347 ? 30.977 -11.387 9.220 1.00 69.75 347 SER A CA 1
ATOM 2612 C C . SER A 1 347 ? 29.618 -12.000 8.861 1.00 69.75 347 SER A C 1
ATOM 2614 O O . SER A 1 347 ? 28.641 -11.254 8.831 1.00 69.75 347 SER A O 1
ATOM 2616 N N . PRO A 1 348 ? 29.505 -13.336 8.701 1.00 60.91 348 PRO A N 1
ATOM 2617 C CA . PRO A 1 348 ? 28.260 -14.021 8.332 1.00 60.91 348 PRO A CA 1
ATOM 2618 C C . PRO A 1 348 ? 27.087 -13.816 9.298 1.00 60.91 348 PRO A C 1
ATOM 2620 O O . PRO A 1 348 ? 25.943 -14.049 8.924 1.00 60.91 348 PRO A O 1
ATOM 2623 N N . LYS A 1 349 ? 27.360 -13.455 10.558 1.00 58.84 349 LYS A N 1
ATOM 2624 C CA . LYS A 1 349 ? 26.324 -13.276 11.590 1.00 58.84 349 LYS A CA 1
ATOM 2625 C C . LYS A 1 349 ? 25.787 -11.850 11.674 1.00 58.84 349 LYS A C 1
ATOM 2627 O O . LYS A 1 349 ? 24.758 -11.636 12.303 1.00 58.84 349 LYS A O 1
ATOM 2632 N N . VAL A 1 350 ? 26.522 -10.890 11.114 1.00 58.09 350 VAL A N 1
ATOM 2633 C CA . VAL A 1 350 ? 26.236 -9.447 11.203 1.00 58.09 350 VAL A CA 1
ATOM 2634 C C . VAL A 1 350 ? 26.012 -8.839 9.809 1.00 58.09 350 VAL A C 1
ATOM 2636 O O . VAL A 1 350 ? 25.520 -7.722 9.701 1.00 58.09 350 VAL A O 1
ATOM 2639 N N . SER A 1 351 ? 26.376 -9.551 8.738 1.00 59.41 351 SER A N 1
ATOM 2640 C CA . SER A 1 351 ? 26.140 -9.148 7.352 1.00 59.41 351 SER A CA 1
ATOM 2641 C C . SER A 1 351 ? 24.709 -9.463 6.921 1.00 59.41 351 SER A C 1
ATOM 2643 O O . SER A 1 351 ? 24.324 -10.633 6.897 1.00 59.41 351 SER A O 1
ATOM 2645 N N . ASP A 1 352 ? 23.963 -8.449 6.488 1.00 53.84 352 ASP A N 1
ATOM 2646 C CA . ASP A 1 352 ? 22.609 -8.623 5.941 1.00 53.84 352 ASP A CA 1
ATOM 2647 C C . ASP A 1 352 ? 22.614 -8.860 4.423 1.00 53.84 352 ASP A C 1
ATOM 2649 O O . ASP A 1 352 ? 21.620 -9.310 3.850 1.00 53.84 352 ASP A O 1
ATOM 2653 N N . THR A 1 353 ? 23.736 -8.574 3.748 1.00 61.69 353 THR A N 1
ATOM 2654 C CA . THR A 1 353 ? 23.824 -8.658 2.287 1.00 61.69 353 THR A CA 1
ATOM 2655 C C . THR A 1 353 ? 24.662 -9.846 1.829 1.00 61.69 353 THR A C 1
ATOM 2657 O O . THR A 1 353 ? 25.859 -9.928 2.101 1.00 61.69 353 THR A O 1
ATOM 2660 N N . VAL A 1 354 ? 24.071 -10.712 1.001 1.00 69.00 354 VAL A N 1
ATOM 2661 C CA . VAL A 1 354 ? 24.763 -11.872 0.400 1.00 69.00 354 VAL A CA 1
ATOM 2662 C C . VAL A 1 354 ? 25.937 -11.490 -0.515 1.00 69.00 354 VAL A C 1
ATOM 2664 O O . VAL A 1 354 ? 26.771 -12.338 -0.827 1.00 69.00 354 VAL A O 1
ATOM 2667 N N . VAL A 1 355 ? 26.026 -10.222 -0.943 1.00 73.81 355 VAL A N 1
ATOM 2668 C CA . VAL A 1 355 ? 27.105 -9.727 -1.817 1.00 73.81 355 VAL A CA 1
ATOM 2669 C C . VAL A 1 355 ? 28.337 -9.207 -1.065 1.00 73.81 355 VAL A C 1
ATOM 2671 O O . VAL A 1 355 ? 29.374 -8.980 -1.687 1.00 73.81 355 VAL A O 1
ATOM 2674 N N . GLU A 1 356 ? 28.274 -9.044 0.260 1.00 73.81 356 GLU A N 1
ATOM 2675 C CA . GLU A 1 356 ? 29.393 -8.515 1.060 1.00 73.81 356 GLU A CA 1
ATOM 2676 C C . GLU A 1 356 ? 30.701 -9.318 0.927 1.00 73.81 356 GLU A C 1
ATOM 2678 O O . GLU A 1 356 ? 31.756 -8.694 0.776 1.00 73.81 356 GLU A O 1
ATOM 2683 N N . PRO A 1 357 ? 30.689 -10.667 0.908 1.00 75.62 357 PRO A N 1
ATOM 2684 C CA . PRO A 1 357 ? 31.910 -11.449 0.710 1.00 75.62 357 PRO A CA 1
ATOM 2685 C C . PRO A 1 357 ? 32.547 -11.228 -0.668 1.00 75.62 357 PRO A C 1
ATOM 2687 O O . PRO A 1 357 ? 33.774 -11.236 -0.797 1.00 75.62 357 PRO A O 1
ATOM 2690 N N . TYR A 1 358 ? 31.731 -10.991 -1.700 1.00 78.75 358 TYR A N 1
ATOM 2691 C CA . TYR A 1 358 ? 32.215 -10.710 -3.053 1.00 78.75 358 TYR A CA 1
ATOM 2692 C C . TYR A 1 358 ? 32.871 -9.331 -3.126 1.00 78.75 358 TYR A C 1
ATOM 2694 O O . TYR A 1 358 ? 33.982 -9.214 -3.642 1.00 78.75 358 TYR A O 1
ATOM 2702 N N . ASN A 1 359 ? 32.236 -8.310 -2.539 1.00 78.94 359 ASN A N 1
ATOM 2703 C CA . ASN A 1 359 ? 32.809 -6.965 -2.435 1.00 78.94 359 ASN A CA 1
ATOM 2704 C C . ASN A 1 359 ? 34.138 -6.987 -1.677 1.00 78.94 359 ASN A C 1
ATOM 2706 O O . ASN A 1 359 ? 35.127 -6.437 -2.155 1.00 78.94 359 ASN A O 1
ATOM 2710 N N . ALA A 1 360 ? 34.190 -7.699 -0.548 1.00 79.44 360 ALA A N 1
ATOM 2711 C CA . ALA A 1 360 ? 35.415 -7.824 0.227 1.00 79.44 360 ALA A CA 1
ATOM 2712 C C . ALA A 1 360 ? 36.521 -8.511 -0.578 1.00 79.44 360 ALA A C 1
ATOM 2714 O O . ALA A 1 360 ? 37.649 -8.030 -0.594 1.00 79.44 360 ALA A O 1
ATOM 2715 N N . THR A 1 361 ? 36.198 -9.577 -1.312 1.00 81.44 361 THR A N 1
ATOM 2716 C CA . THR A 1 361 ? 37.167 -10.268 -2.176 1.00 81.44 361 THR A CA 1
ATOM 2717 C C . THR A 1 361 ? 37.730 -9.336 -3.256 1.00 81.44 361 THR A C 1
ATOM 2719 O O . THR A 1 361 ? 38.941 -9.303 -3.472 1.00 81.44 361 THR A O 1
ATOM 2722 N N . LEU A 1 362 ? 36.878 -8.528 -3.896 1.00 80.62 362 LEU A N 1
ATOM 2723 C CA . LEU A 1 362 ? 37.296 -7.563 -4.919 1.00 80.62 362 LEU A CA 1
ATOM 2724 C C . LEU A 1 362 ? 38.125 -6.409 -4.336 1.00 80.62 362 LEU A C 1
ATOM 2726 O O . LEU A 1 362 ? 39.133 -6.015 -4.920 1.00 80.62 362 LEU A O 1
ATOM 2730 N N . SER A 1 363 ? 37.746 -5.884 -3.171 1.00 80.38 363 SER A N 1
ATOM 2731 C CA . SER A 1 363 ? 38.473 -4.793 -2.514 1.00 80.38 363 SER A CA 1
ATOM 2732 C C . SER A 1 363 ? 39.787 -5.238 -1.875 1.00 80.38 363 SER A C 1
ATOM 2734 O O . SER A 1 363 ? 40.730 -4.449 -1.823 1.00 80.38 363 SER A O 1
ATOM 2736 N N . VAL A 1 364 ? 39.905 -6.499 -1.445 1.00 83.31 364 VAL A N 1
ATOM 2737 C CA . VAL A 1 364 ? 41.172 -7.066 -0.951 1.00 83.31 364 VAL A CA 1
ATOM 2738 C C . VAL A 1 364 ? 42.247 -7.031 -2.034 1.00 83.31 364 VAL A C 1
ATOM 2740 O O . VAL A 1 364 ? 43.388 -6.694 -1.730 1.00 83.31 364 VAL A O 1
ATOM 2743 N N . HIS A 1 365 ? 41.899 -7.307 -3.294 1.00 83.75 365 HIS A N 1
ATOM 2744 C CA . HIS A 1 365 ? 42.861 -7.234 -4.396 1.00 83.75 365 HIS A CA 1
ATOM 2745 C C . HIS A 1 365 ? 43.517 -5.849 -4.483 1.00 83.75 365 HIS A C 1
ATOM 2747 O O . HIS A 1 365 ? 44.738 -5.738 -4.543 1.00 83.75 365 HIS A O 1
ATOM 2753 N N . GLN A 1 366 ? 42.713 -4.794 -4.381 1.00 81.19 366 GLN A N 1
ATOM 2754 C CA . GLN A 1 366 ? 43.197 -3.418 -4.435 1.00 81.19 366 GLN A CA 1
ATOM 2755 C C . GLN A 1 366 ? 43.909 -2.976 -3.152 1.00 81.19 366 GLN A C 1
ATOM 2757 O O . GLN A 1 366 ? 44.808 -2.137 -3.203 1.00 81.19 366 GLN A O 1
ATOM 2762 N N . LEU A 1 367 ? 43.546 -3.541 -2.000 1.00 82.50 367 LEU A N 1
ATOM 2763 C CA . LEU A 1 367 ? 44.284 -3.330 -0.758 1.00 82.50 367 LEU A CA 1
ATOM 2764 C C . LEU A 1 367 ? 45.698 -3.899 -0.824 1.00 82.50 367 LEU A C 1
ATOM 2766 O O . LEU A 1 367 ? 46.628 -3.223 -0.403 1.00 82.50 367 LEU A O 1
ATOM 2770 N N . VAL A 1 368 ? 45.862 -5.105 -1.367 1.00 83.62 368 VAL A N 1
ATOM 2771 C CA . VAL A 1 368 ? 47.181 -5.741 -1.509 1.00 83.62 368 VAL A CA 1
ATOM 2772 C C . VAL A 1 368 ? 48.093 -4.927 -2.429 1.00 83.62 368 VAL A C 1
ATOM 2774 O O . VAL A 1 368 ? 49.297 -4.874 -2.204 1.00 83.62 368 VAL A O 1
ATOM 2777 N N . GLU A 1 369 ? 47.534 -4.275 -3.448 1.00 83.94 369 GLU A N 1
ATOM 2778 C CA . GLU A 1 369 ? 48.313 -3.468 -4.394 1.00 83.94 369 GLU A CA 1
ATOM 2779 C C . GLU A 1 369 ? 48.703 -2.087 -3.850 1.00 83.94 369 GLU A C 1
ATOM 2781 O O . GLU A 1 369 ? 49.769 -1.572 -4.192 1.00 83.94 369 GLU A O 1
ATOM 2786 N N . ASN A 1 370 ? 47.852 -1.473 -3.020 1.00 81.69 370 ASN A N 1
ATOM 2787 C CA . ASN A 1 370 ? 47.983 -0.056 -2.673 1.00 81.69 370 ASN A CA 1
ATOM 2788 C C . ASN A 1 370 ? 48.304 0.225 -1.195 1.00 81.69 370 ASN A C 1
ATOM 2790 O O . ASN A 1 370 ? 48.774 1.323 -0.893 1.00 81.69 370 ASN A O 1
ATOM 2794 N N . ALA A 1 371 ? 48.061 -0.720 -0.280 1.00 81.81 371 ALA A N 1
ATOM 2795 C CA . ALA A 1 371 ? 48.359 -0.569 1.143 1.00 81.81 371 ALA A CA 1
ATOM 2796 C C . ALA A 1 371 ? 49.650 -1.309 1.519 1.00 81.81 371 ALA A C 1
ATOM 2798 O O . ALA A 1 371 ? 49.821 -2.480 1.192 1.00 81.81 371 ALA A O 1
ATOM 2799 N N . ASP A 1 372 ? 50.539 -0.642 2.256 1.00 79.31 372 ASP A N 1
ATOM 2800 C CA . ASP A 1 372 ? 51.781 -1.253 2.743 1.00 79.31 372 ASP A CA 1
ATOM 2801 C C . ASP A 1 372 ? 51.538 -2.069 4.030 1.00 79.31 372 ASP A C 1
ATOM 2803 O O . ASP A 1 372 ? 52.241 -3.040 4.301 1.00 79.31 372 ASP A O 1
ATOM 2807 N N . GLU A 1 373 ? 50.515 -1.709 4.815 1.00 80.44 373 GLU A N 1
ATOM 2808 C CA . GLU A 1 373 ? 50.082 -2.459 5.996 1.00 80.44 373 GLU A CA 1
ATOM 2809 C C . GLU A 1 373 ? 48.552 -2.413 6.132 1.00 80.44 373 GLU A C 1
ATOM 2811 O O . GLU A 1 373 ? 47.915 -1.373 5.942 1.00 80.44 373 GLU A O 1
ATOM 2816 N N . CYS A 1 374 ? 47.937 -3.550 6.464 1.00 80.31 374 CYS A N 1
ATOM 2817 C CA . CYS A 1 374 ? 46.491 -3.665 6.640 1.00 80.31 374 CYS A CA 1
ATOM 2818 C C . CYS A 1 374 ? 46.163 -4.349 7.968 1.00 80.31 374 CYS A C 1
ATOM 2820 O O . CYS A 1 374 ? 46.388 -5.544 8.144 1.00 80.31 374 CYS A O 1
ATOM 2822 N N . MET A 1 375 ? 45.573 -3.589 8.887 1.00 77.38 375 MET A N 1
ATOM 2823 C CA . MET A 1 375 ? 44.976 -4.097 10.114 1.00 77.38 375 MET A CA 1
ATOM 2824 C C . MET A 1 375 ? 43.577 -4.620 9.808 1.00 77.38 375 MET A C 1
ATOM 2826 O O . MET A 1 375 ? 42.664 -3.856 9.488 1.00 77.38 375 MET A O 1
ATOM 2830 N N . VAL A 1 376 ? 43.425 -5.935 9.904 1.00 78.62 376 VAL A N 1
ATOM 2831 C CA . VAL A 1 376 ? 42.155 -6.636 9.718 1.00 78.62 376 VAL A CA 1
ATOM 2832 C C . VAL A 1 376 ? 41.327 -6.488 10.989 1.00 78.62 376 VAL A C 1
ATOM 2834 O O . VAL A 1 376 ? 41.755 -6.894 12.069 1.00 78.62 376 VAL A O 1
ATOM 2837 N N . LEU A 1 377 ? 40.138 -5.913 10.856 1.00 75.75 377 LEU A N 1
ATOM 2838 C CA . LEU A 1 377 ? 39.185 -5.772 11.946 1.00 75.75 377 LEU A CA 1
ATOM 2839 C C . LEU A 1 377 ? 37.959 -6.629 11.653 1.00 75.75 377 LEU A C 1
ATOM 2841 O O . LEU A 1 377 ? 37.270 -6.417 10.657 1.00 75.75 377 LEU A O 1
ATOM 2845 N N . ASP A 1 378 ? 37.684 -7.591 12.527 1.00 73.06 378 ASP A N 1
ATOM 2846 C CA . ASP A 1 378 ? 36.479 -8.407 12.432 1.00 73.06 378 ASP A CA 1
ATOM 2847 C C . ASP A 1 378 ? 35.275 -7.620 12.961 1.00 73.06 378 ASP A C 1
ATOM 2849 O O . ASP A 1 378 ? 35.257 -7.160 14.109 1.00 73.06 378 ASP A O 1
ATOM 2853 N N . ASN A 1 379 ? 34.268 -7.465 12.106 1.00 72.12 379 ASN A N 1
ATOM 2854 C CA . ASN A 1 379 ? 33.039 -6.767 12.435 1.00 72.12 379 ASN A CA 1
ATOM 2855 C C . ASN A 1 379 ? 32.275 -7.439 13.593 1.00 72.12 379 ASN A C 1
ATOM 2857 O O . ASN A 1 379 ? 31.696 -6.745 14.428 1.00 72.12 379 ASN A O 1
ATOM 2861 N N . GLU A 1 380 ? 32.326 -8.771 13.703 1.00 71.75 380 GLU A N 1
ATOM 2862 C CA . GLU A 1 380 ? 31.711 -9.511 14.816 1.00 71.75 380 GLU A CA 1
ATOM 2863 C C . GLU A 1 380 ? 32.427 -9.224 16.136 1.00 71.75 380 GLU A C 1
ATOM 2865 O O . GLU A 1 380 ? 31.785 -8.918 17.141 1.00 71.75 380 GLU A O 1
ATOM 2870 N N . ALA A 1 381 ? 33.760 -9.245 16.133 1.00 68.25 381 ALA A N 1
ATOM 2871 C CA . ALA A 1 381 ? 34.550 -8.960 17.326 1.00 68.25 381 ALA A CA 1
ATOM 2872 C C . ALA A 1 381 ? 34.366 -7.509 17.802 1.00 68.25 381 ALA A C 1
ATOM 2874 O O . ALA A 1 381 ? 34.236 -7.257 19.002 1.00 68.25 381 ALA A O 1
ATOM 2875 N N . LEU A 1 382 ? 34.310 -6.547 16.873 1.00 68.56 382 LEU A N 1
ATOM 2876 C CA . LEU A 1 382 ? 34.028 -5.144 17.192 1.00 68.56 382 LEU A CA 1
ATOM 2877 C C . LEU A 1 382 ? 32.646 -4.972 17.823 1.00 68.56 382 LEU A C 1
ATOM 2879 O O . LEU A 1 382 ? 32.492 -4.236 18.803 1.00 68.56 382 LEU A O 1
ATOM 2883 N N . TYR A 1 383 ? 31.656 -5.676 17.284 1.00 64.50 383 TYR A N 1
ATOM 2884 C CA . TYR A 1 383 ? 30.309 -5.695 17.825 1.00 64.50 383 TYR A CA 1
ATOM 2885 C C . TYR A 1 383 ? 30.276 -6.278 19.247 1.00 64.50 383 TYR A C 1
ATOM 2887 O O . TYR A 1 383 ? 29.741 -5.648 20.164 1.00 64.50 383 TYR A O 1
ATOM 2895 N N . ASP A 1 384 ? 30.908 -7.435 19.459 1.00 66.69 384 ASP A N 1
ATOM 2896 C CA . ASP A 1 384 ? 30.968 -8.110 20.758 1.00 66.69 384 ASP A CA 1
ATOM 2897 C C . ASP A 1 384 ? 31.653 -7.244 21.827 1.00 66.69 384 ASP A C 1
ATOM 2899 O O . ASP A 1 384 ? 31.207 -7.205 22.974 1.00 66.69 384 ASP A O 1
ATOM 2903 N N . ILE A 1 385 ? 32.697 -6.492 21.464 1.00 67.88 385 ILE A N 1
ATOM 2904 C CA . ILE A 1 385 ? 33.358 -5.541 22.369 1.00 67.88 385 ILE A CA 1
ATOM 2905 C C . ILE A 1 385 ? 32.406 -4.400 22.752 1.00 67.88 385 ILE A C 1
ATOM 2907 O O . ILE A 1 385 ? 32.293 -4.056 23.933 1.00 67.88 385 ILE A O 1
ATOM 2911 N N . CYS A 1 386 ? 31.687 -3.828 21.785 1.00 64.31 386 CYS A N 1
ATOM 2912 C CA . CYS A 1 386 ? 30.742 -2.743 22.056 1.00 64.31 386 CYS A CA 1
ATOM 2913 C C . CYS A 1 386 ? 29.578 -3.202 22.946 1.00 64.31 386 CYS A C 1
ATOM 2915 O O . CYS A 1 386 ? 29.151 -2.480 23.850 1.00 64.31 386 CYS A O 1
ATOM 2917 N N . PHE A 1 387 ? 29.099 -4.424 22.725 1.00 60.19 387 PHE A N 1
ATOM 2918 C CA . PHE A 1 387 ? 27.987 -4.992 23.471 1.00 60.19 387 PHE A CA 1
ATOM 2919 C C . PHE A 1 387 ? 28.400 -5.464 24.875 1.00 60.19 387 PHE A C 1
ATOM 2921 O O . PHE A 1 387 ? 27.792 -5.074 25.872 1.00 60.19 387 PHE A O 1
ATOM 2928 N N . ARG A 1 388 ? 29.461 -6.277 24.985 1.00 63.59 388 ARG A N 1
ATOM 2929 C CA . ARG A 1 388 ? 29.863 -6.922 26.250 1.00 63.59 388 ARG A CA 1
ATOM 2930 C C . ARG A 1 388 ? 30.727 -6.028 27.129 1.00 63.59 388 ARG A C 1
ATOM 2932 O O . ARG A 1 388 ? 30.531 -5.996 28.343 1.00 63.59 388 ARG A O 1
ATOM 2939 N N . THR A 1 389 ? 31.679 -5.314 26.533 1.00 59.97 389 THR A N 1
ATOM 2940 C CA . THR A 1 389 ? 32.677 -4.533 27.279 1.00 59.97 389 THR A CA 1
ATOM 2941 C C . THR A 1 389 ? 32.189 -3.112 27.536 1.00 59.97 389 THR A C 1
ATOM 2943 O O . THR A 1 389 ? 32.267 -2.636 28.667 1.00 59.97 389 THR A O 1
ATOM 2946 N N . LEU A 1 390 ? 31.630 -2.448 26.516 1.00 59.25 390 LEU A N 1
ATOM 2947 C CA . LEU A 1 390 ? 31.129 -1.069 26.630 1.00 59.25 390 LEU A CA 1
ATOM 2948 C C . LEU A 1 390 ? 29.668 -0.981 27.108 1.00 59.25 390 LEU A C 1
ATOM 2950 O O . LEU A 1 390 ? 29.180 0.118 27.365 1.00 59.25 390 LEU A O 1
ATOM 2954 N N . LYS A 1 391 ? 28.990 -2.127 27.287 1.00 64.00 391 LYS A N 1
ATOM 2955 C CA . LYS A 1 391 ? 27.602 -2.248 27.779 1.00 64.00 391 LYS A CA 1
ATOM 2956 C C . LYS A 1 391 ? 26.594 -1.397 26.997 1.00 64.00 391 LYS A C 1
ATOM 2958 O O . LYS A 1 391 ? 25.613 -0.911 27.561 1.00 64.00 391 LYS A O 1
ATOM 2963 N N . LEU A 1 392 ? 26.830 -1.206 25.701 1.00 59.56 392 LEU A N 1
ATOM 2964 C CA . LEU A 1 392 ? 25.900 -0.499 24.830 1.00 59.56 392 LEU A CA 1
ATOM 2965 C C . LEU A 1 392 ? 24.766 -1.453 24.445 1.00 59.56 392 LEU A C 1
ATOM 2967 O O . LEU A 1 392 ? 25.001 -2.484 23.821 1.00 59.56 392 LEU A O 1
ATOM 2971 N N . THR A 1 393 ? 23.532 -1.111 24.818 1.00 49.66 393 THR A N 1
ATOM 2972 C CA . THR A 1 393 ? 22.339 -1.940 24.568 1.00 49.66 393 THR A CA 1
ATOM 2973 C C . THR A 1 393 ? 21.997 -2.072 23.083 1.00 49.66 393 THR A C 1
ATOM 2975 O O . THR A 1 393 ? 21.428 -3.081 22.683 1.00 49.66 393 THR A O 1
ATOM 2978 N N . THR A 1 394 ? 22.370 -1.082 22.267 1.00 52.44 394 THR A N 1
ATOM 2979 C CA . THR A 1 394 ? 22.230 -1.081 20.802 1.00 52.44 394 THR A CA 1
ATOM 2980 C C . THR A 1 394 ? 23.432 -0.353 20.179 1.00 52.44 394 THR A C 1
ATOM 2982 O O . THR A 1 394 ? 23.396 0.878 20.074 1.00 52.44 394 THR A O 1
ATOM 2985 N N . PRO A 1 395 ? 24.532 -1.043 19.819 1.00 51.69 395 PRO A N 1
ATOM 2986 C CA . PRO A 1 395 ? 25.686 -0.390 19.201 1.00 51.69 395 PRO A CA 1
ATOM 2987 C C . PRO A 1 395 ? 25.334 0.149 17.801 1.00 51.69 395 PRO A C 1
ATOM 2989 O O . PRO A 1 395 ? 24.887 -0.585 16.927 1.00 51.69 395 PRO A O 1
ATOM 2992 N N . SER A 1 396 ? 25.529 1.449 17.585 1.00 49.47 396 SER A N 1
ATOM 2993 C CA . SER A 1 396 ? 25.366 2.129 16.296 1.00 49.47 396 SER A CA 1
ATOM 2994 C C . SER A 1 396 ? 26.703 2.259 15.547 1.00 49.47 396 SER A C 1
ATOM 2996 O O . SER A 1 396 ? 27.784 2.151 16.134 1.00 49.47 396 SER A O 1
ATOM 2998 N N . SER A 1 397 ? 26.655 2.601 14.253 1.00 48.12 397 SER A N 1
ATOM 2999 C CA . SER A 1 397 ? 27.851 2.917 13.447 1.00 48.12 397 SER A CA 1
ATOM 3000 C C . SER A 1 397 ? 28.735 3.994 14.088 1.00 48.12 397 SER A C 1
ATOM 3002 O O . SER A 1 397 ? 29.961 3.907 14.057 1.00 48.12 397 SER A O 1
ATOM 3004 N N . SER A 1 398 ? 28.118 4.978 14.748 1.00 41.03 398 SER A N 1
ATOM 3005 C CA . SER A 1 398 ? 28.814 6.030 15.493 1.00 41.03 398 SER A CA 1
ATOM 3006 C C . SER A 1 398 ? 29.501 5.531 16.769 1.00 41.03 398 SER A C 1
ATOM 3008 O O . SER A 1 398 ? 30.581 6.022 17.094 1.00 41.03 398 SER A O 1
ATOM 3010 N N . SER A 1 399 ? 28.939 4.544 17.476 1.00 50.34 399 SER A N 1
ATOM 3011 C CA . SER A 1 399 ? 29.571 3.999 18.685 1.00 50.34 399 SER A CA 1
ATOM 3012 C C . SER A 1 399 ? 30.753 3.081 18.380 1.00 50.34 399 SER A C 1
ATOM 3014 O O . SER A 1 399 ? 31.735 3.092 19.121 1.00 50.34 399 SER A O 1
ATOM 3016 N N . VAL A 1 400 ? 30.714 2.335 17.271 1.00 54.56 400 VAL A N 1
ATOM 3017 C CA . VAL A 1 400 ? 31.875 1.536 16.832 1.00 54.56 400 VAL A CA 1
ATOM 3018 C C . VAL A 1 400 ? 32.994 2.441 16.337 1.00 54.56 400 VAL A C 1
ATOM 3020 O O . VAL A 1 400 ? 34.145 2.229 16.700 1.00 54.56 400 VAL A O 1
ATOM 3023 N N . LEU A 1 401 ? 32.667 3.506 15.596 1.00 53.00 401 LEU A N 1
ATOM 3024 C CA . LEU A 1 401 ? 33.629 4.551 15.237 1.00 53.00 401 LEU A CA 1
ATOM 3025 C C . LEU A 1 401 ? 34.308 5.147 16.473 1.00 53.00 401 LEU A C 1
ATOM 3027 O O . LEU A 1 401 ? 35.532 5.209 16.517 1.00 53.00 401 LEU A O 1
ATOM 3031 N N . ALA A 1 402 ? 33.538 5.540 17.490 1.00 52.19 402 ALA A N 1
ATOM 3032 C CA . ALA A 1 402 ? 34.087 6.066 18.740 1.00 52.19 402 ALA A CA 1
ATOM 3033 C C . ALA A 1 402 ? 35.004 5.048 19.444 1.00 52.19 402 ALA A C 1
ATOM 3035 O O . ALA A 1 402 ? 36.094 5.405 19.877 1.00 52.19 402 ALA A O 1
ATOM 3036 N N . SER A 1 403 ? 34.614 3.771 19.461 1.00 57.94 403 SER A N 1
ATOM 3037 C CA . SER A 1 403 ? 35.411 2.681 20.043 1.00 57.94 403 SER A CA 1
ATOM 3038 C C . SER A 1 403 ? 36.716 2.439 19.277 1.00 57.94 403 SER A C 1
ATOM 3040 O O . SER A 1 403 ? 37.763 2.233 19.884 1.00 57.94 403 SER A O 1
ATOM 3042 N N . LEU A 1 404 ? 36.681 2.519 17.944 1.00 55.94 404 LEU A N 1
ATOM 3043 C CA . LEU A 1 404 ? 37.866 2.460 17.086 1.00 55.94 404 LEU A CA 1
ATOM 3044 C C . LEU A 1 404 ? 38.781 3.672 17.297 1.00 55.94 404 LEU A C 1
ATOM 3046 O O . LEU A 1 404 ? 40.001 3.525 17.274 1.00 55.94 404 LEU A O 1
ATOM 3050 N N . PHE A 1 405 ? 38.216 4.861 17.528 1.00 53.91 405 PHE A N 1
ATOM 3051 C CA . PHE A 1 405 ? 38.977 6.067 17.859 1.00 53.91 405 PHE A CA 1
ATOM 3052 C C . PHE A 1 405 ? 39.655 5.976 19.229 1.00 53.91 405 PHE A C 1
ATOM 3054 O O . PHE A 1 405 ? 40.834 6.319 19.334 1.00 53.91 405 PHE A O 1
ATOM 3061 N N . ASP A 1 406 ? 38.958 5.476 20.247 1.00 52.81 406 ASP A N 1
ATOM 3062 C CA . ASP A 1 406 ? 39.528 5.261 21.580 1.00 52.81 406 ASP A CA 1
ATOM 3063 C C . ASP A 1 406 ? 40.594 4.159 21.563 1.00 52.81 406 ASP A C 1
ATOM 3065 O O . ASP A 1 406 ? 41.683 4.336 22.115 1.00 52.81 406 ASP A O 1
ATOM 3069 N N . TRP A 1 407 ? 40.350 3.058 20.844 1.00 56.25 407 TRP A N 1
ATOM 3070 C CA . TRP A 1 407 ? 41.348 2.007 20.643 1.00 56.25 407 TRP A CA 1
ATOM 3071 C C . TRP A 1 407 ? 42.578 2.524 19.880 1.00 56.25 407 TRP A C 1
ATOM 3073 O O . TRP A 1 407 ? 43.714 2.260 20.274 1.00 56.25 407 TRP A O 1
ATOM 3083 N N . ARG A 1 408 ? 42.378 3.368 18.858 1.00 52.34 408 ARG A N 1
ATOM 3084 C CA . ARG A 1 408 ? 43.460 4.075 18.155 1.00 52.34 408 ARG A CA 1
ATOM 3085 C C . ARG A 1 408 ? 44.268 4.974 19.093 1.00 52.34 408 ARG A C 1
ATOM 3087 O O . ARG A 1 408 ? 45.487 5.026 18.958 1.00 52.34 408 ARG A O 1
ATOM 3094 N N . MET A 1 409 ? 43.626 5.690 20.019 1.00 44.03 409 MET A N 1
ATOM 3095 C CA . MET A 1 409 ? 44.331 6.527 21.002 1.00 44.03 409 MET A CA 1
ATOM 3096 C C . MET A 1 409 ? 45.078 5.706 22.061 1.00 44.03 409 MET A C 1
ATOM 3098 O O . MET A 1 409 ? 46.058 6.194 22.624 1.00 44.03 409 MET A O 1
ATOM 3102 N N . SER A 1 410 ? 44.644 4.466 22.304 1.00 43.38 410 SER A N 1
ATOM 3103 C CA . SER A 1 410 ? 45.278 3.513 23.218 1.00 43.38 410 SER A CA 1
ATOM 3104 C C . SER A 1 410 ? 46.518 2.825 22.635 1.00 43.38 410 SER A C 1
ATOM 3106 O O . SER A 1 410 ? 47.311 2.276 23.404 1.00 43.38 410 SER A O 1
ATOM 3108 N N . LEU A 1 411 ? 46.703 2.807 21.311 1.00 44.28 411 LEU A N 1
ATOM 3109 C CA . LEU A 1 411 ? 47.892 2.210 20.705 1.00 44.28 411 LEU A CA 1
ATOM 3110 C C . LEU A 1 411 ? 49.114 3.123 20.937 1.00 44.28 411 LEU A C 1
ATOM 3112 O O . LEU A 1 411 ? 49.075 4.310 20.594 1.00 44.28 411 LEU A O 1
ATOM 3116 N N . PRO A 1 412 ? 50.220 2.614 21.516 1.00 34.22 412 PRO A N 1
ATOM 3117 C CA . PRO A 1 412 ? 51.430 3.407 21.688 1.00 34.22 412 PRO A CA 1
ATOM 3118 C C . PRO A 1 412 ? 51.947 3.855 20.316 1.00 34.22 412 PRO A C 1
ATOM 3120 O O . PRO A 1 412 ? 52.138 3.036 19.421 1.00 34.22 412 PRO A O 1
ATOM 3123 N N . ARG A 1 413 ? 52.208 5.161 20.165 1.00 37.88 413 ARG A N 1
ATOM 3124 C CA . ARG A 1 413 ? 52.525 5.845 18.889 1.00 37.88 413 ARG A CA 1
ATOM 3125 C C . ARG A 1 413 ? 53.781 5.345 18.146 1.00 37.88 413 ARG A C 1
ATOM 3127 O O . ARG A 1 413 ? 54.120 5.916 17.121 1.00 37.88 413 ARG A O 1
ATOM 3134 N N . ASN A 1 414 ? 54.459 4.312 18.651 1.00 28.30 414 ASN A N 1
ATOM 3135 C CA . ASN A 1 414 ? 55.755 3.818 18.176 1.00 28.30 414 ASN A CA 1
ATOM 3136 C C . ASN A 1 414 ? 55.817 2.286 17.991 1.00 28.30 414 ASN A C 1
ATOM 3138 O O . ASN A 1 414 ? 56.911 1.729 18.015 1.00 28.30 414 ASN A O 1
ATOM 3142 N N . VAL A 1 415 ? 54.692 1.581 17.835 1.00 27.45 415 VAL A N 1
ATOM 3143 C CA . VAL A 1 415 ? 54.718 0.119 17.633 1.00 27.45 415 VAL A CA 1
ATOM 3144 C C . VAL A 1 415 ? 54.122 -0.244 16.275 1.00 27.45 415 VAL A C 1
ATOM 3146 O O . VAL A 1 415 ? 52.921 -0.115 16.065 1.00 27.45 415 VAL A O 1
ATOM 3149 N N . VAL A 1 416 ? 54.989 -0.702 15.367 1.00 25.31 416 VAL A N 1
ATOM 3150 C CA . VAL A 1 416 ? 54.614 -1.446 14.157 1.00 25.31 416 VAL A CA 1
ATOM 3151 C C . VAL A 1 416 ? 54.168 -2.832 14.620 1.00 25.31 416 VAL A C 1
ATOM 3153 O O . VAL A 1 416 ? 54.984 -3.595 15.138 1.00 25.31 416 VAL A O 1
ATOM 3156 N N . TYR A 1 417 ? 52.883 -3.150 14.487 1.00 27.98 417 TYR A N 1
ATOM 3157 C CA . TYR A 1 417 ? 52.372 -4.488 14.774 1.00 27.98 417 TYR A CA 1
ATOM 3158 C C . TYR A 1 417 ? 52.347 -5.298 13.479 1.00 27.98 417 TYR A C 1
ATOM 3160 O O . TYR A 1 417 ? 51.316 -5.431 12.837 1.00 27.98 417 TYR A O 1
ATOM 3168 N N . THR A 1 418 ? 53.478 -5.905 13.123 1.00 21.59 418 THR A N 1
ATOM 3169 C CA . THR A 1 418 ? 53.501 -6.944 12.089 1.00 21.59 418 THR A CA 1
ATOM 3170 C C . THR A 1 418 ? 52.797 -8.196 12.616 1.00 21.59 418 THR A C 1
ATOM 3172 O O . THR A 1 418 ? 53.389 -9.001 13.331 1.00 21.59 418 THR A O 1
ATOM 3175 N N . TRP A 1 419 ? 51.524 -8.384 12.268 1.00 22.59 419 TRP A N 1
ATOM 3176 C CA . TRP A 1 419 ? 50.881 -9.696 12.357 1.00 22.59 419 TRP A CA 1
ATOM 3177 C C . TRP A 1 419 ? 50.989 -10.383 11.000 1.00 22.59 419 TRP A C 1
ATOM 3179 O O . TRP A 1 419 ? 50.268 -10.077 10.055 1.00 22.59 419 TRP A O 1
ATOM 3189 N N . SER A 1 420 ? 51.955 -11.297 10.911 1.00 20.28 420 SER A N 1
ATOM 3190 C CA . SER A 1 420 ? 52.135 -12.193 9.774 1.00 20.28 420 SER A CA 1
ATOM 3191 C C . SER A 1 420 ? 50.905 -13.088 9.613 1.00 20.28 420 SER A C 1
ATOM 3193 O O . SER A 1 420 ? 50.425 -13.682 10.581 1.00 20.28 420 SER A O 1
ATOM 3195 N N . ILE A 1 421 ? 50.442 -13.212 8.369 1.00 23.73 421 ILE A N 1
ATOM 3196 C CA . ILE A 1 421 ? 49.512 -14.241 7.900 1.00 23.73 421 ILE A CA 1
ATOM 3197 C C . ILE A 1 421 ? 49.977 -15.600 8.441 1.00 23.73 421 ILE A C 1
ATOM 3199 O O . ILE A 1 421 ? 51.043 -16.086 8.069 1.00 23.73 421 ILE A O 1
ATOM 3203 N N . SER A 1 422 ? 49.182 -16.209 9.319 1.00 20.53 422 SER A N 1
ATOM 3204 C CA . SER A 1 422 ? 49.235 -17.646 9.600 1.00 20.53 422 SER A CA 1
ATOM 3205 C C . SER A 1 422 ? 48.023 -18.282 8.928 1.00 20.53 422 SER A C 1
ATOM 3207 O O . SER A 1 422 ? 47.001 -18.574 9.542 1.00 20.53 422 SER A O 1
ATOM 3209 N N . MET A 1 423 ? 48.128 -18.434 7.606 1.00 22.38 423 MET A N 1
ATOM 3210 C CA . MET A 1 423 ? 47.349 -19.438 6.893 1.00 22.38 423 MET A CA 1
ATOM 3211 C C . MET A 1 423 ? 47.773 -20.815 7.407 1.00 22.38 423 MET A C 1
ATOM 3213 O O . MET A 1 423 ? 48.963 -21.105 7.464 1.00 22.38 423 MET A O 1
ATOM 3217 N N . LEU A 1 424 ? 46.773 -21.627 7.751 1.00 27.44 424 LEU A N 1
ATOM 3218 C CA . LEU A 1 424 ? 46.747 -23.077 7.559 1.00 27.44 424 LEU A CA 1
ATOM 3219 C C . LEU A 1 424 ? 48.068 -23.831 7.782 1.00 27.44 424 LEU A C 1
ATOM 3221 O O . LEU A 1 424 ? 48.745 -24.187 6.830 1.00 27.44 424 LEU A O 1
ATOM 3225 N N . GLU A 1 425 ? 48.324 -24.214 9.027 1.00 26.31 425 GLU A N 1
ATOM 3226 C CA . GLU A 1 425 ? 48.845 -25.550 9.332 1.00 26.31 425 GLU A CA 1
ATOM 3227 C C . GLU A 1 425 ? 48.175 -26.023 10.628 1.00 26.31 425 GLU A C 1
ATOM 3229 O O . GLU A 1 425 ? 48.592 -25.703 11.741 1.00 26.31 425 GLU A O 1
ATOM 3234 N N . ARG A 1 426 ? 47.063 -26.742 10.464 1.00 25.44 426 ARG A N 1
ATOM 3235 C CA . ARG A 1 426 ? 46.616 -27.773 11.401 1.00 25.44 426 ARG A CA 1
ATOM 3236 C C . ARG A 1 426 ? 46.041 -28.919 10.584 1.00 25.44 426 ARG A C 1
ATOM 3238 O O . ARG A 1 426 ? 44.962 -28.779 10.010 1.00 25.44 426 ARG A O 1
ATOM 3245 N N . ASP A 1 427 ? 46.818 -29.996 10.532 1.00 29.42 427 ASP A N 1
ATOM 3246 C CA . ASP A 1 427 ? 46.276 -31.347 10.682 1.00 29.42 427 ASP A CA 1
ATOM 3247 C C . ASP A 1 427 ? 45.426 -31.453 11.963 1.00 29.42 427 ASP A C 1
ATOM 3249 O O . ASP A 1 427 ? 45.765 -30.769 12.968 1.00 29.42 427 ASP A O 1
#

Organism: NCBI:txid236973

Foldseek 3Di:
DWKFKAQQLLLVLLVLLLCCVQDFKWKFKQDQQATWTWDHGPVNQKIWIKGFGRVNTPDTDDPDIDIFIDGSVVVNVVSVVADRRWMWMWDDDDPDQKIKIWTADPPPRDIDIDIDGTDDDDDDDDDDDPDDFQKKKKAFLVVLLVLLVVLVVAAFKWKWKQDQQAIKIWHHDDVGIDIDGDGFDQDPDDDDPDPPDRPLHTMDMDGNDIDIFMDGSVVSNSNSSSNVQARMWMWTHHLVFFIWIWGDRPPRGITTTMGGDTPNVVPQVLLLLQDDWDQDDDDDDPDDDDPDDDDPPPSRDDDPPFAHEIEFEQQGPCGLVVSLVVLVVCCVVCVPGAYEYEYEADDPVRHPDPCRVVSNVVSVVSCVVRHPYYHYHYSVVLVCCCCPVVVDPRDHSVNSSVVVVVVVVVDDSPDDDDDDDPPDDDD

Sequence (427 aa):
MLELRLVQGSLLKKVLESIKDLVNDANFDCSATGFSLQAMDSSHVALVALLLRSEGFEHYRCDRNISMGMNLGNMSKMLKCAGNDDIITIKADDGSDTVTFMFESPTQDKIADFEMKLMDIDSEHLGIPEAEYHAIVRMPSTEFARICKDLSSIGDSVVISVTKEGVKFSTRGDIGTANIVCRQNTTVDKACSCHLHLPEEATVIEMNEPVTLTFALRYMNSFTKATPLSNTVTISLSSDLPVVVEYKIAEMGYKILVLSIQNNSHTFPTTGFASVFTVGGGSAATKSVPSSGRLSAQSMGLTPPGGFQVCHSLGGGTGSGMGTLLISKIREEYPDRMMLTFSVFPSPKVSDTVVEPYNATLSVHQLVENADECMVLDNEALYDICFRTLKLTTPSSSSVLASLFDWRMSLPRNVVYTWSISMLERD

InterPro domains:
  IPR000730 Proliferating cell nuclear antigen, PCNA [MF_00317] (2-263)
  IPR000730 Proliferating cell nuclear antigen, PCNA [PR00339] (10-29)
  IPR000730 Proliferating cell nuclear antigen, PCNA [PR00339] (34-52)
  IPR000730 Proliferating cell nuclear antigen, PCNA [PR00339] (56-80)
  IPR000730 Proliferating cell nuclear antigen, PCNA [PR00339] (110-132)
  IPR000730 Proliferating cell nuclear antigen, PCNA [PR00339] (211-225)
  IPR000730 Proliferating cell nuclear antigen, PCNA [PTHR11352] (1-255)
  IPR000730 Proliferating cell nuclear antigen, PCNA [TIGR00590] (1-254)
  IPR003008 Tubulin/FtsZ, GTPase domain [PF00091] (307-386)
  IPR003008 Tubulin/FtsZ, GTPase domain [SM00864] (243-407)
  IPR017975 Tubulin, conserved site [PS00227] (315-321)
  IPR022648 Proliferating cell nuclear antigen, PCNA, N-terminal [PF00705] (1-125)
  IPR022649 Proliferating cell nuclear antigen, PCNA, C-terminal [PF02747] (127-258)
  IPR022659 Proliferating cell nuclear antigen, PCNA, conserved site [PS00293] (61-79)
  IPR022659 Proliferating cell nuclear antigen, PCNA, conserved site [PS01251] (34-57)
  IPR036525 Tubulin/FtsZ, GTPase domain superfamily [G3DSA:3.40.50.1440] (291-414)
  IPR036525 Tubulin/FtsZ, GTPase domain superfamily [SSF52490] (306-398)
  IPR046938 DNA clamp superfamily [SSF55979] (1-126)
  IPR046938 DNA clamp superfamily [SSF55979] (127-259)

Secondary structure (DSSP, 8-state):
-EEEEES-HHHHHHHHHHHTTT-SEEEEEEETTEEEEEEE-TTSSEEEEEEEEGGGSSEEEESS-EEEEEEHHHHHHHHTTS-SS-EEEEEE-TT-SEEEEEEEETTTTEEEEEEEE-B--------------SEEEEEEHHHHHHHHHHHHTT-SEEEEEEETTEEEEEEE-SS-EEEEEE-------S----TT---TT--EEEESS-EEEEEEHHHHHHHGGGGGG-SEEEEEE-SSS-EEEEEEETTTTEEEEEEE--B-TT---SSTTTT----SSSS-------SSS---TTSS-PBTTTEEEEEEESSSHHHHHHHHHHHHHHHHH-TTSEEEEEEEEP-TTT---TTHHHHHHHHHHHHHHH-SEEEEEEHHHHHHIIIIIS--SS--HHHHHHHHHHHHHHS-TT-------------

Radius of gyration: 28.78 Å; chains: 1; bounding box: 87×52×56 Å

pLDDT: mean 72.78, std 21.67, range [20.28, 95.38]